Protein AF-A0ABD3NSU9-F1 (afdb_monomer_lite)

Radius of gyration: 34.31 Å; chains: 1; bounding box: 78×82×133 Å

Organism: NCBI:txid2934178

Structure (mmCIF, N/CA/C/O backbone):
data_AF-A0ABD3NSU9-F1
#
_entry.id   AF-A0ABD3NSU9-F1
#
loop_
_atom_site.group_PDB
_atom_site.id
_atom_site.type_symbol
_atom_site.label_atom_id
_atom_site.label_alt_id
_atom_site.label_comp_id
_atom_site.label_asym_id
_atom_site.label_entity_id
_atom_site.label_seq_id
_atom_site.pdbx_PDB_ins_code
_atom_site.Cartn_x
_atom_site.Cartn_y
_atom_site.Cartn_z
_atom_site.occupancy
_atom_site.B_iso_or_equiv
_atom_site.auth_seq_id
_atom_site.auth_comp_id
_atom_site.auth_asym_id
_atom_site.auth_atom_id
_atom_site.pdbx_PDB_model_num
ATOM 1 N N . MET A 1 1 ? -7.861 -36.704 -89.577 1.00 39.62 1 MET A N 1
ATOM 2 C CA . MET A 1 1 ? -8.324 -38.087 -89.315 1.00 39.62 1 MET A CA 1
ATOM 3 C C . MET A 1 1 ? -8.150 -38.401 -87.829 1.00 39.62 1 MET A C 1
ATOM 5 O O . MET A 1 1 ? -7.122 -38.041 -87.284 1.00 39.62 1 MET A O 1
ATOM 9 N N . SER A 1 2 ? -9.153 -39.038 -87.216 1.00 36.78 2 SER A N 1
ATOM 10 C CA . SER A 1 2 ? -9.149 -39.836 -85.965 1.00 36.78 2 SER A CA 1
ATOM 11 C C . SER A 1 2 ? -8.388 -39.392 -84.685 1.00 36.78 2 SER A C 1
ATOM 13 O O . SER A 1 2 ? -7.212 -39.681 -84.498 1.00 36.78 2 SER A O 1
ATOM 15 N N . ASN A 1 3 ? -9.147 -38.817 -83.743 1.00 41.44 3 ASN A N 1
ATOM 16 C CA . ASN A 1 3 ? -9.304 -39.189 -82.317 1.00 41.44 3 ASN A CA 1
ATOM 17 C C . ASN A 1 3 ? -8.167 -39.831 -81.475 1.00 41.44 3 ASN A C 1
ATOM 19 O O . ASN A 1 3 ? -7.856 -41.011 -81.631 1.00 41.44 3 ASN A O 1
ATOM 23 N N . LYS A 1 4 ? -7.809 -39.141 -80.374 1.00 44.38 4 LYS A N 1
ATOM 24 C CA . LYS A 1 4 ? -7.894 -39.582 -78.946 1.00 44.38 4 LYS A CA 1
ATOM 25 C C . LYS A 1 4 ? -7.522 -38.372 -78.054 1.00 44.38 4 LYS A C 1
ATOM 27 O O . LYS A 1 4 ? -6.454 -37.821 -78.257 1.00 44.38 4 LYS A O 1
ATOM 32 N N . ALA A 1 5 ? -8.318 -37.786 -77.150 1.00 45.03 5 ALA A N 1
ATOM 33 C CA . ALA A 1 5 ? -9.371 -38.218 -76.212 1.00 45.03 5 ALA A CA 1
ATOM 34 C C . ALA A 1 5 ? -8.877 -38.738 -74.837 1.00 45.03 5 ALA A C 1
ATOM 36 O O . ALA A 1 5 ? -8.618 -39.928 -74.681 1.00 45.03 5 ALA A O 1
ATOM 37 N N . LYS A 1 6 ? -8.845 -37.832 -73.840 1.00 41.38 6 LYS A N 1
ATOM 38 C CA . LYS A 1 6 ? -9.121 -38.010 -72.386 1.00 41.38 6 LYS A CA 1
ATOM 39 C C . LYS A 1 6 ? -9.146 -36.598 -71.758 1.00 41.38 6 LYS A C 1
ATOM 41 O O . LYS A 1 6 ? -8.122 -35.933 -71.765 1.00 41.38 6 LYS A O 1
ATOM 46 N N . ARG A 1 7 ? -10.311 -35.976 -71.526 1.00 35.31 7 ARG A N 1
ATOM 47 C CA . ARG A 1 7 ? -11.277 -36.125 -70.405 1.00 35.31 7 ARG A CA 1
ATOM 48 C C . ARG A 1 7 ? -10.718 -35.746 -69.025 1.00 35.31 7 ARG A C 1
ATOM 50 O O . ARG A 1 7 ? -9.822 -36.412 -68.522 1.00 35.31 7 ARG A O 1
ATOM 57 N N . GLY A 1 8 ? -11.357 -34.736 -68.428 1.00 36.12 8 GLY A N 1
ATOM 58 C CA . GLY A 1 8 ? -11.115 -34.176 -67.095 1.00 36.12 8 GLY A CA 1
ATOM 59 C C . GLY A 1 8 ? -11.951 -32.901 -66.897 1.00 36.12 8 GLY A C 1
ATOM 60 O O . GLY A 1 8 ? -11.388 -31.829 -66.715 1.00 36.12 8 GLY A O 1
ATOM 61 N N . GLU A 1 9 ? -13.277 -32.995 -67.062 1.00 36.38 9 GLU A N 1
ATOM 62 C CA . GLU A 1 9 ? -14.212 -31.856 -66.931 1.00 36.38 9 GLU A CA 1
ATOM 63 C C . GLU A 1 9 ? -14.571 -31.534 -65.454 1.00 36.38 9 GLU A C 1
ATOM 65 O O . GLU A 1 9 ? -14.348 -32.397 -64.604 1.00 36.38 9 GLU A O 1
ATOM 70 N N . PRO A 1 10 ? -15.072 -30.311 -65.125 1.00 58.44 10 PRO A N 1
ATOM 71 C CA . PRO A 1 10 ? -15.107 -29.763 -63.759 1.00 58.44 10 PRO A CA 1
ATOM 72 C C . PRO A 1 10 ? -16.499 -29.935 -63.076 1.00 58.44 10 PRO A C 1
ATOM 74 O O . PRO A 1 10 ? -16.742 -31.081 -62.703 1.00 58.44 10 PRO A O 1
ATOM 77 N N . PRO A 1 11 ? -17.464 -28.979 -62.914 1.00 47.72 11 PRO A N 1
ATOM 78 C CA . PRO A 1 11 ? -17.547 -27.505 -63.050 1.00 47.72 11 PRO A CA 1
ATOM 79 C C . PRO A 1 11 ? -18.095 -26.801 -61.755 1.00 47.72 11 PRO A C 1
ATOM 81 O O . PRO A 1 11 ? -18.034 -27.372 -60.675 1.00 47.72 11 PRO A O 1
ATOM 84 N N . ILE A 1 12 ? -18.677 -25.588 -61.886 1.00 31.53 12 ILE A N 1
ATOM 85 C CA . ILE A 1 12 ? -19.697 -24.933 -61.005 1.00 31.53 12 ILE A CA 1
ATOM 86 C C . ILE A 1 12 ? -19.197 -24.314 -59.664 1.00 31.53 12 ILE A C 1
ATOM 88 O O . ILE A 1 12 ? -18.795 -25.027 -58.757 1.00 31.53 12 ILE A O 1
ATOM 92 N N . THR A 1 13 ? -19.051 -22.983 -59.478 1.00 30.22 13 THR A N 1
ATOM 93 C CA . THR A 1 13 ? -20.020 -21.836 -59.406 1.00 30.22 13 THR A CA 1
ATOM 94 C C . THR A 1 13 ? -20.977 -21.880 -58.193 1.00 30.22 13 THR A C 1
ATOM 96 O O . THR A 1 13 ? -21.552 -22.918 -57.917 1.00 30.22 13 THR A O 1
ATOM 99 N N . PHE A 1 14 ? -21.198 -20.798 -57.425 1.00 27.64 14 PHE A N 1
ATOM 100 C CA . PHE A 1 14 ? -21.989 -19.625 -57.855 1.00 27.64 14 PHE A CA 1
ATOM 101 C C . PHE A 1 14 ? -21.716 -18.297 -57.106 1.00 27.64 14 PHE A C 1
ATOM 103 O O . PHE A 1 14 ? -21.248 -18.269 -55.972 1.00 27.64 14 PHE A O 1
ATOM 110 N N . LYS A 1 15 ? -22.085 -17.182 -57.759 1.00 33.91 15 LYS A N 1
ATOM 111 C CA . LYS A 1 15 ? -22.217 -15.817 -57.197 1.00 33.91 15 LYS A CA 1
ATOM 112 C C . LYS A 1 15 ? -23.601 -15.621 -56.545 1.00 33.91 15 LYS A C 1
ATOM 114 O O . LYS A 1 15 ? -24.553 -16.204 -57.049 1.00 33.91 15 LYS A O 1
ATOM 119 N N . ALA A 1 16 ? -23.743 -14.663 -55.614 1.00 29.50 16 ALA A N 1
ATOM 120 C CA . ALA A 1 16 ? -24.441 -13.374 -55.855 1.00 29.50 16 ALA A CA 1
ATOM 121 C C . ALA A 1 16 ? -25.058 -12.700 -54.600 1.00 29.50 16 ALA A C 1
ATOM 123 O O . ALA A 1 16 ? -25.891 -13.289 -53.925 1.00 29.50 16 ALA A O 1
ATOM 124 N N . GLY A 1 17 ? -24.775 -11.394 -54.446 1.00 27.20 17 GLY A N 1
ATOM 125 C CA . GLY A 1 17 ? -25.724 -10.369 -53.960 1.00 27.20 17 GLY A CA 1
ATOM 126 C C . GLY A 1 17 ? -25.751 -10.076 -52.447 1.00 27.20 17 GLY A C 1
ATOM 127 O O . GLY A 1 17 ? -25.772 -10.994 -51.645 1.00 27.20 17 GLY A O 1
ATOM 128 N N . GLY A 1 18 ? -25.794 -8.819 -51.982 1.00 26.78 18 GLY A N 1
ATOM 129 C CA . GLY A 1 18 ? -25.690 -7.529 -52.685 1.00 26.78 18 GLY A CA 1
ATOM 130 C C . GLY A 1 18 ? -25.972 -6.318 -51.765 1.00 26.78 18 GLY A C 1
ATOM 131 O O . GLY A 1 18 ? -26.302 -6.502 -50.601 1.00 26.78 18 GLY A O 1
ATOM 132 N N . ARG A 1 19 ? -25.927 -5.102 -52.342 1.00 29.03 19 ARG A N 1
ATOM 133 C CA . ARG A 1 19 ? -26.353 -3.782 -51.793 1.00 29.03 19 ARG A CA 1
ATOM 134 C C . ARG A 1 19 ? -25.434 -3.040 -50.788 1.00 29.03 19 ARG A C 1
ATOM 136 O O . ARG A 1 19 ? -25.547 -3.176 -49.578 1.00 29.03 19 ARG A O 1
ATOM 143 N N . SER A 1 20 ? -24.646 -2.114 -51.351 1.00 31.58 20 SER A N 1
ATOM 144 C CA . SER A 1 20 ? -24.411 -0.735 -50.843 1.00 31.58 20 SER A CA 1
ATOM 145 C C . SER A 1 20 ? -25.734 0.079 -50.807 1.00 31.58 20 SER A C 1
ATOM 147 O O . SER A 1 20 ? -26.705 -0.429 -51.381 1.00 31.58 20 SER A O 1
ATOM 149 N N . PRO A 1 21 ? -25.835 1.316 -50.240 1.00 42.50 21 PRO A N 1
ATOM 150 C CA . PRO A 1 21 ? -24.791 2.348 -50.019 1.00 42.50 21 PRO A CA 1
ATOM 151 C C . PRO A 1 21 ? -24.852 2.994 -48.597 1.00 42.50 21 PRO A C 1
ATOM 153 O O . PRO A 1 21 ? -25.513 2.443 -47.729 1.00 42.50 21 PRO A O 1
ATOM 156 N N . SER A 1 22 ? -24.204 4.108 -48.210 1.00 29.34 22 SER A N 1
ATOM 157 C CA . SER A 1 22 ? -23.292 5.088 -48.851 1.00 29.34 22 SER A CA 1
ATOM 158 C C . SER A 1 22 ? -22.485 5.810 -47.757 1.00 29.34 22 SER A C 1
ATOM 160 O O . SER A 1 22 ? -23.068 6.216 -46.755 1.00 29.34 22 SER A O 1
ATOM 162 N N . ASN A 1 23 ? -21.194 6.076 -47.983 1.00 31.61 23 ASN A N 1
ATOM 163 C CA . ASN A 1 23 ? -20.413 7.023 -47.175 1.00 31.61 23 ASN A CA 1
ATOM 164 C C . ASN A 1 23 ? -20.429 8.415 -47.820 1.00 31.61 23 ASN A C 1
ATOM 166 O O . ASN A 1 23 ? -19.975 8.548 -48.954 1.00 31.61 23 ASN A O 1
ATOM 170 N N . ALA A 1 24 ? -20.856 9.442 -47.080 1.00 30.36 24 ALA A N 1
ATOM 171 C CA . ALA A 1 24 ? -20.496 10.843 -47.320 1.00 30.36 24 ALA A CA 1
ATOM 172 C C . ALA A 1 24 ? -20.837 11.692 -46.080 1.00 30.36 24 ALA A C 1
ATOM 174 O O . ALA A 1 24 ? -22.001 12.007 -45.851 1.00 30.36 24 ALA A O 1
ATOM 175 N N . VAL A 1 25 ? -19.831 12.087 -45.292 1.00 33.47 25 VAL A N 1
ATOM 176 C CA . VAL A 1 25 ? -19.974 13.177 -44.310 1.00 33.47 25 VAL A CA 1
ATOM 177 C C . VAL A 1 25 ? -19.177 14.364 -44.830 1.00 33.47 25 VAL A C 1
ATOM 179 O O . VAL A 1 25 ? -17.960 14.296 -44.997 1.00 33.47 25 VAL A O 1
ATOM 182 N N . SER A 1 26 ? -19.898 15.431 -45.152 1.00 30.97 26 SER A N 1
ATOM 183 C CA . SER A 1 26 ? -19.386 16.645 -45.778 1.00 30.97 26 SER A CA 1
ATOM 184 C C . SER A 1 26 ? -18.606 17.526 -44.804 1.00 30.97 26 SER A C 1
ATOM 186 O O . SER A 1 26 ? -19.084 17.812 -43.705 1.00 30.97 26 SER A O 1
ATOM 188 N N . LEU A 1 27 ? -17.475 18.074 -45.262 1.00 35.28 27 LEU A N 1
ATOM 189 C CA . LEU A 1 27 ? -16.955 19.330 -44.716 1.00 35.28 27 LEU A CA 1
ATOM 190 C C . LEU A 1 27 ? -18.017 20.431 -44.854 1.00 35.28 27 LEU A C 1
ATOM 192 O O . LEU A 1 27 ? -18.665 20.534 -45.894 1.00 35.28 27 LEU A O 1
ATOM 196 N N . SER A 1 28 ? -18.089 21.333 -43.876 1.00 31.92 28 SER A N 1
ATOM 197 C CA . SER A 1 28 ? -18.618 22.679 -44.099 1.00 31.92 28 SER A CA 1
ATOM 198 C C . SER A 1 28 ? -17.816 23.706 -43.301 1.00 31.92 28 SER A C 1
ATOM 200 O O . SER A 1 28 ? -17.634 23.567 -42.092 1.00 31.92 28 SER A O 1
ATOM 202 N N . LYS A 1 29 ? -17.308 24.724 -44.003 1.00 35.66 29 LYS A N 1
ATOM 203 C CA . LYS A 1 29 ? -16.675 25.926 -43.442 1.00 35.66 29 LYS A CA 1
ATOM 204 C C . LYS A 1 29 ? -17.737 27.016 -43.271 1.00 35.66 29 LYS A C 1
ATOM 206 O O . LYS A 1 29 ? -18.464 27.285 -44.224 1.00 35.66 29 LYS A O 1
ATOM 211 N N . ARG A 1 30 ? -17.721 27.727 -42.140 1.00 31.64 30 ARG A N 1
ATOM 212 C CA . ARG A 1 30 ? -18.265 29.095 -41.997 1.00 31.64 30 ARG A CA 1
ATOM 213 C C . ARG A 1 30 ? -17.637 29.735 -40.747 1.00 31.64 30 ARG A C 1
ATOM 215 O O . ARG A 1 30 ? -17.963 29.331 -39.642 1.00 31.64 30 ARG A O 1
ATOM 222 N N . SER A 1 31 ? -16.480 30.386 -40.869 1.00 34.88 31 SER A N 1
ATOM 223 C CA . SER A 1 31 ? -16.290 31.817 -41.189 1.00 34.88 31 SER A CA 1
ATOM 224 C C . SER A 1 31 ? -16.796 32.769 -40.091 1.00 34.88 31 SER A C 1
ATOM 226 O O . SER A 1 31 ? -17.966 33.138 -40.082 1.00 34.88 31 SER A O 1
ATOM 228 N N . GLU A 1 32 ? -15.869 33.111 -39.194 1.00 34.78 32 GLU A N 1
ATOM 229 C CA . GLU A 1 32 ? -15.571 34.452 -38.653 1.00 34.78 32 GLU A CA 1
ATOM 230 C C . GLU A 1 32 ? -16.708 35.468 -38.436 1.00 34.78 32 GLU A C 1
ATOM 232 O O . GLU A 1 32 ? -17.338 35.942 -39.378 1.00 34.78 32 GLU A O 1
ATOM 237 N N . LEU A 1 33 ? -16.798 35.959 -37.194 1.00 33.72 33 LEU A N 1
ATOM 238 C CA . LEU A 1 33 ? -16.953 37.389 -36.912 1.00 33.72 33 LEU A CA 1
ATOM 239 C C . LEU A 1 33 ? -16.280 37.736 -35.570 1.00 33.72 33 LEU A C 1
ATOM 241 O O . LEU A 1 33 ? -16.159 36.885 -34.690 1.00 33.72 33 LEU A O 1
ATOM 245 N N . HIS A 1 34 ? -15.777 38.967 -35.466 1.00 34.66 34 HIS A N 1
ATOM 246 C CA . HIS A 1 34 ? -14.902 39.444 -34.391 1.00 34.66 34 HIS A CA 1
ATOM 247 C C . HIS A 1 34 ? -15.594 39.593 -33.028 1.00 34.66 34 HIS A C 1
ATOM 249 O O . HIS A 1 34 ? -16.707 40.108 -32.946 1.00 34.66 34 HIS A O 1
ATOM 255 N N . ALA A 1 35 ? -14.834 39.321 -31.965 1.00 32.06 35 ALA A N 1
ATOM 256 C CA . ALA A 1 35 ? -14.863 40.098 -30.728 1.00 32.06 35 ALA A CA 1
ATOM 257 C C . ALA A 1 35 ? -13.452 40.092 -30.110 1.00 32.06 35 ALA A C 1
ATOM 259 O O . ALA A 1 35 ? -12.908 39.030 -29.811 1.00 32.06 35 ALA A O 1
ATOM 260 N N . GLU A 1 36 ? -12.840 41.269 -29.968 1.00 38.91 36 GLU A N 1
ATOM 261 C CA . GLU A 1 36 ? -11.666 41.443 -29.110 1.00 38.91 36 GLU A CA 1
ATOM 262 C C . GLU A 1 36 ? -12.111 41.395 -27.648 1.00 38.91 36 GLU A C 1
ATOM 264 O O . GLU A 1 36 ? -13.009 42.146 -27.275 1.00 38.91 36 GLU A O 1
ATOM 269 N N . GLU A 1 37 ? -11.431 40.626 -26.794 1.00 32.91 37 GLU A N 1
ATOM 270 C CA . GLU A 1 37 ? -11.384 40.984 -25.376 1.00 32.91 37 GLU A CA 1
ATOM 271 C C . GLU A 1 37 ? -10.036 40.633 -24.728 1.00 32.91 37 GLU A C 1
ATOM 273 O O . GLU A 1 37 ? -9.590 39.486 -24.695 1.00 32.91 37 GLU A O 1
ATOM 278 N N . LYS A 1 38 ? -9.379 41.706 -24.276 1.00 29.69 38 LYS A N 1
ATOM 279 C CA . LYS A 1 38 ? -8.284 41.832 -23.305 1.00 29.69 38 LYS A CA 1
ATOM 280 C C . LYS A 1 38 ? -7.605 40.567 -22.755 1.00 29.69 38 LYS A C 1
ATOM 282 O O . LYS A 1 38 ? -8.159 39.802 -21.970 1.00 29.69 38 LYS A O 1
ATOM 287 N N . LYS A 1 39 ? -6.281 40.538 -22.950 1.00 35.25 39 LYS A N 1
ATOM 288 C CA . LYS A 1 39 ? -5.356 40.140 -21.879 1.00 35.25 39 LYS A CA 1
ATOM 289 C C . LYS A 1 39 ? -5.416 41.188 -20.764 1.00 35.25 39 LYS A C 1
ATOM 291 O O . LYS A 1 39 ? -5.036 42.326 -21.013 1.00 35.25 39 LYS A O 1
ATOM 296 N N . ASP A 1 40 ? -5.792 40.778 -19.560 1.00 30.80 40 ASP A N 1
ATOM 297 C CA . ASP A 1 40 ? -5.390 41.447 -18.320 1.00 30.80 40 ASP A CA 1
ATOM 298 C C . ASP A 1 40 ? -4.595 40.432 -17.477 1.00 30.80 40 ASP A C 1
ATOM 300 O O . ASP A 1 40 ? -4.945 39.249 -17.402 1.00 30.80 40 ASP A O 1
ATOM 304 N N . ASP A 1 41 ? -3.476 40.877 -16.904 1.00 36.38 41 ASP A N 1
ATOM 305 C CA . ASP A 1 41 ? -2.537 40.024 -16.174 1.00 36.38 41 ASP A CA 1
ATOM 306 C C . ASP A 1 41 ? -3.121 39.541 -14.837 1.00 36.38 41 ASP A C 1
ATOM 308 O O . ASP A 1 41 ? -3.542 40.344 -14.002 1.00 36.38 41 ASP A O 1
ATOM 312 N N . MET A 1 42 ? -3.061 38.230 -14.574 1.00 31.06 42 MET A N 1
ATOM 313 C CA . MET A 1 42 ? -3.254 37.687 -13.226 1.00 31.06 42 MET A CA 1
ATOM 314 C C . MET A 1 42 ? -1.987 37.002 -12.716 1.00 31.06 42 MET A C 1
ATOM 316 O O . MET A 1 42 ? -1.487 36.037 -13.296 1.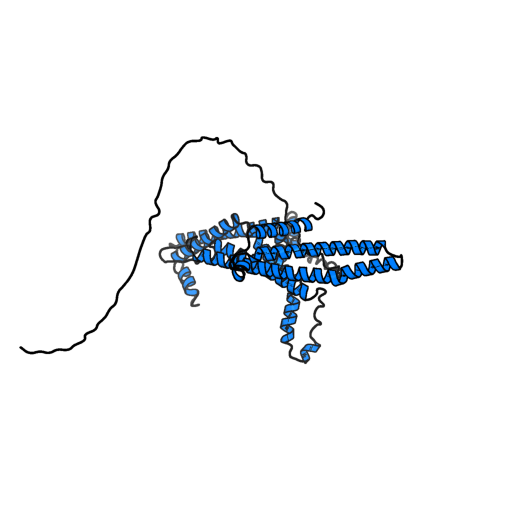00 31.06 42 MET A O 1
ATOM 320 N N . ASN A 1 43 ? -1.493 37.532 -11.596 1.00 32.16 43 ASN A N 1
ATOM 321 C CA . ASN A 1 43 ? -0.317 37.056 -10.878 1.00 32.16 43 ASN A CA 1
ATOM 322 C C . ASN A 1 43 ? -0.441 35.584 -10.439 1.00 32.16 43 ASN A C 1
ATOM 324 O O . ASN A 1 43 ? -1.538 35.128 -10.103 1.00 32.16 43 ASN A O 1
ATOM 328 N N . PRO A 1 44 ? 0.684 34.853 -10.331 1.00 31.81 44 PRO A N 1
ATOM 329 C CA . PRO A 1 44 ? 0.699 33.548 -9.690 1.00 31.81 44 PRO A CA 1
ATOM 330 C C . PRO A 1 44 ? 0.492 33.712 -8.177 1.00 31.81 44 PRO A C 1
ATOM 332 O O . PRO A 1 44 ? 1.406 34.105 -7.456 1.00 31.81 44 PRO A O 1
ATOM 335 N N . LEU A 1 45 ? -0.705 33.385 -7.685 1.00 28.22 45 LEU A N 1
ATOM 336 C CA . LEU A 1 45 ? -0.934 33.221 -6.249 1.00 28.22 45 LEU A CA 1
ATOM 337 C C . LEU A 1 45 ? -0.112 32.036 -5.727 1.00 28.22 45 LEU A C 1
ATOM 339 O O . LEU A 1 45 ? -0.188 30.923 -6.255 1.00 28.22 45 LEU A O 1
ATOM 343 N N . GLU A 1 46 ? 0.676 32.287 -4.684 1.00 29.12 46 GLU A N 1
ATOM 344 C CA . GLU A 1 46 ? 1.548 31.292 -4.070 1.00 29.12 46 GLU A CA 1
ATOM 345 C C . GLU A 1 46 ? 0.731 30.148 -3.457 1.00 29.12 46 GLU A C 1
ATOM 347 O O . GLU A 1 46 ? -0.034 30.324 -2.506 1.00 29.12 46 GLU A O 1
ATOM 352 N N . LEU A 1 47 ? 0.911 28.937 -3.988 1.00 26.25 47 LEU A N 1
ATOM 353 C CA . LEU A 1 47 ? 0.283 27.746 -3.429 1.00 26.25 47 LEU A CA 1
ATOM 354 C C . LEU A 1 47 ? 1.064 27.295 -2.186 1.00 26.25 47 LEU A C 1
ATOM 356 O O . LEU A 1 47 ? 2.017 26.517 -2.290 1.00 26.25 47 LEU A O 1
ATOM 360 N N . HIS A 1 48 ? 0.665 27.796 -1.014 1.00 27.27 48 HIS A N 1
ATOM 361 C CA . HIS A 1 48 ? 1.287 27.443 0.263 1.00 27.27 48 HIS A CA 1
ATOM 362 C C . HIS A 1 48 ? 1.403 25.923 0.467 1.00 27.27 48 HIS A C 1
ATOM 364 O O . HIS A 1 48 ? 0.489 25.137 0.205 1.00 27.27 48 HIS A O 1
ATOM 370 N N . SER A 1 49 ? 2.557 25.517 0.992 1.00 30.67 49 SER A N 1
ATOM 371 C CA . SER A 1 49 ? 2.890 24.143 1.351 1.00 30.67 49 SER A CA 1
ATOM 372 C C . SER A 1 49 ? 1.952 23.586 2.428 1.00 30.67 49 SER A C 1
ATOM 374 O O . SER A 1 49 ? 2.029 23.993 3.587 1.00 30.67 49 SER A O 1
ATOM 376 N N . GLY A 1 50 ? 1.109 22.617 2.060 1.00 28.11 50 GLY A N 1
ATOM 377 C CA . GLY A 1 50 ? 0.279 21.874 3.012 1.00 28.11 50 GLY A CA 1
ATOM 378 C C . GLY A 1 50 ? 1.104 21.007 3.987 1.00 28.11 50 GLY A C 1
ATOM 379 O O . GLY A 1 50 ? 2.208 20.577 3.635 1.00 28.11 50 GLY A O 1
ATOM 380 N N . PRO A 1 51 ? 0.585 20.735 5.201 1.00 32.19 51 PRO A N 1
ATOM 381 C CA . PRO A 1 51 ? 1.339 20.094 6.279 1.00 32.19 51 PRO A CA 1
ATOM 382 C C . PRO A 1 51 ? 1.629 18.599 6.059 1.00 32.19 51 PRO A C 1
ATOM 384 O O . PRO A 1 51 ? 1.028 17.910 5.231 1.00 32.19 51 PRO A O 1
ATOM 387 N N . SER A 1 52 ? 2.604 18.108 6.825 1.00 32.19 52 SER A N 1
ATOM 388 C CA . SER A 1 52 ? 3.208 16.778 6.733 1.00 32.19 52 SER A CA 1
ATOM 389 C C . SER A 1 52 ? 2.298 15.629 7.192 1.00 32.19 52 SER A C 1
ATOM 391 O O . SER A 1 52 ? 1.479 15.754 8.095 1.00 32.19 52 SER A O 1
ATOM 393 N N . PHE A 1 53 ? 2.486 14.467 6.560 1.00 30.19 53 PHE A N 1
ATOM 394 C CA . PHE A 1 53 ? 1.611 13.297 6.674 1.00 30.19 53 PHE A CA 1
ATOM 395 C C . PHE A 1 53 ? 2.289 12.155 7.456 1.00 30.19 53 PHE A C 1
ATOM 397 O O . PHE A 1 53 ? 2.980 11.328 6.847 1.00 30.19 53 PHE A O 1
ATOM 404 N N . ASP A 1 54 ? 2.057 12.091 8.772 1.00 31.36 54 ASP A N 1
ATOM 405 C CA . ASP A 1 54 ? 2.452 10.975 9.646 1.00 31.36 54 ASP A CA 1
ATOM 406 C C . ASP A 1 54 ? 1.457 10.776 10.807 1.00 31.36 54 ASP A C 1
ATOM 408 O O . ASP A 1 54 ? 1.545 11.471 11.810 1.00 31.36 54 ASP A O 1
ATOM 412 N N . GLN A 1 55 ? 0.540 9.804 10.675 1.00 33.81 55 GLN A N 1
ATOM 413 C CA . GLN A 1 55 ? 0.161 8.807 11.699 1.00 33.81 55 GLN A CA 1
ATOM 414 C C . GLN A 1 55 ? -1.042 7.963 11.231 1.00 33.81 55 GLN A C 1
ATOM 416 O O . GLN A 1 55 ? -2.155 8.439 11.078 1.00 33.81 55 GLN A O 1
ATOM 421 N N . PHE A 1 56 ? -0.807 6.665 11.038 1.00 37.97 56 PHE A N 1
ATOM 422 C CA . PHE A 1 56 ? -1.837 5.624 11.122 1.00 37.97 56 PHE A CA 1
ATOM 423 C C . PHE A 1 56 ? -1.273 4.519 12.011 1.00 37.97 56 PHE A C 1
ATOM 425 O O . PHE A 1 56 ? -0.897 3.440 11.545 1.00 37.97 56 PHE A O 1
ATOM 432 N N . ALA A 1 57 ? -1.149 4.830 13.299 1.00 31.64 57 ALA A N 1
ATOM 433 C CA . ALA A 1 57 ? -1.075 3.786 14.302 1.00 31.64 57 ALA A CA 1
ATOM 434 C C . ALA A 1 57 ? -2.476 3.171 14.438 1.00 31.64 57 ALA A C 1
ATOM 436 O O . ALA A 1 57 ? -3.482 3.877 14.410 1.00 31.64 57 ALA A O 1
ATOM 437 N N . LEU A 1 58 ? -2.542 1.850 14.591 1.00 36.50 58 LEU A N 1
ATOM 438 C CA . LEU A 1 58 ? -3.681 1.248 15.283 1.00 36.50 58 LEU A CA 1
ATOM 439 C C . LEU A 1 58 ? -3.721 1.837 16.708 1.00 36.50 58 LEU A C 1
ATOM 441 O O . LEU A 1 58 ? -2.648 2.185 17.216 1.00 36.50 58 LEU A O 1
ATOM 445 N N . PRO A 1 59 ? -4.884 1.906 17.386 1.00 36.62 59 PRO A N 1
ATOM 446 C CA . PRO A 1 59 ? -4.875 2.135 18.827 1.00 36.62 59 PRO A CA 1
ATOM 447 C C . PRO A 1 59 ? -3.908 1.121 19.460 1.00 36.62 59 PRO A C 1
ATOM 449 O O . PRO A 1 59 ? -3.926 -0.052 19.053 1.00 36.62 59 PRO A O 1
ATOM 452 N N . PRO A 1 60 ? -3.017 1.549 20.375 1.00 30.83 60 PRO A N 1
ATOM 453 C CA . PRO A 1 60 ? -2.033 0.649 20.952 1.00 30.83 60 PRO A CA 1
ATOM 454 C C . PRO A 1 60 ? -2.770 -0.547 21.566 1.00 30.83 60 PRO A C 1
ATOM 456 O O . PRO A 1 60 ? -3.789 -0.342 22.234 1.00 30.83 60 PRO A O 1
ATOM 459 N N . PRO A 1 61 ? -2.309 -1.792 21.341 1.00 33.66 61 PRO A N 1
ATOM 460 C CA . PRO A 1 61 ? -2.891 -2.928 22.037 1.00 33.66 61 PRO A CA 1
ATOM 461 C C . PRO A 1 61 ? -2.811 -2.648 23.538 1.00 33.66 61 PRO A C 1
ATOM 463 O O . PRO A 1 61 ? -1.757 -2.233 24.029 1.00 33.66 61 PRO A O 1
ATOM 466 N N . SER A 1 62 ? -3.937 -2.838 24.237 1.00 34.31 62 SER A N 1
ATOM 467 C CA . SER A 1 62 ? -4.054 -2.685 25.690 1.00 34.31 62 SER A CA 1
ATOM 468 C C . SER A 1 62 ? -2.823 -3.277 26.357 1.00 34.31 62 SER A C 1
ATOM 470 O O . SER A 1 62 ? -2.464 -4.403 26.021 1.00 34.31 62 SER A O 1
ATOM 472 N N . ALA A 1 63 ? -2.168 -2.501 27.223 1.00 31.58 63 ALA A N 1
ATOM 473 C CA . ALA A 1 63 ? -0.787 -2.723 27.634 1.00 31.58 63 ALA A CA 1
ATOM 474 C C . ALA A 1 63 ? -0.512 -4.158 28.124 1.00 31.58 63 ALA A C 1
ATOM 476 O O . ALA A 1 63 ? -0.555 -4.445 29.320 1.00 31.58 63 ALA A O 1
ATOM 477 N N . CYS A 1 64 ? -0.140 -5.048 27.197 1.00 32.22 64 CYS A N 1
ATOM 478 C CA . CYS A 1 64 ? 0.651 -6.219 27.524 1.00 32.22 64 CYS A CA 1
ATOM 479 C C . CYS A 1 64 ? 1.903 -5.674 28.189 1.00 32.22 64 CYS A C 1
ATOM 481 O O . CYS A 1 64 ? 2.646 -4.920 27.554 1.00 32.22 64 CYS A O 1
ATOM 483 N N . LEU A 1 65 ? 2.081 -6.025 29.464 1.00 31.73 65 LEU A N 1
ATOM 484 C CA . LEU A 1 65 ? 3.244 -5.687 30.269 1.00 31.73 65 LEU A CA 1
ATOM 485 C C . LEU A 1 65 ? 4.497 -5.935 29.436 1.00 31.73 65 LEU A C 1
ATOM 487 O O . LEU A 1 65 ? 4.917 -7.074 29.237 1.00 31.73 65 LEU A O 1
ATOM 491 N N . ARG A 1 66 ? 5.065 -4.847 28.911 1.00 29.98 66 ARG A N 1
ATOM 492 C CA . ARG A 1 66 ? 6.357 -4.880 28.244 1.00 29.98 66 ARG A CA 1
ATOM 493 C C . ARG A 1 66 ? 7.310 -5.399 29.317 1.00 29.98 66 ARG A C 1
ATOM 495 O O . ARG A 1 66 ? 7.377 -4.749 30.365 1.00 29.98 66 ARG A O 1
ATOM 502 N N . PRO A 1 67 ? 8.012 -6.530 29.114 1.00 32.78 67 PRO A N 1
ATOM 503 C CA . PRO A 1 67 ? 9.091 -6.891 30.015 1.00 32.78 67 PRO A CA 1
ATOM 504 C C . PRO A 1 67 ? 9.968 -5.655 30.133 1.00 32.78 67 PRO A C 1
ATOM 506 O O . PRO A 1 67 ? 10.301 -5.050 29.106 1.00 32.78 67 PRO A O 1
ATOM 509 N N . SER A 1 68 ? 10.244 -5.224 31.365 1.00 31.22 68 SER A N 1
ATOM 510 C CA . SER A 1 68 ? 11.156 -4.112 31.578 1.00 31.22 68 SER A CA 1
ATOM 511 C C . SER A 1 68 ? 12.466 -4.523 30.928 1.00 31.22 68 SER A C 1
ATOM 513 O O . SER A 1 68 ? 13.150 -5.423 31.419 1.00 31.22 68 SER A O 1
ATOM 515 N N . LEU A 1 69 ? 12.756 -3.932 29.767 1.00 35.84 69 LEU A N 1
ATOM 516 C CA . LEU A 1 69 ? 14.046 -4.055 29.120 1.00 35.84 69 LEU A CA 1
ATOM 517 C C . LEU A 1 69 ? 15.003 -3.343 30.061 1.00 35.84 69 LEU A C 1
ATOM 519 O O . LEU A 1 69 ? 15.200 -2.132 29.954 1.00 35.84 69 LEU A O 1
ATOM 523 N N . GLN A 1 70 ? 15.554 -4.114 31.004 1.00 36.03 70 GLN A N 1
ATOM 524 C CA . GLN A 1 70 ? 16.757 -3.732 31.717 1.00 36.03 70 GLN A CA 1
ATOM 525 C C . GLN A 1 70 ? 17.716 -3.191 30.657 1.00 36.03 70 GLN A C 1
ATOM 527 O O . GLN A 1 70 ? 17.847 -3.826 29.601 1.00 36.03 70 GLN A O 1
ATOM 532 N N . PRO A 1 71 ? 18.305 -2.001 30.866 1.00 37.16 71 PRO A N 1
ATOM 533 C CA . PRO A 1 71 ? 19.197 -1.424 29.880 1.00 37.16 71 PRO A CA 1
ATOM 534 C C . PRO A 1 71 ? 20.258 -2.470 29.561 1.00 37.16 71 PRO A C 1
ATOM 536 O O . PRO A 1 71 ? 20.987 -2.896 30.457 1.00 37.16 71 PRO A O 1
ATOM 539 N N . THR A 1 72 ? 20.272 -2.929 28.302 1.00 39.72 72 THR A N 1
ATOM 540 C CA . THR A 1 72 ? 21.279 -3.875 27.806 1.00 39.72 72 THR A CA 1
ATOM 541 C C . THR A 1 72 ? 22.622 -3.344 28.286 1.00 39.72 72 THR A C 1
ATOM 543 O O . THR A 1 72 ? 22.884 -2.173 27.986 1.00 39.72 72 THR A O 1
ATOM 546 N N . PRO A 1 73 ? 23.405 -4.111 29.072 1.00 44.84 73 PRO A N 1
ATOM 547 C CA . PRO A 1 73 ? 24.586 -3.577 29.729 1.00 44.84 73 PRO A CA 1
ATOM 548 C C . PRO A 1 73 ? 25.434 -2.894 28.671 1.00 44.84 73 PRO A C 1
ATOM 550 O O . PRO A 1 73 ? 25.772 -3.510 27.657 1.00 44.84 73 PRO A O 1
ATOM 553 N N . GLU A 1 74 ? 25.665 -1.597 28.871 1.00 44.50 74 GLU A N 1
ATOM 554 C CA . GLU A 1 74 ? 26.392 -0.766 27.928 1.00 44.50 74 GLU A CA 1
ATOM 555 C C . GLU A 1 74 ? 27.748 -1.432 27.724 1.00 44.50 74 GLU A C 1
ATOM 557 O O . GLU A 1 74 ? 28.564 -1.482 28.647 1.00 44.50 74 GLU A O 1
ATOM 562 N N . ILE A 1 75 ? 27.943 -2.036 26.545 1.00 49.59 75 ILE A N 1
ATOM 563 C CA . ILE A 1 75 ? 29.187 -2.716 26.202 1.00 49.59 75 ILE A CA 1
ATOM 564 C C . ILE A 1 75 ? 30.213 -1.606 26.048 1.00 49.59 75 ILE A C 1
ATOM 566 O O . ILE A 1 75 ? 30.408 -1.073 24.955 1.00 49.59 75 ILE A O 1
ATOM 570 N N . GLN A 1 76 ? 30.824 -1.229 27.173 1.00 50.81 76 GLN A N 1
ATOM 571 C CA . GLN A 1 76 ? 31.937 -0.304 27.212 1.00 50.81 76 GLN A CA 1
ATOM 572 C C . GLN A 1 76 ? 32.981 -0.879 26.255 1.00 50.81 76 GLN A C 1
ATOM 574 O O . GLN A 1 76 ? 33.466 -1.991 26.493 1.00 50.81 76 GLN A O 1
ATOM 579 N N . PRO A 1 77 ? 33.274 -0.200 25.131 1.00 50.12 77 PRO A N 1
ATOM 580 C CA . PRO A 1 77 ? 34.195 -0.741 24.153 1.00 50.12 77 PRO A CA 1
ATOM 581 C C . PRO A 1 77 ? 35.534 -0.931 24.855 1.00 50.12 77 PRO A C 1
ATOM 583 O O . PRO A 1 77 ? 36.073 0.022 25.423 1.00 50.12 77 PRO A O 1
ATOM 586 N N . ALA A 1 78 ? 36.026 -2.175 24.856 1.00 50.97 78 ALA A N 1
ATOM 587 C CA . ALA A 1 78 ? 37.244 -2.555 25.560 1.00 50.97 78 ALA A CA 1
ATOM 588 C C . ALA A 1 78 ? 38.346 -1.530 25.271 1.00 50.97 78 ALA A C 1
ATOM 590 O O . ALA A 1 78 ? 38.557 -1.171 24.110 1.00 50.97 78 ALA A O 1
ATOM 591 N N . ALA A 1 79 ? 39.002 -1.037 26.326 1.00 51.19 79 ALA A N 1
ATOM 592 C CA . ALA A 1 79 ? 39.858 0.146 26.294 1.00 51.19 79 ALA A CA 1
ATOM 593 C C . ALA A 1 79 ? 41.156 -0.067 25.486 1.00 51.19 79 ALA A C 1
ATOM 595 O O . ALA A 1 79 ? 42.262 -0.114 26.023 1.00 51.19 79 ALA A O 1
ATOM 596 N N . SER A 1 80 ? 41.032 -0.177 24.163 1.00 53.91 80 SER A N 1
ATOM 597 C CA . SER A 1 80 ? 42.149 -0.262 23.236 1.00 53.91 80 SER A CA 1
ATOM 598 C C . SER A 1 80 ? 42.866 1.086 23.218 1.00 53.91 80 SER A C 1
ATOM 600 O O . SER A 1 80 ? 42.343 2.069 22.685 1.00 53.91 80 SER A O 1
ATOM 602 N N . SER A 1 81 ? 44.060 1.127 23.811 1.00 54.91 81 SER A N 1
ATOM 603 C CA . SER A 1 81 ? 44.916 2.311 23.955 1.00 54.91 81 SER A CA 1
ATOM 604 C C . SER A 1 81 ? 45.482 2.809 22.611 1.00 54.91 81 SER A C 1
ATOM 606 O O . SER A 1 81 ? 46.694 2.834 22.395 1.00 54.91 81 SER A O 1
ATOM 608 N N . ASN A 1 82 ? 44.613 3.277 21.714 1.00 53.59 82 ASN A N 1
ATOM 609 C CA . ASN A 1 82 ? 44.988 4.050 20.532 1.00 53.59 82 ASN A CA 1
ATOM 610 C C . ASN A 1 82 ? 45.147 5.528 20.917 1.00 53.59 82 ASN A C 1
ATOM 612 O O . ASN A 1 82 ? 44.292 6.373 20.637 1.00 53.59 82 ASN A O 1
ATOM 616 N N . LYS A 1 83 ? 46.263 5.827 21.591 1.00 61.62 83 LYS A N 1
ATOM 617 C CA . LYS A 1 83 ? 46.761 7.199 21.744 1.00 61.62 83 LYS A CA 1
ATOM 618 C C . LYS A 1 83 ? 47.073 7.755 20.344 1.00 61.62 83 LYS A C 1
ATOM 620 O O . LYS A 1 83 ? 47.541 7.009 19.491 1.00 61.62 83 LYS A O 1
ATOM 625 N N . ASN A 1 84 ? 46.832 9.051 20.129 1.00 68.12 84 ASN A N 1
ATOM 626 C CA . ASN A 1 84 ? 47.024 9.786 18.862 1.00 68.12 84 ASN A CA 1
ATOM 627 C C . ASN A 1 84 ? 45.894 9.685 17.812 1.00 68.12 84 ASN A C 1
ATOM 629 O O . ASN A 1 84 ? 46.156 9.659 16.612 1.00 68.12 84 ASN A O 1
ATOM 633 N N . VAL A 1 85 ? 44.625 9.757 18.235 1.00 68.94 85 VAL A N 1
ATOM 634 C CA . VAL A 1 85 ? 43.580 10.351 17.375 1.00 68.94 85 VAL A CA 1
ATOM 635 C C . VAL A 1 85 ? 43.414 11.825 17.773 1.00 68.94 85 VAL A C 1
ATOM 637 O O . VAL A 1 85 ? 43.084 12.081 18.932 1.00 68.94 85 VAL A O 1
ATOM 640 N N . PRO A 1 86 ? 43.638 12.796 16.864 1.00 83.62 86 PRO A N 1
ATOM 641 C CA . PRO A 1 86 ? 43.453 14.219 17.145 1.00 83.62 86 PRO A CA 1
ATOM 642 C C . PRO A 1 86 ? 42.075 14.543 17.736 1.00 83.62 86 PRO A C 1
ATOM 644 O O . PRO A 1 86 ? 41.059 14.015 17.282 1.00 83.62 86 PRO A O 1
ATOM 647 N N . GLY A 1 87 ? 42.025 15.461 18.706 1.00 80.44 87 GLY A N 1
ATOM 648 C CA . GLY A 1 87 ? 40.807 15.779 19.469 1.00 80.44 87 GLY A CA 1
ATOM 649 C C . GLY A 1 87 ? 39.615 16.293 18.646 1.00 80.44 87 GLY A C 1
ATOM 650 O O . GLY A 1 87 ? 38.488 16.233 19.117 1.00 80.44 87 GLY A O 1
ATOM 651 N N . HIS A 1 88 ? 39.825 16.739 17.404 1.00 80.44 88 HIS A N 1
ATOM 652 C CA . HIS A 1 88 ? 38.739 17.097 16.484 1.00 80.44 88 HIS A CA 1
ATOM 653 C C . HIS A 1 88 ? 38.124 15.876 15.766 1.00 80.44 88 HIS A C 1
ATOM 655 O O . HIS A 1 88 ? 36.954 15.902 15.390 1.00 80.44 88 HIS A O 1
ATOM 661 N N . LEU A 1 89 ? 38.873 14.775 15.609 1.00 81.88 89 LEU A N 1
ATOM 662 C CA . LEU A 1 89 ? 38.376 13.526 15.015 1.00 81.88 89 LEU A CA 1
ATOM 663 C C . LEU A 1 89 ? 37.659 12.626 16.031 1.00 81.88 89 LEU A C 1
ATOM 665 O O . LEU A 1 89 ? 36.898 11.747 15.625 1.00 81.88 89 LEU A O 1
ATOM 669 N N . SER A 1 90 ? 37.845 12.842 17.339 1.00 81.12 90 SER A N 1
ATOM 670 C CA . SER A 1 90 ? 37.120 12.092 18.376 1.00 81.12 90 SER A CA 1
ATOM 671 C C . SER A 1 90 ? 35.611 12.354 18.322 1.00 81.12 90 SER A C 1
ATOM 673 O O . SER A 1 90 ? 34.842 11.410 18.462 1.00 81.12 90 SER A O 1
ATOM 675 N N . VAL A 1 91 ? 35.183 13.587 18.021 1.00 79.88 91 VAL A N 1
ATOM 676 C CA . VAL A 1 91 ? 33.766 13.959 17.848 1.00 79.88 91 VAL A CA 1
ATOM 677 C C . VAL A 1 91 ? 33.154 13.252 16.637 1.00 79.88 91 VAL A C 1
ATOM 679 O O . VAL A 1 91 ? 32.069 12.682 16.736 1.00 79.88 91 VAL A O 1
ATOM 682 N N . VAL A 1 92 ? 33.870 13.214 15.507 1.00 76.31 92 VAL A N 1
ATOM 683 C CA . VAL A 1 92 ? 33.432 12.482 14.304 1.00 76.31 92 VAL A CA 1
ATOM 684 C C . VAL A 1 92 ? 33.347 10.982 14.590 1.00 76.31 92 VAL A C 1
ATOM 686 O O . VAL A 1 92 ? 32.357 10.345 14.239 1.00 76.31 92 VAL A O 1
ATOM 689 N N . ARG A 1 93 ? 34.344 10.416 15.281 1.00 78.38 93 ARG A N 1
ATOM 690 C CA . ARG A 1 93 ? 34.368 9.002 15.675 1.00 78.38 93 ARG A CA 1
ATOM 691 C C . ARG A 1 93 ? 33.231 8.660 16.645 1.00 78.38 93 ARG A C 1
ATOM 693 O O . ARG A 1 93 ? 32.529 7.685 16.404 1.00 78.38 93 ARG A O 1
ATOM 700 N N . ALA A 1 94 ? 33.008 9.454 17.690 1.00 78.12 94 ALA A N 1
ATOM 701 C CA . ALA A 1 94 ? 31.904 9.269 18.634 1.00 78.12 94 ALA A CA 1
ATOM 702 C C . ALA A 1 94 ? 30.543 9.378 17.929 1.00 78.12 94 ALA A C 1
ATOM 704 O O . ALA A 1 94 ? 29.686 8.518 18.112 1.00 78.12 94 ALA A O 1
ATOM 705 N N . GLY A 1 95 ? 30.382 10.361 17.036 1.00 72.62 95 GLY A N 1
ATOM 706 C CA . GLY A 1 95 ? 29.194 10.500 16.198 1.00 72.62 95 GLY A CA 1
ATOM 707 C C . GLY A 1 95 ? 28.974 9.322 15.242 1.00 72.62 95 GLY A C 1
ATOM 708 O O . GLY A 1 95 ? 27.829 8.949 15.011 1.00 72.62 95 GLY A O 1
ATOM 709 N N . LEU A 1 96 ? 30.037 8.708 14.710 1.00 72.81 96 LEU A N 1
ATOM 710 C CA . LEU A 1 96 ? 29.956 7.502 13.873 1.00 72.81 96 LEU A CA 1
ATOM 711 C C . LEU A 1 96 ? 29.685 6.219 14.675 1.00 72.81 96 LEU A C 1
ATOM 713 O O . LEU A 1 96 ? 29.046 5.325 14.138 1.00 72.81 96 LEU A O 1
ATOM 717 N N . TYR A 1 97 ? 30.122 6.123 15.935 1.00 72.69 97 TYR A N 1
ATOM 718 C CA . TYR A 1 97 ? 29.786 4.993 16.815 1.00 72.69 97 TYR A CA 1
ATOM 719 C C . TYR A 1 97 ? 28.373 5.102 17.411 1.00 72.69 97 TYR A C 1
ATOM 721 O O . TYR A 1 97 ? 27.695 4.089 17.553 1.00 72.69 97 TYR A O 1
ATOM 729 N N . GLN A 1 98 ? 27.897 6.312 17.729 1.00 71.38 98 GLN A N 1
ATOM 730 C CA . GLN A 1 98 ? 26.516 6.538 18.180 1.00 71.38 98 GLN A CA 1
ATOM 731 C C . GLN A 1 98 ? 25.497 6.413 17.039 1.00 71.38 98 GLN A C 1
ATOM 733 O O . GLN A 1 98 ? 24.361 5.985 17.258 1.00 71.38 98 GLN A O 1
ATOM 738 N N . LYS A 1 99 ? 25.876 6.774 15.807 1.00 62.16 99 LYS A N 1
ATOM 739 C CA . LYS A 1 99 ? 25.040 6.533 14.629 1.00 62.16 99 LYS A CA 1
ATOM 740 C C . LYS A 1 99 ? 25.089 5.053 14.274 1.00 62.16 99 LYS A C 1
ATOM 742 O O . LYS A 1 99 ? 26.057 4.578 13.689 1.00 62.16 99 LYS A O 1
ATOM 747 N N . ARG A 1 100 ? 23.999 4.347 14.595 1.00 64.25 100 ARG A N 1
ATOM 748 C CA . ARG A 1 100 ? 23.753 2.970 14.142 1.00 64.25 100 ARG A CA 1
ATOM 749 C C . ARG A 1 100 ? 24.062 2.826 12.655 1.00 64.25 100 ARG A C 1
ATOM 751 O O . ARG A 1 100 ? 23.822 3.751 11.875 1.00 64.25 100 ARG A O 1
ATOM 758 N N . SER A 1 101 ? 24.571 1.655 12.278 1.00 73.19 101 SER A N 1
ATOM 759 C CA . SER A 1 101 ? 25.123 1.430 10.946 1.00 73.19 101 SER A CA 1
ATOM 760 C C . SER A 1 101 ? 24.138 1.855 9.845 1.00 73.19 101 SER A C 1
ATOM 762 O O . SER A 1 101 ? 22.984 1.406 9.853 1.00 73.19 101 SER A O 1
ATOM 764 N N . PRO A 1 102 ? 24.570 2.654 8.848 1.00 70.94 102 PRO A N 1
ATOM 765 C CA . PRO A 1 102 ? 23.745 2.985 7.687 1.00 70.94 102 PRO A CA 1
ATOM 766 C C . PRO A 1 102 ? 23.497 1.767 6.778 1.00 70.94 102 PRO A C 1
ATOM 768 O O . PRO A 1 102 ? 22.864 1.905 5.738 1.00 70.94 102 PRO A O 1
ATOM 771 N N . LEU A 1 103 ? 23.988 0.578 7.143 1.00 77.00 103 LEU A N 1
ATOM 772 C CA . LEU A 1 103 ? 23.711 -0.690 6.465 1.00 77.00 103 LEU A CA 1
ATOM 773 C C . LEU A 1 103 ? 22.564 -1.479 7.127 1.00 77.00 103 LEU A C 1
ATOM 775 O O . LEU A 1 103 ? 22.035 -2.411 6.527 1.00 77.00 103 LEU A O 1
ATOM 779 N N . GLU A 1 104 ? 22.139 -1.117 8.342 1.00 82.81 104 GLU A N 1
ATOM 780 C CA . GLU A 1 104 ? 20.997 -1.761 8.998 1.00 82.81 104 GLU A CA 1
ATOM 781 C C . GLU A 1 104 ? 19.674 -1.323 8.360 1.00 82.81 104 GLU A C 1
ATOM 783 O O . GLU A 1 104 ? 19.278 -0.156 8.421 1.00 82.81 104 GLU A O 1
ATOM 788 N N . ILE A 1 105 ? 18.923 -2.295 7.837 1.00 79.31 105 ILE A N 1
ATOM 789 C CA . ILE A 1 105 ? 17.599 -2.092 7.227 1.00 79.31 105 ILE A CA 1
ATOM 790 C C . ILE A 1 105 ? 16.639 -1.347 8.175 1.00 79.31 105 ILE A C 1
ATOM 792 O O . ILE A 1 105 ? 15.875 -0.495 7.726 1.00 79.31 105 ILE A O 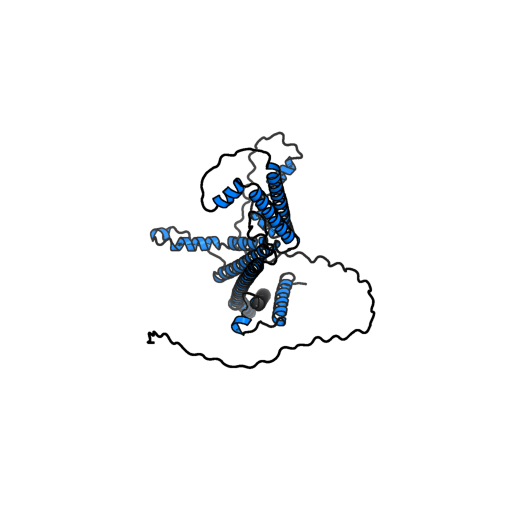1
ATOM 796 N N . LYS A 1 106 ? 16.724 -1.582 9.493 1.00 82.94 106 LYS A N 1
ATOM 797 C CA . LYS A 1 106 ? 15.900 -0.900 10.511 1.00 82.94 106 LYS A CA 1
ATOM 798 C C . LYS A 1 106 ? 16.051 0.627 10.482 1.00 82.94 106 LYS A C 1
ATOM 800 O O . LYS A 1 106 ? 15.063 1.338 10.649 1.00 82.94 106 LYS A O 1
ATOM 805 N N . ASN A 1 107 ? 17.254 1.138 10.215 1.00 85.38 107 ASN A N 1
ATOM 806 C CA . ASN A 1 107 ? 17.507 2.580 10.151 1.00 85.38 107 ASN A CA 1
ATOM 807 C C . ASN A 1 107 ? 16.956 3.182 8.846 1.00 85.38 107 ASN A C 1
ATOM 809 O O . ASN A 1 107 ? 16.418 4.290 8.858 1.00 85.38 107 ASN A O 1
ATOM 813 N N . TRP A 1 108 ? 16.983 2.425 7.742 1.00 82.25 108 TRP A N 1
ATOM 814 C CA . TRP A 1 108 ? 16.291 2.803 6.504 1.00 82.25 108 TRP A CA 1
ATOM 815 C C . TRP A 1 108 ? 14.769 2.794 6.664 1.00 82.25 108 TRP A C 1
ATOM 817 O O . TRP A 1 108 ? 14.126 3.724 6.192 1.00 82.25 108 TRP A O 1
ATOM 827 N N . ILE A 1 109 ? 14.188 1.813 7.364 1.00 84.06 109 ILE A N 1
ATOM 828 C CA . ILE A 1 109 ? 12.746 1.781 7.670 1.00 84.06 109 ILE A CA 1
ATOM 829 C C . ILE A 1 109 ? 12.349 3.004 8.505 1.00 84.06 109 ILE A C 1
ATOM 831 O O . ILE A 1 109 ? 11.407 3.706 8.142 1.00 84.06 109 ILE A O 1
ATOM 835 N N . ALA A 1 110 ? 13.100 3.312 9.568 1.00 84.75 110 ALA A N 1
ATOM 836 C CA . ALA A 1 110 ? 12.876 4.501 10.393 1.00 84.75 110 ALA A CA 1
ATOM 837 C C . ALA A 1 110 ? 12.949 5.803 9.572 1.00 84.75 110 ALA A C 1
ATOM 839 O O . ALA A 1 110 ? 12.079 6.663 9.690 1.00 84.75 110 ALA A O 1
ATOM 840 N N . CYS A 1 111 ? 13.938 5.918 8.682 1.00 85.00 111 CYS A N 1
ATOM 841 C CA . CYS A 1 111 ? 14.063 7.034 7.746 1.00 85.00 111 CYS A CA 1
ATOM 842 C C . CYS A 1 111 ? 12.839 7.126 6.808 1.00 85.00 111 CYS A C 1
ATOM 844 O O . CYS A 1 111 ? 12.190 8.169 6.726 1.00 85.00 111 CYS A O 1
ATOM 846 N N . LEU A 1 112 ? 12.463 6.014 6.167 1.00 84.62 112 LEU A N 1
ATOM 847 C CA . LEU A 1 112 ? 11.351 5.897 5.215 1.00 84.62 112 LEU A CA 1
ATOM 848 C C . LEU A 1 112 ? 9.957 6.077 5.835 1.00 84.62 112 LEU A C 1
ATOM 850 O O . LEU A 1 112 ? 8.994 6.305 5.097 1.00 84.62 112 LEU A O 1
ATOM 854 N N . LEU A 1 113 ? 9.819 5.979 7.158 1.00 81.69 113 LEU A N 1
ATOM 855 C CA . LEU A 1 113 ? 8.584 6.350 7.844 1.00 81.69 113 LEU A CA 1
ATOM 856 C C . LEU A 1 113 ? 8.353 7.860 7.729 1.00 81.69 113 LEU A C 1
ATOM 858 O O . LEU A 1 113 ? 7.285 8.260 7.274 1.00 81.69 113 LEU A O 1
ATOM 862 N N . THR A 1 114 ? 9.366 8.683 8.010 1.00 84.38 114 THR A N 1
ATOM 863 C CA . THR A 1 114 ? 9.268 10.154 7.948 1.00 84.38 114 THR A CA 1
ATOM 864 C C . THR A 1 114 ? 9.039 10.682 6.527 1.00 84.38 114 THR A C 1
ATOM 866 O O . THR A 1 114 ? 9.445 10.061 5.542 1.00 84.38 114 THR A O 1
ATOM 869 N N . LEU A 1 115 ? 8.410 11.854 6.389 1.00 77.62 115 LEU A N 1
ATOM 870 C CA . LEU A 1 115 ? 8.247 12.505 5.081 1.00 77.62 115 LEU A CA 1
ATOM 871 C C . LEU A 1 115 ? 9.596 12.899 4.453 1.00 77.62 115 LEU A C 1
ATOM 873 O O . LEU A 1 115 ? 9.817 12.609 3.276 1.00 77.62 115 LEU A O 1
ATOM 877 N N . ASP A 1 116 ? 10.501 13.504 5.232 1.00 83.12 116 ASP A N 1
ATOM 878 C CA . ASP A 1 116 ? 11.816 13.937 4.742 1.00 83.12 116 ASP A CA 1
ATOM 879 C C . ASP A 1 116 ? 12.685 12.749 4.314 1.00 83.12 116 ASP A C 1
ATOM 881 O O . ASP A 1 116 ? 13.225 12.740 3.211 1.00 83.12 116 ASP A O 1
ATOM 885 N N . GLY A 1 117 ? 12.749 11.686 5.119 1.00 86.25 117 GLY A N 1
ATOM 886 C CA . GLY A 1 117 ? 13.538 10.501 4.788 1.00 86.25 117 GLY A CA 1
ATOM 887 C C . GLY A 1 117 ? 13.069 9.773 3.522 1.00 86.25 117 GLY A C 1
ATOM 888 O O . GLY A 1 117 ? 13.893 9.209 2.799 1.00 86.25 117 GLY A O 1
ATOM 889 N N . ARG A 1 118 ? 11.776 9.859 3.167 1.00 82.56 118 ARG A N 1
ATOM 890 C CA . ARG A 1 118 ? 11.268 9.392 1.861 1.00 82.56 118 ARG A CA 1
ATOM 891 C C . ARG A 1 118 ? 11.754 10.260 0.692 1.00 82.56 118 ARG A C 1
ATOM 893 O O . ARG A 1 118 ? 12.055 9.708 -0.371 1.00 82.56 118 ARG A O 1
ATOM 900 N N . ASP A 1 119 ? 11.875 11.579 0.873 1.00 84.25 119 ASP A N 1
ATOM 901 C CA . ASP A 1 119 ? 12.528 12.450 -0.116 1.00 84.25 119 ASP A CA 1
ATOM 902 C C . ASP A 1 119 ? 14.019 12.114 -0.217 1.00 84.25 119 ASP A C 1
ATOM 904 O O . ASP A 1 119 ? 14.490 11.803 -1.308 1.00 84.25 119 ASP A O 1
ATOM 908 N N . LYS A 1 120 ? 14.745 12.042 0.908 1.00 87.88 120 LYS A N 1
ATOM 909 C CA . LYS A 1 120 ? 16.175 11.689 0.924 1.00 87.88 120 LYS A CA 1
ATOM 910 C C . LYS A 1 120 ? 16.451 10.337 0.265 1.00 87.88 120 LYS A C 1
ATOM 912 O O . LYS A 1 120 ? 17.367 10.243 -0.546 1.00 87.88 120 LYS A O 1
ATOM 917 N N . PHE A 1 121 ? 15.637 9.311 0.518 1.00 86.00 121 PHE A N 1
ATOM 918 C CA . PHE A 1 121 ? 15.747 8.022 -0.174 1.00 86.00 121 PHE A CA 1
ATOM 919 C C . PHE A 1 121 ? 15.512 8.152 -1.686 1.00 86.00 121 PHE A C 1
ATOM 921 O O . PHE A 1 121 ? 16.273 7.611 -2.490 1.00 86.00 121 PHE A O 1
ATOM 928 N N . THR A 1 122 ? 14.508 8.931 -2.095 1.00 84.88 122 THR A N 1
ATOM 929 C CA . THR A 1 122 ? 14.260 9.228 -3.513 1.00 84.88 122 THR A CA 1
ATOM 930 C C . THR A 1 122 ? 15.441 9.981 -4.141 1.00 84.88 122 THR A C 1
ATOM 932 O O . THR A 1 122 ? 15.835 9.666 -5.264 1.00 84.88 122 THR A O 1
ATOM 935 N N . LYS A 1 123 ? 16.077 10.911 -3.413 1.00 88.75 123 LYS A N 1
ATOM 936 C CA . LYS A 1 123 ? 17.314 11.590 -3.829 1.00 88.75 123 LYS A CA 1
ATOM 937 C C . LYS A 1 123 ? 18.483 10.622 -3.971 1.00 88.75 123 LYS A C 1
ATOM 939 O O . LYS A 1 123 ? 19.186 10.710 -4.972 1.00 88.75 123 LYS A O 1
ATOM 944 N N . VAL A 1 124 ? 18.666 9.674 -3.048 1.00 90.19 124 VAL A N 1
ATOM 945 C CA . VAL A 1 124 ? 19.679 8.612 -3.184 1.00 90.19 124 VAL A CA 1
ATOM 946 C C . VAL A 1 124 ? 19.457 7.841 -4.487 1.00 90.19 124 VAL A C 1
ATOM 948 O O . VAL A 1 124 ? 20.370 7.780 -5.303 1.00 90.19 124 VAL A O 1
ATOM 951 N N . LEU A 1 125 ? 18.236 7.366 -4.768 1.00 89.69 125 LEU A N 1
ATOM 952 C CA . LEU A 1 125 ? 17.935 6.673 -6.030 1.00 89.69 125 LEU A CA 1
ATOM 953 C C . LEU A 1 125 ? 18.168 7.550 -7.276 1.00 89.69 125 LEU A C 1
ATOM 955 O O . LEU A 1 125 ? 18.693 7.058 -8.279 1.00 89.69 125 LEU A O 1
ATOM 959 N N . GLN A 1 126 ? 17.819 8.842 -7.224 1.00 90.69 126 GLN A N 1
ATOM 960 C CA . GLN A 1 126 ? 18.100 9.807 -8.297 1.00 90.69 126 GLN A CA 1
ATOM 961 C C . GLN A 1 126 ? 19.615 9.939 -8.543 1.00 90.69 126 GLN A C 1
ATOM 963 O O . GLN A 1 126 ? 20.069 9.784 -9.678 1.00 90.69 126 GLN A O 1
ATOM 968 N N . TYR A 1 127 ? 20.410 10.184 -7.498 1.00 94.38 127 TYR A N 1
ATOM 969 C CA . TYR A 1 127 ? 21.859 10.362 -7.621 1.00 94.38 127 TYR A CA 1
ATOM 970 C C . TYR A 1 127 ? 22.583 9.067 -7.997 1.00 94.38 127 TYR A C 1
ATOM 972 O O . TYR A 1 127 ? 23.452 9.111 -8.863 1.00 94.38 127 TYR A O 1
ATOM 980 N N . THR A 1 128 ? 22.190 7.910 -7.455 1.00 94.19 128 THR A N 1
ATOM 981 C CA . THR A 1 128 ? 22.720 6.603 -7.871 1.00 94.19 128 THR A CA 1
ATOM 982 C C . THR A 1 128 ? 22.414 6.327 -9.344 1.00 94.19 128 THR A C 1
ATOM 984 O O . THR A 1 128 ? 23.314 5.928 -10.077 1.00 94.19 128 THR A O 1
ATOM 987 N N . SER A 1 129 ? 21.196 6.613 -9.823 1.00 94.06 129 SER A N 1
ATOM 988 C CA . SER A 1 129 ? 20.856 6.461 -11.249 1.00 94.06 129 SER A CA 1
ATOM 989 C C . SER A 1 129 ? 21.714 7.374 -12.133 1.00 94.06 129 SER A C 1
ATOM 991 O O . SER A 1 129 ? 22.284 6.923 -13.124 1.00 94.06 129 SER A O 1
ATOM 993 N N . ARG A 1 130 ? 21.892 8.645 -11.745 1.00 95.50 130 ARG A N 1
ATOM 994 C CA . ARG A 1 130 ? 22.753 9.598 -12.465 1.00 95.50 130 ARG A CA 1
ATOM 995 C C . ARG A 1 130 ? 24.234 9.189 -12.448 1.00 95.50 130 ARG A C 1
ATOM 997 O O . ARG A 1 130 ? 24.908 9.316 -13.467 1.00 95.50 130 ARG A O 1
ATOM 1004 N N . MET A 1 131 ? 24.728 8.666 -11.326 1.00 96.62 131 MET A N 1
ATOM 1005 C CA . MET A 1 131 ? 26.092 8.147 -11.188 1.00 96.62 131 MET A CA 1
ATOM 1006 C C . MET A 1 131 ? 26.320 6.928 -12.089 1.00 96.62 131 MET A C 1
ATOM 1008 O O . MET A 1 131 ? 27.327 6.872 -12.788 1.00 96.62 131 MET A O 1
ATOM 1012 N N . LEU A 1 132 ? 25.374 5.982 -12.123 1.00 96.25 132 LEU A N 1
ATOM 1013 C CA . LEU A 1 132 ? 25.447 4.800 -12.987 1.00 96.25 132 LEU A CA 1
ATOM 1014 C C . LEU A 1 132 ? 25.381 5.186 -14.471 1.00 96.25 132 LEU A C 1
ATOM 1016 O O . LEU A 1 132 ? 26.186 4.694 -15.258 1.00 96.25 132 LEU A O 1
ATOM 1020 N N . CYS A 1 133 ? 24.509 6.127 -14.846 1.00 96.00 133 CYS A N 1
ATOM 1021 C CA . CYS A 1 133 ? 24.481 6.718 -16.187 1.00 96.00 133 CYS A CA 1
ATOM 1022 C C . CYS A 1 133 ? 25.868 7.244 -16.603 1.00 96.00 133 CYS A C 1
ATOM 1024 O O . CYS A 1 133 ? 26.378 6.866 -17.661 1.00 96.00 133 CYS A O 1
ATOM 1026 N N . TRP A 1 134 ? 26.502 8.071 -15.762 1.00 97.06 134 TRP A N 1
ATOM 1027 C CA . TRP A 1 134 ? 27.837 8.619 -16.026 1.00 97.06 134 TRP A CA 1
ATOM 1028 C C . TRP A 1 134 ? 28.921 7.533 -16.087 1.00 97.06 134 TRP A C 1
ATOM 1030 O O . TRP A 1 134 ? 29.727 7.527 -17.015 1.00 97.06 134 TRP A O 1
ATOM 1040 N N . TYR A 1 135 ? 28.898 6.570 -15.162 1.00 96.38 135 TYR A N 1
ATOM 1041 C CA . TYR A 1 135 ? 29.833 5.443 -15.125 1.00 96.38 135 TYR A CA 1
ATOM 1042 C C . TYR A 1 135 ? 29.791 4.609 -16.415 1.00 96.38 135 TYR A C 1
ATOM 1044 O O . TYR A 1 135 ? 30.827 4.406 -17.049 1.00 96.38 135 TYR A O 1
ATOM 1052 N N . PHE A 1 136 ? 28.602 4.185 -16.858 1.00 95.50 136 PHE A N 1
ATOM 1053 C CA . PHE A 1 136 ? 28.462 3.412 -18.096 1.00 95.50 136 PHE A CA 1
ATOM 1054 C C . PHE A 1 136 ? 28.783 4.243 -19.348 1.00 95.50 136 PHE A C 1
ATOM 1056 O O . PHE A 1 136 ? 29.391 3.716 -20.278 1.00 95.50 136 PHE A O 1
ATOM 1063 N N . SER A 1 137 ? 28.488 5.548 -19.356 1.00 94.44 137 SER A N 1
ATOM 1064 C CA . SER A 1 137 ? 28.942 6.445 -20.431 1.00 94.44 137 SER A CA 1
ATOM 1065 C C . SER A 1 137 ? 30.474 6.525 -20.491 1.00 94.44 137 SER A C 1
ATOM 1067 O O . SER A 1 137 ? 31.054 6.466 -21.573 1.00 94.44 137 SER A O 1
ATOM 1069 N N . GLY A 1 138 ? 31.146 6.610 -19.339 1.00 92.62 138 GLY A N 1
ATOM 1070 C CA . GLY A 1 138 ? 32.607 6.614 -19.253 1.00 92.62 138 GLY A CA 1
ATOM 1071 C C . GLY A 1 138 ? 33.236 5.296 -19.714 1.00 92.62 138 GLY A C 1
ATOM 1072 O O . GLY A 1 138 ? 34.244 5.315 -20.420 1.00 92.62 138 GLY A O 1
ATOM 1073 N N . LEU A 1 139 ? 32.623 4.152 -19.385 1.00 91.81 139 LEU A N 1
ATOM 1074 C CA . LEU A 1 139 ? 33.041 2.849 -19.917 1.00 91.81 139 LEU A CA 1
ATOM 1075 C C . LEU A 1 139 ? 32.903 2.785 -21.444 1.00 91.81 139 LEU A C 1
ATOM 1077 O O . LEU A 1 139 ? 33.836 2.334 -22.104 1.00 91.81 139 LEU A O 1
ATOM 1081 N N . ALA A 1 140 ? 31.798 3.289 -22.005 1.00 91.62 140 ALA A N 1
ATOM 1082 C CA . ALA A 1 140 ? 31.592 3.348 -23.453 1.00 91.62 140 ALA A CA 1
ATOM 1083 C C . ALA A 1 140 ? 32.647 4.209 -24.175 1.00 91.62 140 ALA A C 1
ATOM 1085 O O . ALA A 1 140 ? 33.163 3.817 -25.223 1.00 91.62 140 ALA A O 1
ATOM 1086 N N . MET A 1 141 ? 33.009 5.365 -23.608 1.00 91.19 141 MET A N 1
ATOM 1087 C CA . MET A 1 141 ? 34.066 6.215 -24.171 1.00 91.19 141 MET A CA 1
ATOM 1088 C C . MET A 1 141 ? 35.438 5.531 -24.109 1.00 91.19 141 MET A C 1
ATOM 1090 O O . MET A 1 141 ? 36.189 5.579 -25.078 1.00 91.19 141 MET A O 1
ATOM 1094 N N . ARG A 1 142 ? 35.750 4.822 -23.014 1.00 89.31 142 ARG A N 1
ATOM 1095 C CA . ARG A 1 142 ? 37.001 4.050 -22.894 1.00 89.31 142 ARG A CA 1
ATOM 1096 C C . ARG A 1 142 ? 37.095 2.913 -23.910 1.00 89.31 142 ARG A C 1
ATOM 1098 O O . ARG A 1 142 ? 38.171 2.706 -24.460 1.00 89.31 142 ARG A O 1
ATOM 1105 N N . THR A 1 143 ? 35.997 2.208 -24.192 1.00 86.81 143 THR A N 1
ATOM 1106 C CA . THR A 1 143 ? 35.976 1.183 -25.252 1.00 86.81 143 THR A CA 1
ATOM 1107 C C . THR A 1 143 ? 36.192 1.780 -26.644 1.00 86.81 143 THR A C 1
ATOM 1109 O O . THR A 1 143 ? 36.904 1.172 -27.433 1.00 86.81 143 THR A O 1
ATOM 1112 N N . ALA A 1 144 ? 35.687 2.992 -26.911 1.00 84.19 144 ALA A N 1
ATOM 1113 C CA . ALA A 1 144 ? 35.924 3.696 -28.175 1.00 84.19 144 ALA A CA 1
ATOM 1114 C C . ALA A 1 144 ? 37.398 4.113 -28.352 1.00 84.19 144 ALA A C 1
ATOM 1116 O O . ALA A 1 144 ? 37.973 3.958 -29.424 1.00 84.19 144 ALA A O 1
ATOM 1117 N N . SER A 1 145 ? 38.032 4.628 -27.292 1.00 81.69 145 SER A N 1
ATOM 1118 C CA . SER A 1 145 ? 39.444 5.045 -27.323 1.00 81.69 145 SER A CA 1
ATOM 1119 C C . SER A 1 145 ? 40.440 3.878 -27.257 1.00 81.69 145 SER A C 1
ATOM 1121 O O . SER A 1 145 ? 41.610 4.059 -27.580 1.00 81.69 145 SER A O 1
ATOM 1123 N N . GLY A 1 146 ? 40.002 2.689 -26.831 1.00 64.44 146 GLY A N 1
ATOM 1124 C CA . GLY A 1 146 ? 40.854 1.512 -26.627 1.00 64.44 146 GLY A CA 1
ATOM 1125 C C . GLY A 1 146 ? 41.299 0.787 -27.903 1.00 64.44 146 GLY A C 1
ATOM 1126 O O . GLY A 1 146 ? 42.155 -0.090 -27.821 1.00 64.44 146 GLY A O 1
ATOM 1127 N N . ALA A 1 147 ? 40.774 1.158 -29.076 1.00 54.78 147 ALA A N 1
ATOM 1128 C CA . ALA A 1 147 ? 41.020 0.474 -30.352 1.00 54.78 147 ALA A CA 1
ATOM 1129 C C . ALA A 1 147 ? 42.491 0.484 -30.842 1.00 54.78 147 ALA A C 1
ATOM 1131 O O . ALA A 1 147 ? 42.806 -0.181 -31.824 1.00 54.78 147 ALA A O 1
ATOM 1132 N N . GLY A 1 148 ? 43.395 1.212 -30.173 1.00 52.41 148 GLY A N 1
ATOM 1133 C CA . GLY A 1 148 ? 44.837 1.229 -30.464 1.00 52.41 148 GLY A CA 1
ATOM 1134 C C . GLY A 1 148 ? 45.721 0.387 -29.530 1.00 52.41 148 GLY A C 1
ATOM 1135 O O . GLY A 1 148 ? 46.936 0.383 -29.707 1.00 52.41 148 GLY A O 1
ATOM 1136 N N . GLY A 1 149 ? 45.163 -0.288 -28.515 1.00 51.56 149 GLY A N 1
ATOM 1137 C CA . GLY A 1 149 ? 45.935 -0.980 -27.472 1.00 51.56 149 GLY A CA 1
ATOM 1138 C C . GLY A 1 149 ? 45.762 -2.499 -27.479 1.00 51.56 149 GLY A C 1
ATOM 1139 O O . GLY A 1 149 ? 44.872 -3.017 -26.809 1.00 51.56 149 GLY A O 1
ATOM 1140 N N . SER A 1 150 ? 46.642 -3.221 -28.180 1.00 46.03 150 SER A N 1
ATOM 1141 C CA . SER A 1 150 ? 46.651 -4.694 -28.249 1.00 46.03 150 SER A CA 1
ATOM 1142 C C . SER A 1 150 ? 47.116 -5.357 -26.938 1.00 46.03 150 SER A C 1
ATOM 1144 O O . SER A 1 150 ? 48.217 -5.900 -26.855 1.00 46.03 150 SER A O 1
ATOM 1146 N N . GLY A 1 151 ? 46.271 -5.331 -25.907 1.00 49.38 151 GLY A N 1
ATOM 1147 C CA . GLY A 1 151 ? 46.437 -6.124 -24.686 1.00 49.38 151 GLY A CA 1
ATOM 1148 C C . GLY A 1 151 ? 45.593 -7.396 -24.737 1.00 49.38 151 GLY A C 1
ATOM 1149 O O . GLY A 1 151 ? 44.427 -7.357 -24.349 1.00 49.38 151 GLY A O 1
ATOM 1150 N N . SER A 1 152 ? 46.169 -8.511 -25.206 1.00 44.50 152 SER A N 1
ATOM 1151 C CA . SER A 1 152 ? 45.507 -9.822 -25.127 1.00 44.50 152 SER A CA 1
ATOM 1152 C C . SER A 1 152 ? 45.265 -10.192 -23.665 1.00 44.50 152 SER A C 1
ATOM 1154 O O . SER A 1 152 ? 46.188 -10.144 -22.852 1.00 44.50 152 SER A O 1
ATOM 1156 N N . ILE A 1 153 ? 44.032 -10.568 -23.335 1.00 50.62 153 ILE A N 1
ATOM 1157 C CA . ILE A 1 153 ? 43.693 -11.214 -22.068 1.00 50.62 153 ILE A CA 1
ATOM 1158 C C . ILE A 1 153 ? 43.129 -12.579 -22.448 1.00 50.62 153 ILE A C 1
ATOM 1160 O O . ILE A 1 153 ? 42.070 -12.659 -23.074 1.00 50.62 153 ILE A O 1
ATOM 1164 N N . ASP A 1 154 ? 43.879 -13.633 -22.132 1.00 43.66 154 ASP A N 1
ATOM 1165 C CA . ASP A 1 154 ? 43.593 -14.978 -22.626 1.00 43.66 154 ASP A CA 1
ATOM 1166 C C . ASP A 1 154 ? 42.247 -15.518 -22.120 1.00 43.66 154 ASP A C 1
ATOM 1168 O O . ASP A 1 154 ? 41.815 -15.283 -20.988 1.00 43.66 154 ASP A O 1
ATOM 1172 N N . ALA A 1 155 ? 41.556 -16.227 -23.012 1.00 46.75 155 ALA A N 1
ATOM 1173 C CA . ALA A 1 155 ? 40.152 -16.572 -22.850 1.00 46.75 155 ALA A CA 1
ATOM 1174 C C . ALA A 1 155 ? 39.915 -17.724 -21.857 1.00 46.75 155 ALA A C 1
ATOM 1176 O O . ALA A 1 155 ? 40.536 -18.783 -21.936 1.00 46.75 155 ALA A O 1
ATOM 1177 N N . LEU A 1 156 ? 38.914 -17.550 -20.989 1.00 44.84 156 LEU A N 1
ATOM 1178 C CA . LEU A 1 156 ? 38.391 -18.590 -20.098 1.00 44.84 156 LEU A CA 1
ATOM 1179 C C . LEU A 1 156 ? 37.147 -19.250 -20.736 1.00 44.84 156 LEU A C 1
ATOM 1181 O O . LEU A 1 156 ? 36.192 -18.536 -21.060 1.00 44.84 156 LEU A O 1
ATOM 1185 N N . PRO A 1 157 ? 37.115 -20.581 -20.942 1.00 45.81 157 PRO A N 1
ATOM 1186 C CA . PRO A 1 157 ? 36.036 -21.225 -21.689 1.00 45.81 157 PRO A CA 1
ATOM 1187 C C . PRO A 1 157 ? 34.825 -21.638 -20.826 1.00 45.81 157 PRO A C 1
ATOM 1189 O O . PRO A 1 157 ? 34.964 -22.345 -19.834 1.00 45.81 157 PRO A O 1
ATOM 1192 N N . GLY A 1 158 ? 33.619 -21.318 -21.317 1.00 45.41 158 GLY A N 1
ATOM 1193 C CA . GLY A 1 158 ? 32.471 -22.242 -21.281 1.00 45.41 158 GLY A CA 1
ATOM 1194 C C . GLY A 1 158 ? 31.401 -22.111 -20.180 1.00 45.41 158 GLY A C 1
ATOM 1195 O O . GLY A 1 158 ? 31.424 -22.868 -19.219 1.00 45.41 158 GLY A O 1
ATOM 1196 N N . ILE A 1 159 ? 30.347 -21.308 -20.420 1.00 45.22 159 ILE A N 1
ATOM 1197 C CA . ILE A 1 159 ? 28.975 -21.547 -19.892 1.00 45.22 159 ILE A CA 1
ATOM 1198 C C . ILE A 1 159 ? 27.931 -21.194 -20.975 1.00 45.22 159 ILE A C 1
ATOM 1200 O O . ILE A 1 159 ? 27.447 -20.061 -21.064 1.00 45.22 159 ILE A O 1
ATOM 1204 N N . ALA A 1 160 ? 27.599 -22.151 -21.845 1.00 51.00 160 ALA A N 1
ATOM 1205 C CA . ALA A 1 160 ? 26.722 -21.927 -22.999 1.00 51.00 160 ALA A CA 1
ATOM 1206 C C . ALA A 1 160 ? 25.314 -21.431 -22.596 1.00 51.00 160 ALA A C 1
ATOM 1208 O O . ALA A 1 160 ? 24.645 -22.035 -21.763 1.00 51.00 160 ALA A O 1
ATOM 1209 N N . GLY A 1 161 ? 24.865 -20.323 -23.198 1.00 48.88 161 GLY A N 1
ATOM 1210 C CA . GLY A 1 161 ? 23.577 -19.676 -22.911 1.00 48.88 161 GLY A CA 1
ATOM 1211 C C . GLY A 1 161 ? 23.750 -18.182 -22.650 1.00 48.88 161 GLY A C 1
ATOM 1212 O O . GLY A 1 161 ? 23.460 -17.366 -23.518 1.00 48.88 161 GLY A O 1
ATOM 1213 N N . ALA A 1 162 ? 24.309 -17.819 -21.491 1.00 52.12 162 ALA A N 1
ATOM 1214 C CA . ALA A 1 162 ? 24.710 -16.437 -21.200 1.00 52.12 162 ALA A CA 1
ATOM 1215 C C . ALA A 1 162 ? 26.100 -16.084 -21.772 1.00 52.12 162 ALA A C 1
ATOM 1217 O O . ALA A 1 162 ? 26.375 -14.913 -22.047 1.00 52.12 162 ALA A O 1
ATOM 1218 N N . ALA A 1 163 ? 26.973 -17.079 -21.999 1.00 52.19 163 ALA A N 1
ATOM 1219 C CA . ALA A 1 163 ? 28.319 -16.842 -22.526 1.00 52.19 163 ALA A CA 1
ATOM 1220 C C . ALA A 1 163 ? 28.373 -16.415 -24.001 1.00 52.19 163 ALA A C 1
ATOM 1222 O O . ALA A 1 163 ? 29.427 -15.958 -24.424 1.00 52.19 163 ALA A O 1
ATOM 1223 N N . SER A 1 164 ? 27.295 -16.502 -24.792 1.00 56.41 164 SER A N 1
ATOM 1224 C CA . SER A 1 164 ? 27.316 -15.940 -26.154 1.00 56.41 164 SER A CA 1
ATOM 1225 C C . SER A 1 164 ? 27.257 -14.412 -26.121 1.00 56.41 164 SER A C 1
ATOM 1227 O O . SER A 1 164 ? 28.069 -13.763 -26.772 1.00 56.41 164 SER A O 1
ATOM 1229 N N . LEU A 1 165 ? 26.377 -13.827 -25.297 1.00 59.41 165 LEU A N 1
ATOM 1230 C CA . LEU A 1 165 ? 26.330 -12.378 -25.093 1.00 59.41 165 LEU A CA 1
ATOM 1231 C C . LEU A 1 165 ? 27.570 -11.894 -24.333 1.00 59.41 165 LEU A C 1
ATOM 1233 O O . LEU A 1 165 ? 28.199 -10.936 -24.763 1.00 59.41 165 LEU A O 1
ATOM 1237 N N . LEU A 1 166 ? 27.953 -12.556 -23.234 1.00 61.72 166 LEU A N 1
ATOM 1238 C CA . LEU A 1 166 ? 29.160 -12.183 -22.484 1.00 61.72 166 LEU A CA 1
ATOM 1239 C C . LEU A 1 166 ? 30.432 -12.355 -23.323 1.00 61.72 166 LEU A C 1
ATOM 1241 O O . LEU A 1 166 ? 31.292 -11.485 -23.274 1.00 61.72 166 LEU A O 1
ATOM 1245 N N . GLY A 1 167 ? 30.525 -13.415 -24.129 1.00 59.53 167 GLY A N 1
ATOM 1246 C CA . GLY A 1 167 ? 31.621 -13.650 -25.066 1.00 59.53 167 GLY A CA 1
ATOM 1247 C C . GLY A 1 167 ? 31.669 -12.599 -26.173 1.00 59.53 167 GLY A C 1
ATOM 1248 O O . GLY A 1 167 ? 32.714 -11.995 -26.371 1.00 59.53 167 GLY A O 1
ATOM 1249 N N . ALA A 1 168 ? 30.541 -12.285 -26.818 1.00 59.44 168 ALA A N 1
ATOM 1250 C CA . ALA A 1 168 ? 30.473 -11.225 -27.828 1.00 59.44 168 ALA A CA 1
ATOM 1251 C C . ALA A 1 168 ? 30.773 -9.829 -27.247 1.00 59.44 168 ALA A C 1
ATOM 1253 O O . ALA A 1 168 ? 31.465 -9.038 -27.880 1.00 59.44 168 ALA A O 1
ATOM 1254 N N . LEU A 1 169 ? 30.320 -9.533 -26.023 1.00 61.03 169 LEU A N 1
ATOM 1255 C CA . LEU A 1 169 ? 30.686 -8.318 -25.277 1.00 61.03 169 LEU A CA 1
ATOM 1256 C C . LEU A 1 169 ? 32.163 -8.300 -24.853 1.00 61.03 169 LEU A C 1
ATOM 1258 O O . LEU A 1 169 ? 32.696 -7.234 -24.544 1.00 61.03 169 LEU A O 1
ATOM 1262 N N . TYR A 1 170 ? 32.818 -9.458 -24.787 1.00 67.00 170 TYR A N 1
ATOM 1263 C CA . TYR A 1 170 ? 34.234 -9.574 -24.459 1.00 67.00 170 TYR A CA 1
ATOM 1264 C C . TYR A 1 170 ? 35.113 -9.410 -25.705 1.00 67.00 170 TYR A C 1
ATOM 1266 O O . TYR A 1 170 ? 36.094 -8.675 -25.649 1.00 67.00 170 TYR A O 1
ATOM 1274 N N . THR A 1 171 ? 34.739 -10.037 -26.826 1.00 74.38 171 THR A N 1
ATOM 1275 C CA . THR A 1 171 ? 35.525 -10.057 -28.069 1.00 74.38 171 THR A CA 1
ATOM 1276 C C . THR A 1 171 ? 35.245 -8.888 -29.012 1.00 74.38 171 THR A C 1
ATOM 1278 O O . THR A 1 171 ? 36.127 -8.522 -29.783 1.00 74.38 171 THR A O 1
ATOM 1281 N N . ASN A 1 172 ? 34.047 -8.294 -28.986 1.00 82.31 172 ASN A N 1
ATOM 1282 C CA . ASN A 1 172 ? 33.671 -7.203 -29.884 1.00 82.31 172 ASN A CA 1
ATOM 1283 C C . ASN A 1 172 ? 33.514 -5.880 -29.111 1.00 82.31 172 ASN A C 1
ATOM 1285 O O . ASN A 1 172 ? 32.518 -5.640 -28.421 1.00 82.31 172 ASN A O 1
ATOM 1289 N N . LEU A 1 173 ? 34.525 -5.012 -29.240 1.00 84.88 173 LEU A N 1
ATOM 1290 C CA . LEU A 1 173 ? 34.579 -3.710 -28.567 1.00 84.88 173 LEU A CA 1
ATOM 1291 C C . LEU A 1 173 ? 33.422 -2.781 -28.967 1.00 84.88 173 LEU A C 1
ATOM 1293 O O . LEU A 1 173 ? 32.891 -2.089 -28.096 1.00 84.88 173 LEU A O 1
ATOM 1297 N N . ASP A 1 174 ? 32.976 -2.817 -30.225 1.00 85.69 174 ASP A N 1
ATOM 1298 C CA . ASP A 1 174 ? 31.867 -1.986 -30.705 1.00 85.69 174 ASP A CA 1
ATOM 1299 C C . ASP A 1 174 ? 30.547 -2.403 -30.056 1.00 85.69 174 ASP A C 1
ATOM 1301 O O . ASP A 1 174 ? 29.823 -1.559 -29.529 1.00 85.69 174 ASP A O 1
ATOM 1305 N N . VAL A 1 175 ? 30.243 -3.707 -30.022 1.00 84.75 175 VAL A N 1
ATOM 1306 C CA . VAL A 1 175 ? 29.054 -4.253 -29.340 1.00 84.75 175 VAL A CA 1
ATOM 1307 C C . VAL A 1 175 ? 29.090 -3.916 -27.846 1.00 84.75 175 VAL A C 1
ATOM 1309 O O . VAL A 1 175 ? 28.064 -3.547 -27.269 1.00 84.75 175 VAL A O 1
ATOM 1312 N N . ARG A 1 176 ? 30.273 -3.954 -27.222 1.00 87.31 176 ARG A N 1
ATOM 1313 C CA . ARG A 1 176 ? 30.477 -3.581 -25.815 1.00 87.31 176 ARG A CA 1
ATOM 1314 C C . ARG A 1 176 ? 30.225 -2.095 -25.550 1.00 87.31 176 ARG A C 1
ATOM 1316 O O . ARG A 1 176 ? 29.476 -1.763 -24.630 1.00 87.31 176 ARG A O 1
ATOM 1323 N N . GLN A 1 177 ? 30.787 -1.205 -26.371 1.00 90.44 177 GLN A N 1
ATOM 1324 C CA . GLN A 1 177 ? 30.526 0.238 -26.325 1.00 90.44 177 GLN A CA 1
ATOM 1325 C C . GLN A 1 177 ? 29.029 0.521 -26.477 1.00 90.44 177 GLN A C 1
ATOM 1327 O O . GLN A 1 177 ? 28.428 1.230 -25.667 1.00 90.44 177 GLN A O 1
ATOM 1332 N N . LYS A 1 178 ? 28.424 -0.077 -27.506 1.00 89.12 178 LYS A N 1
ATOM 1333 C CA . LYS A 1 178 ? 27.001 -0.000 -27.839 1.00 89.12 178 LYS A CA 1
ATOM 1334 C C . LYS A 1 178 ? 26.115 -0.416 -26.658 1.00 89.12 178 LYS A C 1
ATOM 1336 O O . LYS A 1 178 ? 25.189 0.310 -26.294 1.00 89.12 178 LYS A O 1
ATOM 1341 N N . PHE A 1 179 ? 26.439 -1.527 -26.001 1.00 90.00 179 PHE A N 1
ATOM 1342 C CA . PHE A 1 179 ? 25.743 -2.010 -24.808 1.00 90.00 179 PHE A CA 1
ATOM 1343 C C . PHE A 1 179 ? 25.883 -1.060 -23.605 1.00 90.00 179 PHE A C 1
ATOM 1345 O O . PHE A 1 179 ? 24.888 -0.752 -22.946 1.00 90.00 179 PHE A O 1
ATOM 1352 N N . TYR A 1 180 ? 27.082 -0.528 -23.342 1.00 93.19 180 TYR A N 1
ATOM 1353 C CA . TYR A 1 180 ? 27.293 0.443 -22.262 1.00 93.19 180 TYR A CA 1
ATOM 1354 C C . TYR A 1 180 ? 26.549 1.770 -22.496 1.00 93.19 180 TYR A C 1
ATOM 1356 O O . TYR A 1 180 ? 25.950 2.295 -21.555 1.00 93.19 180 TYR A O 1
ATOM 1364 N N . LEU A 1 181 ? 26.483 2.275 -23.735 1.00 92.06 181 LEU A N 1
ATOM 1365 C CA . LEU A 1 181 ? 25.638 3.429 -24.083 1.00 92.06 181 LEU A CA 1
ATOM 1366 C C . LEU A 1 181 ? 24.149 3.139 -23.839 1.00 92.06 181 LEU A C 1
ATOM 1368 O O . LEU A 1 181 ? 23.436 3.982 -23.292 1.00 92.06 181 LEU A O 1
ATOM 1372 N N . ALA A 1 182 ? 23.682 1.937 -24.185 1.00 91.25 182 ALA A N 1
ATOM 1373 C CA . ALA A 1 182 ? 22.296 1.533 -23.964 1.00 91.25 182 ALA A CA 1
ATOM 1374 C C . ALA A 1 182 ? 21.935 1.478 -22.466 1.00 91.25 182 ALA A C 1
ATOM 1376 O O . ALA A 1 182 ? 20.885 1.980 -22.058 1.00 91.25 182 ALA A O 1
ATOM 1377 N N . ILE A 1 183 ? 22.824 0.927 -21.629 1.00 93.69 183 ILE A N 1
ATOM 1378 C CA . ILE A 1 183 ? 22.664 0.926 -20.166 1.00 93.69 183 ILE A CA 1
ATOM 1379 C C . ILE A 1 183 ? 22.697 2.355 -19.611 1.00 93.69 183 ILE A C 1
ATOM 1381 O O . ILE A 1 183 ? 21.852 2.703 -18.786 1.00 93.69 183 ILE A O 1
ATOM 1385 N N . SER A 1 184 ? 23.638 3.188 -20.067 1.00 94.81 184 SER A N 1
ATOM 1386 C CA . SER A 1 184 ? 23.744 4.588 -19.647 1.00 94.81 184 SER A CA 1
ATOM 1387 C C . SER A 1 184 ? 22.423 5.330 -19.871 1.00 94.81 184 SER A C 1
ATOM 1389 O O . SER A 1 184 ? 21.848 5.867 -18.922 1.00 94.81 184 SER A O 1
ATOM 1391 N N . LYS A 1 185 ? 21.861 5.238 -21.084 1.00 93.00 185 LYS A N 1
ATOM 1392 C CA . LYS A 1 185 ? 20.581 5.868 -21.428 1.00 93.00 185 LYS A CA 1
ATOM 1393 C C . LYS A 1 185 ? 19.385 5.283 -20.660 1.00 93.00 185 LYS A C 1
ATOM 1395 O O . LYS A 1 185 ? 18.523 6.053 -20.243 1.00 93.00 185 LYS A O 1
ATOM 1400 N N . ARG A 1 186 ? 19.342 3.974 -20.358 1.00 93.31 186 ARG A N 1
ATOM 1401 C CA . ARG A 1 186 ? 18.325 3.411 -19.435 1.00 93.31 186 ARG A CA 1
ATOM 1402 C C . ARG A 1 186 ? 18.374 4.069 -18.049 1.00 93.31 186 ARG A C 1
ATOM 1404 O O . ARG A 1 186 ? 17.327 4.377 -17.483 1.00 93.31 186 ARG A O 1
ATOM 1411 N N . PHE A 1 187 ? 19.568 4.276 -17.487 1.00 95.12 187 PHE A N 1
ATOM 1412 C CA . PHE A 1 187 ? 19.720 4.954 -16.194 1.00 95.12 187 PHE A CA 1
ATOM 1413 C C . PHE A 1 187 ? 19.406 6.455 -16.273 1.00 95.12 187 PHE A C 1
ATOM 1415 O O . PHE A 1 187 ? 18.879 7.014 -15.311 1.00 95.12 187 PHE A O 1
ATOM 1422 N N . GLU A 1 188 ? 19.659 7.097 -17.414 1.00 94.56 188 GLU A N 1
ATOM 1423 C CA . GLU A 1 188 ? 19.240 8.475 -17.687 1.00 94.56 188 GLU A CA 1
ATOM 1424 C C . GLU A 1 188 ? 17.705 8.613 -17.734 1.00 94.56 188 GLU A C 1
ATOM 1426 O O . GLU A 1 188 ? 17.138 9.513 -17.110 1.00 94.56 188 GLU A O 1
ATOM 1431 N N . GLU A 1 189 ? 17.015 7.701 -18.428 1.00 92.06 189 GLU A N 1
ATOM 1432 C CA . GLU A 1 189 ? 15.548 7.641 -18.495 1.00 92.06 189 GLU A CA 1
ATOM 1433 C C . GLU A 1 189 ? 14.940 7.344 -17.113 1.00 92.06 189 GLU A C 1
ATOM 1435 O O . GLU A 1 189 ? 14.004 8.031 -16.691 1.00 92.06 189 GLU A O 1
ATOM 1440 N N . LEU A 1 190 ? 15.529 6.415 -16.346 1.00 92.38 190 LEU A N 1
ATOM 1441 C CA . LEU A 1 190 ? 15.149 6.172 -14.952 1.00 92.38 190 LEU A CA 1
ATOM 1442 C C . LEU A 1 190 ? 15.350 7.422 -14.082 1.00 92.38 190 LEU A C 1
ATOM 1444 O O . LEU A 1 190 ? 14.445 7.776 -13.331 1.00 92.38 190 LEU A O 1
ATOM 1448 N N . TYR A 1 191 ? 16.478 8.129 -14.204 1.00 93.88 191 TYR A N 1
ATOM 1449 C CA . TYR A 1 191 ? 16.733 9.377 -13.477 1.00 93.88 191 TYR A CA 1
ATOM 1450 C C . TYR A 1 191 ? 15.691 10.456 -13.804 1.00 93.88 191 TYR A C 1
ATOM 1452 O O . TYR A 1 191 ? 15.073 10.998 -12.888 1.00 93.88 191 TYR A O 1
ATOM 1460 N N . LYS A 1 192 ? 15.422 10.724 -15.091 1.00 92.25 192 LYS A N 1
ATOM 1461 C CA . LYS A 1 192 ? 14.382 11.675 -15.534 1.00 92.25 192 LYS A CA 1
ATOM 1462 C C . LYS A 1 192 ? 13.002 11.300 -14.981 1.00 92.25 192 LYS A C 1
ATOM 1464 O O . LYS A 1 192 ? 12.251 12.165 -14.521 1.00 92.25 192 LYS A O 1
ATOM 1469 N N . SER A 1 193 ? 12.689 10.006 -14.962 1.00 89.81 193 SER A N 1
ATOM 1470 C CA . SER A 1 193 ? 11.452 9.485 -14.381 1.00 89.81 193 SER A CA 1
ATOM 1471 C C . SER A 1 193 ? 11.400 9.681 -12.859 1.00 89.81 193 SER A C 1
ATOM 1473 O O . SER A 1 193 ? 10.398 10.156 -12.337 1.00 89.81 193 SER A O 1
ATOM 1475 N N . LEU A 1 194 ? 12.485 9.396 -12.131 1.00 89.56 194 LEU A N 1
ATOM 1476 C CA . LEU A 1 194 ? 12.582 9.589 -10.678 1.00 89.56 194 LEU A CA 1
ATOM 1477 C C . LEU A 1 194 ? 12.552 11.067 -10.259 1.00 89.56 194 LEU A C 1
ATOM 1479 O O . LEU A 1 194 ? 12.082 11.366 -9.165 1.00 89.56 194 LEU A O 1
ATOM 1483 N N . VAL A 1 195 ? 13.053 11.985 -11.092 1.00 88.12 195 VAL A N 1
ATOM 1484 C CA . VAL A 1 195 ? 13.008 13.440 -10.849 1.00 88.12 195 VAL A CA 1
ATOM 1485 C C . VAL A 1 195 ? 11.589 13.988 -11.001 1.00 88.12 195 VAL A C 1
ATOM 1487 O O . VAL A 1 195 ? 11.149 14.785 -10.177 1.00 88.12 195 VAL A O 1
ATOM 1490 N N . THR A 1 196 ? 10.860 13.546 -12.026 1.00 83.56 196 THR A N 1
ATOM 1491 C CA . THR A 1 196 ? 9.483 13.999 -12.299 1.00 83.56 196 THR A CA 1
ATOM 1492 C C . THR A 1 196 ? 8.432 13.303 -11.428 1.00 83.56 196 THR A C 1
ATOM 1494 O O . THR A 1 196 ? 7.360 13.854 -11.180 1.00 83.56 196 THR A O 1
ATOM 1497 N N . SER A 1 197 ? 8.718 12.094 -10.940 1.00 76.06 197 SER A N 1
ATOM 1498 C CA . SER A 1 197 ? 7.737 11.239 -10.277 1.00 76.06 197 SER A CA 1
ATOM 1499 C C . SER A 1 197 ? 7.864 11.216 -8.757 1.00 76.06 197 SER A C 1
ATOM 1501 O O . SER A 1 197 ? 8.759 10.593 -8.186 1.00 76.06 197 SER A O 1
ATOM 1503 N N . ARG A 1 198 ? 6.831 11.726 -8.077 1.00 68.00 198 ARG A N 1
ATOM 1504 C CA . ARG A 1 198 ? 6.608 11.493 -6.637 1.00 68.00 198 ARG A CA 1
ATOM 1505 C C . ARG A 1 198 ? 6.222 10.034 -6.306 1.00 68.00 198 ARG A C 1
ATOM 1507 O O . ARG A 1 198 ? 5.876 9.748 -5.163 1.00 68.00 198 ARG A O 1
ATOM 1514 N N . LYS A 1 199 ? 6.246 9.090 -7.263 1.00 64.94 199 LYS A N 1
ATOM 1515 C CA . LYS A 1 199 ? 5.889 7.680 -7.003 1.00 64.94 199 LYS A CA 1
ATOM 1516 C C . LYS A 1 199 ? 6.990 6.871 -6.315 1.00 64.94 199 LYS A C 1
ATOM 1518 O O . LYS A 1 199 ? 6.646 5.944 -5.597 1.00 64.94 199 LYS A O 1
ATOM 1523 N N . ALA A 1 200 ? 8.270 7.230 -6.443 1.00 63.78 200 ALA A N 1
ATOM 1524 C CA . ALA A 1 200 ? 9.373 6.492 -5.799 1.00 63.78 200 ALA A CA 1
ATOM 1525 C C . ALA A 1 200 ? 9.214 6.367 -4.264 1.00 63.78 200 ALA A C 1
ATOM 1527 O O . ALA A 1 200 ? 9.549 5.339 -3.674 1.00 63.78 200 ALA A O 1
ATOM 1528 N N . PHE A 1 201 ? 8.571 7.363 -3.643 1.00 63.25 201 PHE A N 1
ATOM 1529 C CA . PHE A 1 201 ? 8.135 7.396 -2.241 1.00 63.25 201 PHE A CA 1
ATOM 1530 C C . PHE A 1 201 ? 7.306 6.162 -1.809 1.00 63.25 201 PHE A C 1
ATOM 1532 O O . PHE A 1 201 ? 7.186 5.878 -0.617 1.00 63.25 201 PHE A O 1
ATOM 1539 N N . ARG A 1 202 ? 6.716 5.421 -2.759 1.00 73.75 202 ARG A N 1
ATOM 1540 C CA . ARG A 1 202 ? 5.846 4.256 -2.526 1.00 73.75 202 ARG A CA 1
ATOM 1541 C C . ARG A 1 202 ? 6.622 2.965 -2.251 1.00 73.75 202 ARG A C 1
ATOM 1543 O O . ARG A 1 202 ? 6.082 2.070 -1.605 1.00 73.75 202 ARG A O 1
ATOM 1550 N N . ILE A 1 203 ? 7.888 2.863 -2.672 1.00 72.75 203 ILE A N 1
ATOM 1551 C CA . ILE A 1 203 ? 8.757 1.716 -2.334 1.00 72.75 203 ILE A CA 1
ATOM 1552 C C . ILE A 1 203 ? 8.899 1.604 -0.811 1.00 72.75 203 ILE A C 1
ATOM 1554 O O . ILE A 1 203 ? 8.684 0.532 -0.250 1.00 72.75 203 ILE A O 1
ATOM 1558 N N . GLY A 1 204 ? 9.142 2.729 -0.127 1.00 75.94 204 GLY A N 1
ATOM 1559 C CA . GLY A 1 204 ? 9.264 2.755 1.332 1.00 75.94 204 GLY A CA 1
ATOM 1560 C C . GLY A 1 204 ? 8.019 2.249 2.059 1.00 75.94 204 GLY A C 1
ATOM 1561 O O . GLY A 1 204 ? 8.140 1.506 3.029 1.00 75.94 204 GLY A O 1
ATOM 1562 N N . ARG A 1 205 ? 6.817 2.555 1.546 1.00 81.94 205 ARG A N 1
ATOM 1563 C CA . ARG A 1 205 ? 5.562 2.022 2.100 1.00 81.94 205 ARG A CA 1
ATOM 1564 C C . ARG A 1 205 ? 5.493 0.494 2.012 1.00 81.94 205 ARG A C 1
ATOM 1566 O O . ARG A 1 205 ? 5.066 -0.119 2.978 1.00 81.94 205 ARG A O 1
ATOM 1573 N N . SER A 1 206 ? 5.975 -0.124 0.929 1.00 80.25 206 SER A N 1
ATOM 1574 C CA . SER A 1 206 ? 6.021 -1.598 0.811 1.00 80.25 206 SER A CA 1
ATOM 1575 C C . SER A 1 206 ? 6.846 -2.234 1.935 1.00 80.25 206 SER A C 1
ATOM 1577 O O . SER A 1 206 ? 6.406 -3.199 2.552 1.00 80.25 206 SER A O 1
ATOM 1579 N N . ILE A 1 207 ? 8.019 -1.660 2.226 1.00 80.00 207 ILE A N 1
ATOM 1580 C CA . ILE A 1 207 ? 8.933 -2.153 3.268 1.00 80.00 207 ILE A CA 1
ATOM 1581 C C . ILE A 1 207 ? 8.323 -1.938 4.664 1.00 80.00 207 ILE A C 1
ATOM 1583 O O . ILE A 1 207 ? 8.404 -2.821 5.511 1.00 80.00 207 ILE A O 1
ATOM 1587 N N . ILE A 1 208 ? 7.655 -0.802 4.890 1.00 82.75 208 ILE A N 1
ATOM 1588 C CA . ILE A 1 208 ? 6.941 -0.512 6.143 1.00 82.75 208 ILE A CA 1
ATOM 1589 C C . ILE A 1 208 ? 5.796 -1.507 6.387 1.00 82.75 208 ILE A C 1
ATOM 1591 O O . ILE A 1 208 ? 5.636 -1.981 7.509 1.00 82.75 208 ILE A O 1
ATOM 1595 N N . GLU A 1 209 ? 4.992 -1.843 5.372 1.00 84.50 209 GLU A N 1
ATOM 1596 C CA . GLU A 1 209 ? 3.931 -2.844 5.550 1.00 84.50 209 GLU A CA 1
ATOM 1597 C C . GLU A 1 209 ? 4.508 -4.260 5.765 1.00 84.50 209 GLU A C 1
ATOM 1599 O O . GLU A 1 209 ? 3.943 -5.026 6.542 1.00 84.50 209 GLU A O 1
ATOM 1604 N N . TRP A 1 210 ? 5.659 -4.593 5.164 1.00 84.00 210 TRP A N 1
ATOM 1605 C CA . TRP A 1 210 ? 6.377 -5.848 5.436 1.00 84.00 210 TRP A CA 1
ATOM 1606 C C . TRP A 1 210 ? 6.890 -5.938 6.883 1.00 84.00 210 TRP A C 1
ATOM 1608 O O . TRP A 1 210 ? 6.679 -6.951 7.547 1.00 84.00 210 TRP A O 1
ATOM 1618 N N . ASP A 1 211 ? 7.499 -4.869 7.405 1.00 85.00 211 ASP A N 1
ATOM 1619 C CA . ASP A 1 211 ? 7.977 -4.794 8.795 1.00 85.00 211 ASP A CA 1
ATOM 1620 C C . ASP A 1 211 ? 6.824 -4.933 9.811 1.00 85.00 211 ASP A C 1
ATOM 1622 O O . ASP A 1 211 ? 6.963 -5.604 10.837 1.00 85.00 211 ASP A O 1
ATOM 1626 N N . LYS A 1 212 ? 5.631 -4.413 9.484 1.00 85.12 212 LYS A N 1
ATOM 1627 C CA . LYS A 1 212 ? 4.403 -4.676 10.257 1.00 85.12 212 LYS A CA 1
ATOM 1628 C C . LYS A 1 212 ? 3.990 -6.149 10.218 1.00 85.12 212 LYS A C 1
ATOM 1630 O O . LYS A 1 212 ? 3.684 -6.702 11.266 1.00 85.12 212 LYS A O 1
ATOM 1635 N N . ILE A 1 213 ? 3.992 -6.803 9.050 1.00 85.50 213 ILE A N 1
ATOM 1636 C CA . ILE A 1 213 ? 3.667 -8.242 8.953 1.00 85.50 213 ILE A CA 1
ATOM 1637 C C . ILE A 1 213 ? 4.648 -9.069 9.799 1.00 85.50 213 ILE A C 1
ATOM 1639 O O . ILE A 1 213 ? 4.221 -9.954 10.542 1.00 85.50 213 ILE A O 1
ATOM 1643 N N . ALA A 1 214 ? 5.945 -8.759 9.724 1.00 85.50 214 ALA A N 1
ATOM 1644 C CA . ALA A 1 214 ? 6.978 -9.436 10.502 1.00 85.50 214 ALA A CA 1
ATOM 1645 C C . ALA A 1 214 ? 6.792 -9.227 12.017 1.00 85.50 214 ALA A C 1
ATOM 1647 O O . ALA A 1 214 ? 6.788 -10.192 12.776 1.00 85.50 214 ALA A O 1
ATOM 1648 N N . SER A 1 215 ? 6.563 -7.986 12.460 1.00 85.62 215 SER A N 1
ATOM 1649 C CA . SER A 1 215 ? 6.374 -7.653 13.883 1.00 85.62 215 SER A CA 1
ATOM 1650 C C . SER A 1 215 ? 5.038 -8.117 14.482 1.00 85.62 215 SER A C 1
ATOM 1652 O O . SER A 1 215 ? 4.910 -8.173 15.702 1.00 85.62 215 SER A O 1
ATOM 1654 N N . MET A 1 216 ? 4.061 -8.516 13.661 1.00 84.00 216 MET A N 1
ATOM 1655 C CA . MET A 1 216 ? 2.817 -9.152 14.118 1.00 84.00 216 MET A CA 1
ATOM 1656 C C . MET A 1 216 ? 2.978 -10.633 14.524 1.00 84.00 216 MET A C 1
ATOM 1658 O O . MET A 1 216 ? 1.985 -11.260 14.893 1.00 84.00 216 MET A O 1
ATOM 1662 N N . GLY A 1 217 ? 4.179 -11.220 14.428 1.00 83.12 217 GLY A N 1
ATOM 1663 C CA . GLY A 1 217 ? 4.418 -12.639 14.742 1.00 83.12 217 GLY A CA 1
ATOM 1664 C C . GLY A 1 217 ? 3.808 -13.613 13.724 1.00 83.12 217 GLY A C 1
ATOM 1665 O O . GLY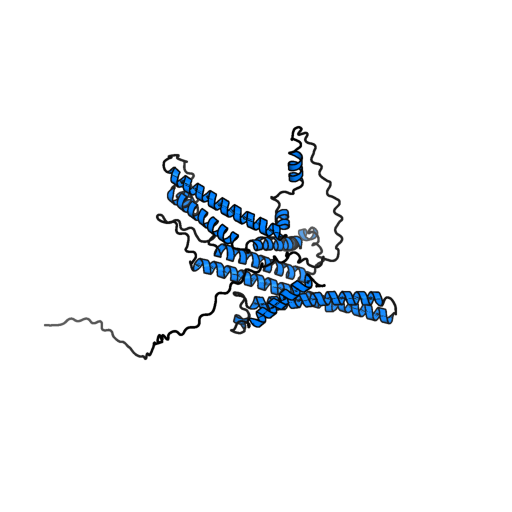 A 1 217 ? 3.741 -14.817 13.961 1.00 83.12 217 GLY A O 1
ATOM 1666 N N . VAL A 1 218 ? 3.363 -13.107 12.565 1.00 83.31 218 VAL A N 1
ATOM 1667 C CA . VAL A 1 218 ? 2.805 -13.922 11.470 1.00 83.31 218 VAL A CA 1
ATOM 1668 C C . VAL A 1 218 ? 3.860 -14.885 10.927 1.00 83.31 218 VAL A C 1
ATOM 1670 O O . VAL A 1 218 ? 3.529 -16.017 10.588 1.00 83.31 218 VAL A O 1
ATOM 1673 N N . GLY A 1 219 ? 5.124 -14.451 10.873 1.00 82.50 219 GLY A N 1
ATOM 1674 C CA . GLY A 1 219 ? 6.251 -15.299 10.484 1.00 82.50 219 GLY A CA 1
ATOM 1675 C C . GLY A 1 219 ? 6.439 -16.476 11.438 1.00 82.50 219 GLY A C 1
ATOM 1676 O O . GLY A 1 219 ? 6.516 -17.610 10.980 1.00 82.50 219 GLY A O 1
ATOM 1677 N N . ASP A 1 220 ? 6.419 -16.226 12.749 1.00 83.25 220 ASP A N 1
ATOM 1678 C CA . ASP A 1 220 ? 6.562 -17.268 13.773 1.00 83.25 220 ASP A CA 1
ATOM 1679 C C . ASP A 1 220 ? 5.384 -18.251 13.745 1.00 83.25 220 ASP A C 1
ATOM 1681 O O . ASP A 1 220 ? 5.584 -19.462 13.822 1.00 83.25 220 ASP A O 1
ATOM 1685 N N . TYR A 1 221 ? 4.159 -17.747 13.551 1.00 80.56 221 TYR A N 1
ATOM 1686 C CA . TYR A 1 221 ? 2.967 -18.584 13.405 1.00 80.56 221 TYR A CA 1
ATOM 1687 C C . TYR A 1 221 ? 2.991 -19.439 12.134 1.00 80.56 221 TYR A C 1
ATOM 1689 O O . TYR A 1 221 ? 2.677 -20.624 12.197 1.00 80.56 221 TYR A O 1
ATOM 1697 N N . LEU A 1 222 ? 3.381 -18.873 10.985 1.00 80.56 222 LEU A N 1
ATOM 1698 C CA . LEU A 1 222 ? 3.526 -19.633 9.741 1.00 80.56 222 LEU A CA 1
ATOM 1699 C C . LEU A 1 222 ? 4.658 -20.656 9.840 1.00 80.56 222 LEU A C 1
ATOM 1701 O O . LEU A 1 222 ? 4.491 -21.774 9.372 1.00 80.56 222 LEU A O 1
ATOM 1705 N N . ASN A 1 223 ? 5.775 -20.311 10.481 1.00 82.62 223 ASN A N 1
ATOM 1706 C CA . ASN A 1 223 ? 6.875 -21.241 10.718 1.00 82.62 223 ASN A CA 1
ATOM 1707 C C . ASN A 1 223 ? 6.416 -22.409 11.607 1.00 82.62 223 ASN A C 1
ATOM 1709 O O . ASN A 1 223 ? 6.588 -23.566 11.238 1.00 82.62 223 ASN A O 1
ATOM 1713 N N . TYR A 1 224 ? 5.721 -22.124 12.713 1.00 82.31 224 TYR A N 1
ATOM 1714 C CA . TYR A 1 224 ? 5.079 -23.142 13.550 1.00 82.31 224 TYR A CA 1
ATOM 1715 C C . TYR A 1 224 ? 4.087 -24.006 12.747 1.00 82.31 224 TYR A C 1
ATOM 1717 O O . TYR A 1 224 ? 4.184 -25.230 12.767 1.00 82.31 224 TYR A O 1
ATOM 1725 N N . MET A 1 225 ? 3.189 -23.393 11.967 1.00 79.44 225 MET A N 1
ATOM 1726 C CA . MET A 1 225 ? 2.213 -24.096 11.120 1.00 79.44 225 MET A CA 1
ATOM 1727 C C . MET A 1 225 ? 2.816 -24.884 9.950 1.00 79.44 225 MET A C 1
ATOM 1729 O O . MET A 1 225 ? 2.124 -25.740 9.410 1.00 79.44 225 MET A O 1
ATOM 1733 N N . LEU A 1 226 ? 4.047 -24.599 9.522 1.00 82.31 226 LEU A N 1
ATOM 1734 C CA . LEU A 1 226 ? 4.742 -25.350 8.470 1.00 82.31 226 LEU A CA 1
ATOM 1735 C C . LEU A 1 226 ? 5.620 -26.467 9.045 1.00 82.31 226 LEU A C 1
ATOM 1737 O O . LEU A 1 226 ? 5.790 -27.496 8.399 1.00 82.31 226 LEU A O 1
ATOM 1741 N N . LEU A 1 227 ? 6.142 -26.289 10.261 1.00 79.88 227 LEU A N 1
ATOM 1742 C CA . LEU A 1 227 ? 6.925 -27.303 10.968 1.00 79.88 227 LEU A CA 1
ATOM 1743 C C . LEU A 1 227 ? 6.036 -28.358 11.649 1.00 79.88 227 LEU A C 1
ATOM 1745 O O . LEU A 1 227 ? 6.414 -29.524 11.702 1.00 79.88 227 LEU A O 1
ATOM 1749 N N . HIS A 1 228 ? 4.844 -27.987 12.127 1.00 72.00 228 HIS A N 1
ATOM 1750 C CA . HIS A 1 228 ? 3.947 -28.904 12.842 1.00 72.00 228 HIS A CA 1
ATOM 1751 C C . HIS A 1 228 ? 3.352 -30.038 11.972 1.00 72.00 228 HIS A C 1
ATOM 1753 O O . HIS A 1 228 ? 3.300 -31.163 12.463 1.00 72.00 228 HIS A O 1
ATOM 1759 N N . PRO A 1 229 ? 2.942 -29.834 10.701 1.00 63.19 229 PRO A N 1
ATOM 1760 C CA . PRO A 1 229 ? 2.457 -30.919 9.835 1.00 63.19 229 PRO A CA 1
ATOM 1761 C C . PRO A 1 229 ? 3.566 -31.848 9.327 1.00 63.19 229 PRO A C 1
ATOM 1763 O O . PRO A 1 229 ? 3.277 -32.857 8.701 1.00 63.19 229 PRO A O 1
ATOM 1766 N N . LEU A 1 230 ? 4.836 -31.497 9.554 1.00 58.81 230 LEU A N 1
ATOM 1767 C CA . LEU A 1 230 ? 5.983 -32.371 9.295 1.00 58.81 230 LEU A CA 1
ATOM 1768 C C . LEU A 1 230 ? 6.376 -33.182 10.544 1.00 58.81 230 LEU A C 1
ATOM 1770 O O . LEU A 1 230 ? 7.269 -34.024 10.476 1.00 58.81 230 LEU A O 1
ATOM 1774 N N . ALA A 1 231 ? 5.701 -32.952 11.675 1.00 57.47 231 ALA A N 1
ATOM 1775 C CA . ALA A 1 231 ? 5.881 -33.669 12.931 1.00 57.47 231 ALA A CA 1
ATOM 1776 C C . ALA A 1 231 ? 4.854 -34.810 13.099 1.00 57.47 231 ALA A C 1
ATOM 1778 O O . ALA A 1 231 ? 4.296 -34.988 14.177 1.00 57.47 231 ALA A O 1
ATOM 1779 N N . ASP A 1 232 ? 4.652 -35.620 12.053 1.00 59.53 232 ASP A N 1
ATOM 1780 C CA . ASP A 1 232 ? 3.862 -36.869 12.114 1.00 59.53 232 ASP A CA 1
ATOM 1781 C C . ASP A 1 232 ? 4.544 -37.977 12.953 1.00 59.53 232 ASP A C 1
ATOM 1783 O O . ASP A 1 232 ? 4.003 -39.071 13.117 1.00 59.53 232 ASP A O 1
ATOM 1787 N N . SER A 1 233 ? 5.735 -37.717 13.508 1.00 70.75 233 SER A N 1
ATOM 1788 C CA . SER A 1 233 ? 6.350 -38.600 14.500 1.00 70.75 233 SER A CA 1
ATOM 1789 C C . SER A 1 233 ? 5.686 -38.399 15.870 1.00 70.75 233 SER A C 1
ATOM 1791 O O . SER A 1 233 ? 5.781 -37.293 16.415 1.00 70.75 233 SER A O 1
ATOM 1793 N N . PRO A 1 234 ? 5.076 -39.435 16.481 1.00 69.69 234 PRO A N 1
ATOM 1794 C CA . PRO A 1 234 ? 4.444 -39.309 17.796 1.00 69.69 234 PRO A CA 1
ATOM 1795 C C . PRO A 1 234 ? 5.434 -38.864 18.887 1.00 69.69 234 PRO A C 1
ATOM 1797 O O . PRO A 1 234 ? 5.057 -38.104 19.776 1.00 69.69 234 PRO A O 1
ATOM 1800 N N . ASP A 1 235 ? 6.715 -39.227 18.762 1.00 75.00 235 ASP A N 1
ATOM 1801 C CA . ASP A 1 235 ? 7.781 -38.842 19.701 1.00 75.00 235 ASP A CA 1
ATOM 1802 C C . ASP A 1 235 ? 8.196 -37.359 19.585 1.00 75.00 235 ASP A C 1
ATOM 1804 O O . ASP A 1 235 ? 8.870 -36.818 20.466 1.00 75.00 235 ASP A O 1
ATOM 1808 N N . ALA A 1 236 ? 7.826 -36.676 18.494 1.00 66.75 236 ALA A N 1
ATOM 1809 C CA . ALA A 1 236 ? 8.110 -35.251 18.313 1.00 66.75 236 ALA A CA 1
ATOM 1810 C C . ALA A 1 236 ? 7.098 -34.356 19.050 1.00 66.75 236 ALA A C 1
ATOM 1812 O O . ALA A 1 236 ? 7.457 -33.252 19.471 1.00 66.75 236 ALA A O 1
ATOM 1813 N N . LEU A 1 237 ? 5.863 -34.835 19.247 1.00 63.56 237 LEU A N 1
ATOM 1814 C CA . LEU A 1 237 ? 4.762 -34.059 19.829 1.00 63.56 237 LEU A CA 1
ATOM 1815 C C . LEU A 1 237 ? 5.019 -33.654 21.292 1.00 63.56 237 LEU A C 1
ATOM 1817 O O . LEU A 1 237 ? 4.594 -32.588 21.728 1.00 63.56 237 LEU A O 1
ATOM 1821 N N . GLU A 1 238 ? 5.748 -34.478 22.050 1.00 70.56 238 GLU A N 1
ATOM 1822 C CA . GLU A 1 238 ? 6.057 -34.216 23.465 1.00 70.56 238 GLU A CA 1
ATOM 1823 C C . GLU A 1 238 ? 7.124 -33.115 23.652 1.00 70.56 238 GLU A C 1
ATOM 1825 O O . GLU A 1 238 ? 7.234 -32.517 24.721 1.00 70.56 238 GLU A O 1
ATOM 1830 N N . LYS A 1 239 ? 7.902 -32.804 22.603 1.00 74.38 239 LYS A N 1
ATOM 1831 C CA . LYS A 1 239 ? 8.989 -31.805 22.642 1.00 74.38 239 LYS A CA 1
ATOM 1832 C C . LYS A 1 239 ? 8.697 -30.525 21.865 1.00 74.38 239 LYS A C 1
ATOM 1834 O O . LYS A 1 239 ? 9.503 -29.594 21.927 1.00 74.38 239 LYS A O 1
ATOM 1839 N N . THR A 1 240 ? 7.582 -30.438 21.139 1.00 64.69 240 THR A N 1
ATOM 1840 C CA . THR A 1 240 ? 7.216 -29.189 20.460 1.00 64.69 240 THR A CA 1
ATOM 1841 C C . THR A 1 240 ? 6.907 -28.088 21.480 1.00 64.69 240 THR A C 1
ATOM 1843 O O . THR A 1 240 ? 6.062 -28.297 22.353 1.00 64.69 240 THR A O 1
ATOM 1846 N N . PRO A 1 241 ? 7.549 -26.906 21.392 1.00 73.50 241 PRO A N 1
ATOM 1847 C CA . PRO A 1 241 ? 7.248 -25.802 22.292 1.00 73.50 241 PRO A CA 1
ATOM 1848 C C . PRO A 1 241 ? 5.785 -25.373 22.137 1.00 73.50 241 PRO A C 1
ATOM 1850 O O . PRO A 1 241 ? 5.258 -25.310 21.022 1.00 73.50 241 PRO A O 1
ATOM 1853 N N . ILE A 1 242 ? 5.150 -25.060 23.270 1.00 75.56 242 ILE A N 1
ATOM 1854 C CA . ILE A 1 242 ? 3.771 -24.563 23.337 1.00 75.56 242 ILE A CA 1
ATOM 1855 C C . ILE A 1 242 ? 3.627 -23.390 22.349 1.00 75.56 242 ILE A C 1
ATOM 1857 O O . ILE A 1 242 ? 4.464 -22.480 22.387 1.00 75.56 242 ILE A O 1
ATOM 1861 N N . PRO A 1 243 ? 2.604 -23.380 21.469 1.00 73.81 243 PRO A N 1
ATOM 1862 C CA . PRO A 1 243 ? 2.426 -22.295 20.513 1.00 73.81 243 PRO A CA 1
ATOM 1863 C C . PRO A 1 243 ? 2.342 -20.951 21.248 1.00 73.81 243 PRO A C 1
ATOM 1865 O O . PRO A 1 243 ? 1.642 -20.863 22.262 1.00 73.81 243 PRO A O 1
ATOM 1868 N N . PRO A 1 244 ? 3.013 -19.892 20.755 1.00 75.00 244 PRO A N 1
ATOM 1869 C CA . PRO A 1 244 ? 2.954 -18.583 21.390 1.00 75.00 244 PRO A CA 1
ATOM 1870 C C . PRO A 1 244 ? 1.495 -18.125 21.494 1.00 75.00 244 PRO A C 1
ATOM 1872 O O . PRO A 1 244 ? 0.761 -18.091 20.505 1.00 75.00 244 PRO A O 1
ATOM 1875 N N . SER A 1 245 ? 1.056 -17.794 22.708 1.00 78.00 245 SER A N 1
ATOM 1876 C CA . SER A 1 245 ? -0.328 -17.415 22.979 1.00 78.00 245 SER A CA 1
ATOM 1877 C C . SER A 1 245 ? -0.620 -16.015 22.433 1.00 78.00 245 SER A C 1
ATOM 1879 O O . SER A 1 245 ? -0.353 -14.989 23.059 1.00 78.00 245 SER A O 1
ATOM 1881 N N . PHE A 1 246 ? -1.189 -15.958 21.229 1.00 76.12 246 PHE A N 1
ATOM 1882 C CA . PHE A 1 246 ? -1.580 -14.696 20.610 1.00 76.12 246 PHE A CA 1
ATOM 1883 C C . PHE A 1 246 ? -2.752 -14.054 21.365 1.00 76.12 246 PHE A C 1
ATOM 1885 O O . PHE A 1 246 ? -3.875 -14.554 21.349 1.00 76.12 246 PHE A O 1
ATOM 1892 N N . SER A 1 247 ? -2.517 -12.876 21.947 1.00 84.00 247 SER A N 1
ATOM 1893 C CA . SER A 1 247 ? -3.567 -12.028 22.538 1.00 84.00 247 SER A CA 1
ATOM 1894 C C . SER A 1 247 ? -4.561 -11.480 21.502 1.00 84.00 247 SER A C 1
ATOM 1896 O O . SER A 1 247 ? -5.642 -11.005 21.850 1.00 84.00 247 SER A O 1
ATOM 1898 N N . THR A 1 248 ? -4.208 -11.533 20.214 1.00 86.69 248 THR A N 1
ATOM 1899 C CA . THR A 1 248 ? -5.046 -11.065 19.104 1.00 86.69 248 THR A CA 1
ATOM 1900 C C . THR A 1 248 ? -5.861 -12.220 18.512 1.00 86.69 248 THR A C 1
ATOM 1902 O O . THR A 1 248 ? -5.269 -13.198 18.057 1.00 86.69 248 THR A O 1
ATOM 1905 N N . PRO A 1 249 ? -7.203 -12.108 18.415 1.00 90.06 249 PRO A N 1
ATOM 1906 C CA . PRO A 1 249 ? -8.039 -13.137 17.800 1.00 90.06 249 PRO A CA 1
ATOM 1907 C C . PRO A 1 249 ? -7.624 -13.471 16.361 1.00 90.06 249 PRO A C 1
ATOM 1909 O O . PRO A 1 249 ? -7.407 -12.567 15.550 1.00 90.06 249 PRO A O 1
ATOM 1912 N N . ALA A 1 250 ? -7.612 -14.761 16.011 1.00 88.25 250 ALA A N 1
ATOM 1913 C CA . ALA A 1 250 ? -7.130 -15.256 14.716 1.00 88.25 250 ALA A CA 1
ATOM 1914 C C . ALA A 1 250 ? -7.772 -14.563 13.495 1.00 88.25 250 ALA A C 1
ATOM 1916 O O . ALA A 1 250 ? -7.080 -14.237 12.536 1.00 88.25 250 ALA A O 1
ATOM 1917 N N . TRP A 1 251 ? -9.073 -14.245 13.537 1.00 92.62 251 TRP A N 1
ATOM 1918 C CA . TRP A 1 251 ? -9.747 -13.517 12.448 1.00 92.62 251 TRP A CA 1
ATOM 1919 C C . TRP A 1 251 ? -9.197 -12.096 12.239 1.00 92.62 251 TRP A C 1
ATOM 1921 O O . TRP A 1 251 ? -9.169 -11.612 11.107 1.00 92.62 251 TRP A O 1
ATOM 1931 N N . LYS A 1 252 ? -8.759 -11.426 13.315 1.00 92.25 252 LYS A N 1
ATOM 1932 C CA . LYS A 1 252 ? -8.182 -10.076 13.271 1.00 92.25 252 LYS A CA 1
ATOM 1933 C C . LYS A 1 252 ? -6.747 -10.141 12.762 1.00 92.25 252 LYS A C 1
ATOM 1935 O O . LYS A 1 252 ? -6.374 -9.294 11.954 1.00 92.25 252 LYS A O 1
ATOM 1940 N N . LEU A 1 253 ? -5.989 -11.165 13.163 1.00 90.44 253 LEU A N 1
ATOM 1941 C CA . LEU A 1 253 ? -4.663 -11.462 12.618 1.00 90.44 253 LEU A CA 1
ATOM 1942 C C . LEU A 1 253 ? -4.748 -11.717 11.105 1.00 90.44 253 LEU A C 1
ATOM 1944 O O . LEU A 1 253 ? -4.208 -10.932 10.334 1.00 90.44 253 LEU A O 1
ATOM 1948 N N . LEU A 1 254 ? -5.519 -12.722 10.673 1.00 90.50 254 LEU A N 1
ATOM 1949 C CA . LEU A 1 254 ? -5.682 -13.093 9.260 1.00 90.50 254 LEU A CA 1
ATOM 1950 C C . LEU A 1 254 ? -6.185 -11.930 8.394 1.00 90.50 254 LEU A C 1
ATOM 1952 O O . LEU A 1 254 ? -5.609 -11.650 7.345 1.00 90.50 254 LEU A O 1
ATOM 1956 N N . GLY A 1 255 ? -7.228 -11.219 8.836 1.00 93.38 255 GLY A N 1
ATOM 1957 C CA . GLY A 1 255 ? -7.768 -10.081 8.092 1.00 93.38 255 GLY A CA 1
ATOM 1958 C C . GLY A 1 255 ? -6.802 -8.892 8.017 1.00 93.38 255 GLY A C 1
ATOM 1959 O O . GLY A 1 255 ? -6.727 -8.224 6.986 1.00 93.38 255 GLY A O 1
ATOM 1960 N N . THR A 1 256 ? -6.010 -8.648 9.066 1.00 91.62 256 THR A N 1
ATOM 1961 C CA . THR A 1 256 ? -4.975 -7.599 9.044 1.00 91.62 256 THR A CA 1
ATOM 1962 C C . THR A 1 256 ? -3.811 -8.002 8.142 1.00 91.62 256 THR A C 1
ATOM 1964 O O . THR A 1 256 ? -3.393 -7.198 7.314 1.00 91.62 256 THR A O 1
ATOM 1967 N N . THR A 1 257 ? -3.347 -9.252 8.200 1.00 91.19 257 THR A N 1
ATOM 1968 C CA . THR A 1 257 ? -2.321 -9.782 7.288 1.00 91.19 257 THR A CA 1
ATOM 1969 C C . THR A 1 257 ? -2.774 -9.695 5.832 1.00 91.19 257 THR A C 1
ATOM 1971 O O . THR A 1 257 ? -2.040 -9.167 5.003 1.00 91.19 257 THR A O 1
ATOM 1974 N N . ALA A 1 258 ? -4.004 -10.110 5.510 1.00 94.50 258 ALA A N 1
ATOM 1975 C CA . ALA A 1 258 ? -4.562 -9.986 4.161 1.00 94.50 258 ALA A CA 1
ATOM 1976 C C . ALA A 1 258 ? -4.636 -8.518 3.691 1.00 94.50 258 ALA A C 1
ATOM 1978 O O . ALA A 1 258 ? -4.301 -8.215 2.545 1.00 94.50 258 ALA A O 1
ATOM 1979 N N . LYS A 1 259 ? -4.994 -7.585 4.587 1.00 94.00 259 LYS A N 1
ATOM 1980 C CA . LYS A 1 259 ? -4.954 -6.140 4.314 1.00 94.00 259 LYS A CA 1
ATOM 1981 C C . LYS A 1 259 ? -3.535 -5.650 4.008 1.00 94.00 259 LYS A C 1
ATOM 1983 O O . LYS A 1 259 ? -3.345 -4.932 3.028 1.00 94.00 259 LYS A O 1
ATOM 1988 N N . LEU A 1 260 ? -2.548 -6.039 4.817 1.00 92.00 260 LEU A N 1
ATOM 1989 C CA . LEU A 1 260 ? -1.146 -5.646 4.645 1.00 92.00 260 LEU A CA 1
ATOM 1990 C C . LEU A 1 260 ? -0.543 -6.237 3.360 1.00 92.00 260 LEU A C 1
ATOM 1992 O O . LEU A 1 260 ? 0.114 -5.511 2.620 1.00 92.00 260 LEU A O 1
ATOM 1996 N N . VAL A 1 261 ? -0.839 -7.500 3.033 1.00 91.94 261 VAL A N 1
ATOM 1997 C CA . VAL A 1 261 ? -0.444 -8.142 1.765 1.00 91.94 261 VAL A CA 1
ATOM 1998 C C . VAL A 1 261 ? -1.079 -7.435 0.563 1.00 91.94 261 VAL A C 1
ATOM 2000 O O . VAL A 1 261 ? -0.387 -7.169 -0.420 1.00 91.94 261 VAL A O 1
ATOM 2003 N N . GLY A 1 262 ? -2.359 -7.055 0.647 1.00 94.56 262 GLY A N 1
ATOM 2004 C CA . GLY A 1 262 ? -3.031 -6.255 -0.383 1.00 94.56 262 GLY A CA 1
ATOM 2005 C C . GLY A 1 262 ? -2.371 -4.888 -0.606 1.00 94.56 262 GLY A C 1
ATOM 2006 O O . GLY A 1 262 ? -2.095 -4.502 -1.742 1.00 94.56 262 GLY A O 1
ATOM 2007 N N . LEU A 1 263 ? -2.033 -4.173 0.472 1.00 91.81 263 LEU A N 1
ATOM 2008 C CA . LEU A 1 263 ? -1.321 -2.893 0.387 1.00 91.81 263 LEU A CA 1
ATOM 2009 C C . LEU A 1 263 ? 0.111 -3.055 -0.147 1.00 91.81 263 LEU A C 1
ATOM 2011 O O . LEU A 1 263 ? 0.521 -2.297 -1.025 1.00 91.81 263 LEU A O 1
ATOM 2015 N N . MET A 1 264 ? 0.857 -4.053 0.328 1.00 90.75 264 MET A N 1
ATOM 2016 C CA . MET A 1 264 ? 2.208 -4.366 -0.146 1.00 90.75 264 MET A CA 1
ATOM 2017 C C . MET A 1 264 ? 2.207 -4.696 -1.645 1.00 90.75 264 MET A C 1
ATOM 2019 O O . MET A 1 264 ? 3.007 -4.138 -2.394 1.00 90.75 264 MET A O 1
ATOM 2023 N N . GLY A 1 265 ? 1.276 -5.543 -2.096 1.00 92.69 265 GLY A N 1
ATOM 2024 C CA . GLY A 1 265 ? 1.102 -5.879 -3.508 1.00 92.69 265 GLY A CA 1
ATOM 2025 C C . GLY A 1 265 ? 0.737 -4.659 -4.355 1.00 92.69 265 GLY A C 1
ATOM 2026 O O . GLY A 1 265 ? 1.340 -4.443 -5.403 1.00 92.69 265 GLY A O 1
ATOM 2027 N N . PHE A 1 266 ? -0.178 -3.805 -3.884 1.00 94.06 266 PHE A N 1
ATOM 2028 C CA . PHE A 1 266 ? -0.514 -2.552 -4.564 1.00 94.06 266 PHE A CA 1
ATOM 2029 C C . PHE A 1 266 ? 0.721 -1.676 -4.788 1.00 94.06 266 PHE A C 1
ATOM 2031 O O . PHE A 1 266 ? 0.983 -1.259 -5.918 1.00 94.06 266 PHE A O 1
ATOM 2038 N N . TRP A 1 267 ? 1.501 -1.425 -3.734 1.00 90.62 267 TRP A N 1
ATOM 2039 C CA . TRP A 1 267 ? 2.706 -0.610 -3.841 1.00 90.62 267 TRP A CA 1
ATOM 2040 C C . TRP A 1 267 ? 3.761 -1.271 -4.739 1.00 90.62 267 TRP A C 1
ATOM 2042 O O . TRP A 1 267 ? 4.343 -0.591 -5.583 1.00 90.62 267 TRP A O 1
ATOM 2052 N N . ALA A 1 268 ? 3.982 -2.583 -4.627 1.00 89.81 268 ALA A N 1
ATOM 2053 C CA . ALA A 1 268 ? 4.920 -3.315 -5.477 1.00 89.81 268 ALA A CA 1
ATOM 2054 C C . ALA A 1 268 ? 4.552 -3.214 -6.970 1.00 89.81 268 ALA A C 1
ATOM 2056 O O . ALA A 1 268 ? 5.402 -2.882 -7.798 1.00 89.81 268 ALA A O 1
ATOM 2057 N N . PHE A 1 269 ? 3.280 -3.421 -7.320 1.00 93.94 269 PHE A N 1
ATOM 2058 C CA . PHE A 1 269 ? 2.820 -3.374 -8.708 1.00 93.94 269 PHE A CA 1
ATOM 2059 C C . PHE A 1 269 ? 2.670 -1.946 -9.269 1.00 93.94 269 PHE A C 1
ATOM 2061 O O . PHE A 1 269 ? 2.913 -1.750 -10.460 1.00 93.94 269 PHE A O 1
ATOM 2068 N N . ASP A 1 270 ? 2.370 -0.922 -8.458 1.00 92.25 270 ASP A N 1
ATOM 2069 C CA . ASP A 1 270 ? 2.437 0.481 -8.913 1.00 92.25 270 ASP A CA 1
ATOM 2070 C C . ASP A 1 270 ? 3.891 0.917 -9.170 1.00 92.25 270 ASP A C 1
ATOM 2072 O O . ASP A 1 270 ? 4.158 1.582 -10.174 1.00 92.25 270 ASP A O 1
ATOM 2076 N N . ASN A 1 271 ? 4.847 0.463 -8.349 1.00 90.12 271 ASN A N 1
ATOM 2077 C CA . ASN A 1 271 ? 6.274 0.640 -8.626 1.00 90.12 271 ASN A CA 1
ATOM 2078 C C . ASN A 1 271 ? 6.702 -0.116 -9.898 1.00 90.12 271 ASN A C 1
ATOM 2080 O O . ASN A 1 271 ? 7.411 0.449 -10.727 1.00 90.12 271 ASN A O 1
ATOM 2084 N N . ALA A 1 272 ? 6.222 -1.344 -10.122 1.00 91.88 272 ALA A N 1
ATOM 2085 C CA . ALA A 1 272 ? 6.468 -2.072 -11.370 1.00 91.88 272 ALA A CA 1
ATOM 2086 C C . ALA A 1 272 ? 5.863 -1.354 -12.595 1.00 91.88 272 ALA A C 1
ATOM 2088 O O . ALA A 1 272 ? 6.510 -1.263 -13.638 1.00 91.88 272 ALA A O 1
ATOM 2089 N N . SER A 1 273 ? 4.661 -0.777 -12.476 1.00 92.62 273 SER A N 1
ATOM 2090 C CA . SER A 1 273 ? 4.030 0.046 -13.522 1.00 92.62 273 SER A CA 1
ATOM 2091 C C . SER A 1 273 ? 4.831 1.322 -13.807 1.00 92.62 273 SER A C 1
ATOM 2093 O O . SER A 1 273 ? 4.990 1.726 -14.959 1.00 92.62 273 SER A O 1
ATOM 2095 N N . PHE A 1 274 ? 5.405 1.935 -12.771 1.00 91.06 274 PHE A N 1
ATOM 2096 C CA . PHE A 1 274 ? 6.300 3.080 -12.905 1.00 91.06 274 PHE A CA 1
ATOM 2097 C C . PHE A 1 274 ? 7.622 2.717 -13.610 1.00 91.06 274 PHE A C 1
ATOM 2099 O O . PHE A 1 274 ? 7.985 3.371 -14.585 1.00 91.06 274 PHE A O 1
ATOM 2106 N N . ILE A 1 275 ? 8.300 1.647 -13.181 1.00 90.88 275 ILE A N 1
ATOM 2107 C CA . ILE A 1 275 ? 9.594 1.202 -13.734 1.00 90.88 275 ILE A CA 1
ATOM 2108 C C . ILE A 1 275 ? 9.448 0.650 -15.167 1.00 90.88 275 ILE A C 1
ATOM 2110 O O . ILE A 1 275 ? 10.308 0.880 -16.014 1.00 90.88 275 ILE A O 1
ATOM 2114 N N . THR A 1 276 ? 8.351 -0.045 -15.484 1.00 91.81 276 THR A N 1
ATOM 2115 C CA . THR A 1 276 ? 8.046 -0.432 -16.877 1.00 91.81 276 THR A CA 1
ATOM 2116 C C . THR A 1 276 ? 7.674 0.785 -17.725 1.00 91.81 276 THR A C 1
ATOM 2118 O O . THR A 1 276 ? 8.106 0.893 -18.868 1.00 91.81 276 THR A O 1
ATOM 2121 N N . GLY A 1 277 ? 6.933 1.744 -17.161 1.00 90.56 277 GLY A N 1
ATOM 2122 C CA . GLY A 1 277 ? 6.579 2.992 -17.834 1.00 90.56 277 GLY A CA 1
ATOM 2123 C C . GLY A 1 277 ? 7.769 3.902 -18.158 1.00 90.56 277 GLY A C 1
ATOM 2124 O O . GLY A 1 277 ? 7.700 4.633 -19.145 1.00 90.56 277 GLY A O 1
ATOM 2125 N N . SER A 1 278 ? 8.858 3.848 -17.381 1.00 90.44 278 SER A N 1
ATOM 2126 C CA . SER A 1 278 ? 10.074 4.632 -17.641 1.00 90.44 278 SER A CA 1
ATOM 2127 C C . SER A 1 278 ? 10.953 4.072 -18.763 1.00 90.44 278 SER A C 1
ATOM 2129 O O . SER A 1 278 ? 11.843 4.778 -19.215 1.00 90.44 278 SER A O 1
ATOM 2131 N N . GLY A 1 279 ? 10.715 2.836 -19.223 1.00 90.00 279 GLY A N 1
ATOM 2132 C CA . GLY A 1 279 ? 11.567 2.154 -20.206 1.00 90.00 279 GLY A CA 1
ATOM 2133 C C . GLY A 1 279 ? 12.781 1.434 -19.617 1.00 90.00 279 GLY A C 1
ATOM 2134 O O . GLY A 1 279 ? 13.496 0.751 -20.344 1.00 90.00 279 GLY A O 1
ATOM 2135 N N . PHE A 1 280 ? 13.000 1.505 -18.299 1.00 91.69 280 PHE A N 1
ATOM 2136 C CA . PHE A 1 280 ? 14.162 0.889 -17.646 1.00 91.69 280 PHE A CA 1
ATOM 2137 C C . PHE A 1 280 ? 14.260 -0.636 -17.864 1.00 91.69 280 PHE A C 1
ATOM 2139 O O . PHE A 1 280 ? 15.359 -1.188 -17.924 1.00 91.69 280 PHE A O 1
ATOM 2146 N N . LEU A 1 281 ? 13.113 -1.309 -18.010 1.00 92.06 281 LEU A N 1
ATOM 2147 C CA . LEU A 1 281 ? 13.008 -2.756 -18.247 1.00 92.06 281 LEU A CA 1
ATOM 2148 C C . LEU A 1 281 ? 12.838 -3.141 -19.727 1.00 92.06 281 LEU A C 1
ATOM 2150 O O . LEU A 1 281 ? 12.680 -4.324 -20.022 1.00 92.06 281 LEU A O 1
ATOM 2154 N N . ASP A 1 282 ? 12.860 -2.188 -20.662 1.00 91.81 282 ASP A N 1
ATOM 2155 C CA . ASP A 1 282 ? 12.746 -2.509 -22.088 1.00 91.81 282 ASP A CA 1
ATOM 2156 C C . ASP A 1 282 ? 14.022 -3.202 -22.587 1.00 91.81 282 ASP A C 1
ATOM 2158 O O . ASP A 1 282 ? 15.120 -2.763 -22.229 1.00 91.81 282 ASP A O 1
ATOM 2162 N N . PRO A 1 283 ? 13.925 -4.270 -23.402 1.00 89.88 283 PRO A N 1
ATOM 2163 C CA . PRO A 1 283 ? 15.084 -5.046 -23.840 1.00 89.88 283 PRO A CA 1
ATOM 2164 C C . PRO A 1 283 ? 16.112 -4.172 -24.574 1.00 89.88 283 PRO A C 1
ATOM 2166 O O . PRO A 1 283 ? 15.758 -3.343 -25.409 1.00 89.88 283 PRO A O 1
ATOM 2169 N N . ILE A 1 284 ? 17.398 -4.366 -24.265 1.00 88.56 284 ILE A N 1
ATOM 2170 C CA . ILE A 1 284 ? 18.486 -3.801 -25.071 1.00 88.56 284 ILE A CA 1
ATOM 2171 C C . ILE A 1 284 ? 18.692 -4.749 -26.244 1.00 88.56 284 ILE A C 1
ATOM 2173 O O . ILE A 1 284 ? 19.123 -5.885 -26.052 1.00 88.56 284 ILE A O 1
ATOM 2177 N N . ILE A 1 285 ? 18.383 -4.268 -27.444 1.00 86.56 285 ILE A N 1
ATOM 2178 C CA . ILE A 1 285 ? 18.679 -4.964 -28.690 1.00 86.56 285 ILE A CA 1
ATOM 2179 C C . ILE A 1 285 ? 19.992 -4.378 -29.215 1.00 86.56 285 ILE A C 1
ATOM 2181 O O . ILE A 1 285 ? 20.042 -3.243 -29.693 1.00 86.56 285 ILE A O 1
ATOM 2185 N N . CYS A 1 286 ? 21.073 -5.139 -29.051 1.00 79.38 286 CYS A N 1
ATOM 2186 C CA . CYS A 1 286 ? 22.371 -4.845 -29.648 1.00 79.38 286 CYS A CA 1
ATOM 2187 C C . CYS A 1 286 ? 22.419 -5.477 -31.039 1.00 79.38 286 CYS A C 1
ATOM 2189 O O . CYS A 1 286 ? 22.822 -6.630 -31.170 1.00 79.38 286 CYS A O 1
ATOM 2191 N N . ASP A 1 287 ? 21.993 -4.729 -32.054 1.00 76.50 287 ASP A N 1
ATOM 2192 C CA . ASP A 1 287 ? 22.210 -5.112 -33.448 1.00 76.50 287 ASP A CA 1
ATOM 2193 C C . ASP A 1 287 ? 23.602 -4.646 -33.915 1.00 76.50 287 ASP A C 1
ATOM 2195 O O . ASP A 1 287 ? 24.153 -3.666 -33.392 1.00 76.50 287 ASP A O 1
ATOM 2199 N N . VAL A 1 288 ? 24.171 -5.346 -34.900 1.00 70.19 288 VAL A N 1
ATOM 2200 C CA . VAL A 1 288 ? 25.539 -5.133 -35.405 1.00 70.19 288 VAL A CA 1
ATOM 2201 C C . VAL A 1 288 ? 25.729 -3.686 -35.846 1.00 70.19 288 VAL A C 1
ATOM 2203 O O . VAL A 1 288 ? 26.726 -3.062 -35.486 1.00 70.19 288 VAL A O 1
ATOM 2206 N N . ASP A 1 289 ? 24.722 -3.104 -36.501 1.00 70.38 289 ASP A N 1
ATOM 2207 C CA . ASP A 1 289 ? 24.783 -1.737 -37.017 1.00 70.38 289 ASP A CA 1
ATOM 2208 C C . ASP A 1 289 ? 24.247 -0.689 -36.032 1.00 70.38 289 ASP A C 1
ATOM 2210 O O . ASP A 1 289 ? 24.815 0.402 -35.931 1.00 70.38 289 ASP A O 1
ATOM 2214 N N . LYS A 1 290 ? 23.198 -0.988 -35.249 1.00 72.94 290 LYS A N 1
ATOM 2215 C CA . LYS A 1 290 ? 22.475 0.025 -34.450 1.00 72.94 290 LYS A CA 1
ATOM 2216 C C . LYS A 1 290 ? 22.101 -0.445 -33.044 1.00 72.94 290 LYS A C 1
ATOM 2218 O O . LYS A 1 290 ? 21.507 -1.497 -32.848 1.00 72.94 290 LYS A O 1
ATOM 2223 N N . VAL A 1 291 ? 22.336 0.430 -32.063 1.00 67.81 291 VAL A N 1
ATOM 2224 C CA . VAL A 1 291 ? 21.683 0.346 -30.747 1.00 67.81 291 VAL A CA 1
ATOM 2225 C C . VAL A 1 291 ? 20.342 1.038 -30.848 1.00 67.81 291 VAL A C 1
ATOM 2227 O O . VAL A 1 291 ? 20.261 2.267 -30.803 1.00 67.81 291 VAL A O 1
ATOM 2230 N N . VAL A 1 292 ? 19.284 0.248 -30.961 1.00 71.94 292 VAL A N 1
ATOM 2231 C CA . VAL A 1 292 ? 17.923 0.763 -30.866 1.00 71.94 292 VAL A CA 1
ATOM 2232 C C . VAL A 1 292 ? 17.433 0.491 -29.450 1.00 71.94 292 VAL A C 1
ATOM 2234 O O . VAL A 1 292 ? 17.062 -0.630 -29.108 1.00 71.94 292 VAL A O 1
ATOM 2237 N N . LEU A 1 293 ? 17.422 1.530 -28.609 1.00 71.56 293 LEU A N 1
ATOM 2238 C CA . LEU A 1 293 ? 16.506 1.514 -27.470 1.00 71.56 293 LEU A CA 1
ATOM 2239 C C . LEU A 1 293 ? 15.088 1.509 -28.033 1.00 71.56 293 LEU A C 1
ATOM 2241 O O . LEU A 1 293 ? 14.758 2.344 -28.877 1.00 71.56 293 LEU A O 1
ATOM 2245 N N . VAL A 1 294 ? 14.287 0.556 -27.561 1.00 77.25 294 VAL A N 1
ATOM 2246 C CA . VAL A 1 294 ? 12.879 0.391 -27.926 1.00 77.25 294 VAL A CA 1
ATOM 2247 C C . VAL A 1 294 ? 12.165 1.742 -27.840 1.00 77.25 294 VAL A C 1
ATOM 2249 O O . VAL A 1 294 ? 12.283 2.439 -26.830 1.00 77.25 294 VAL A O 1
ATOM 2252 N N . ASP A 1 295 ? 11.442 2.108 -28.906 1.00 80.06 295 ASP A N 1
ATOM 2253 C CA . ASP A 1 295 ? 10.677 3.359 -28.976 1.00 80.06 295 ASP A CA 1
ATOM 2254 C C . ASP A 1 295 ? 9.818 3.511 -27.703 1.00 80.06 295 ASP A C 1
ATOM 2256 O O . ASP A 1 295 ? 9.077 2.582 -27.364 1.00 80.06 295 ASP A O 1
ATOM 2260 N N . PRO A 1 296 ? 9.862 4.657 -26.995 1.00 76.38 296 PRO A N 1
ATOM 2261 C CA . PRO A 1 296 ? 8.966 4.942 -25.877 1.00 76.38 296 PRO A CA 1
ATOM 2262 C C . PRO A 1 296 ? 7.472 4.713 -26.160 1.00 76.38 296 PRO A C 1
ATOM 2264 O O . PRO A 1 296 ? 6.706 4.484 -25.224 1.00 76.38 296 PRO A O 1
ATOM 2267 N N . LYS A 1 297 ? 7.055 4.757 -27.432 1.00 82.31 297 LYS A N 1
ATOM 2268 C CA . LYS A 1 297 ? 5.692 4.477 -27.910 1.00 82.31 297 LYS A CA 1
ATOM 2269 C C . LYS A 1 297 ? 5.419 2.998 -28.209 1.00 82.31 297 LYS A C 1
ATOM 2271 O O . LYS A 1 297 ? 4.316 2.677 -28.650 1.00 82.31 297 LYS A O 1
ATOM 2276 N N . CYS A 1 298 ? 6.374 2.096 -27.978 1.00 87.31 298 CYS A N 1
ATOM 2277 C CA . CYS A 1 298 ? 6.208 0.668 -28.230 1.00 87.31 298 CYS A CA 1
ATOM 2278 C C . CYS A 1 298 ? 4.960 0.125 -27.502 1.00 87.31 298 CYS A C 1
ATOM 2280 O O . CYS A 1 298 ? 4.853 0.264 -26.274 1.00 87.31 298 CYS A O 1
ATOM 2282 N N . PRO A 1 299 ? 4.015 -0.523 -28.215 1.00 92.06 299 PRO A N 1
ATOM 2283 C CA . PRO A 1 299 ? 2.764 -0.997 -27.622 1.00 92.06 299 PRO A CA 1
ATOM 2284 C C . PRO A 1 299 ? 3.003 -2.031 -26.513 1.00 92.06 299 PRO A C 1
ATOM 2286 O O . PRO A 1 299 ? 2.212 -2.131 -25.573 1.00 92.06 299 PRO A O 1
ATOM 2289 N N . GLU A 1 300 ? 4.125 -2.751 -26.563 1.00 92.69 300 GLU A N 1
ATOM 2290 C CA . GLU A 1 300 ? 4.526 -3.706 -25.535 1.00 92.69 300 GLU A CA 1
ATOM 2291 C C . GLU A 1 300 ? 4.836 -3.019 -24.188 1.00 92.69 300 GLU A C 1
ATOM 2293 O O . GLU A 1 300 ? 4.371 -3.483 -23.143 1.00 92.69 300 GLU A O 1
ATOM 2298 N N . ARG A 1 301 ? 5.531 -1.866 -24.194 1.00 92.00 301 ARG A N 1
ATOM 2299 C CA . ARG A 1 301 ? 5.816 -1.067 -22.983 1.00 92.00 301 ARG A CA 1
ATOM 2300 C C . ARG A 1 301 ? 4.514 -0.614 -22.322 1.00 92.00 301 ARG A C 1
ATOM 2302 O O . ARG A 1 301 ? 4.321 -0.822 -21.122 1.00 92.00 301 ARG A O 1
ATOM 2309 N N . THR A 1 302 ? 3.590 -0.056 -23.109 1.00 92.69 302 THR A N 1
ATOM 2310 C CA . THR A 1 302 ? 2.259 0.356 -22.630 1.00 92.69 302 THR A CA 1
ATOM 2311 C C . THR A 1 302 ? 1.463 -0.840 -22.098 1.00 92.69 302 THR A C 1
ATOM 2313 O O . THR A 1 302 ? 0.841 -0.735 -21.042 1.00 92.69 302 THR A O 1
ATOM 2316 N N . THR A 1 303 ? 1.544 -2.005 -22.748 1.00 95.19 303 THR A N 1
ATOM 2317 C CA . THR A 1 303 ? 0.883 -3.241 -22.290 1.00 95.19 303 THR A CA 1
ATOM 2318 C C . THR A 1 303 ? 1.436 -3.719 -20.943 1.00 95.19 303 THR A C 1
ATOM 2320 O O . THR A 1 303 ? 0.655 -3.971 -20.023 1.00 95.19 303 THR A O 1
ATOM 2323 N N . ARG A 1 304 ? 2.768 -3.773 -20.771 1.00 94.75 304 ARG A N 1
ATOM 2324 C CA . ARG A 1 304 ? 3.419 -4.108 -19.487 1.00 94.75 304 ARG A CA 1
ATOM 2325 C C . ARG A 1 304 ? 3.002 -3.142 -18.372 1.00 94.75 304 ARG A C 1
ATOM 2327 O O . ARG A 1 304 ? 2.572 -3.585 -17.306 1.00 94.75 304 ARG A O 1
ATOM 2334 N N . LYS A 1 305 ? 3.064 -1.833 -18.641 1.00 94.12 305 LYS A N 1
ATOM 2335 C CA . LYS A 1 305 ? 2.665 -0.764 -17.710 1.00 94.12 305 LYS A CA 1
ATOM 2336 C C . LYS A 1 305 ? 1.207 -0.895 -17.267 1.00 94.12 305 LYS A C 1
ATOM 2338 O O . LYS A 1 305 ? 0.930 -0.815 -16.067 1.00 94.12 305 LYS A O 1
ATOM 2343 N N . ASN A 1 306 ? 0.295 -1.102 -18.217 1.00 95.12 306 ASN A N 1
ATOM 2344 C CA . ASN A 1 306 ? -1.138 -1.234 -17.955 1.00 95.12 306 ASN A CA 1
ATOM 2345 C C . ASN A 1 306 ? -1.432 -2.498 -17.142 1.00 95.12 306 ASN A C 1
ATOM 2347 O O . ASN A 1 306 ? -2.135 -2.414 -16.141 1.00 95.12 306 ASN A O 1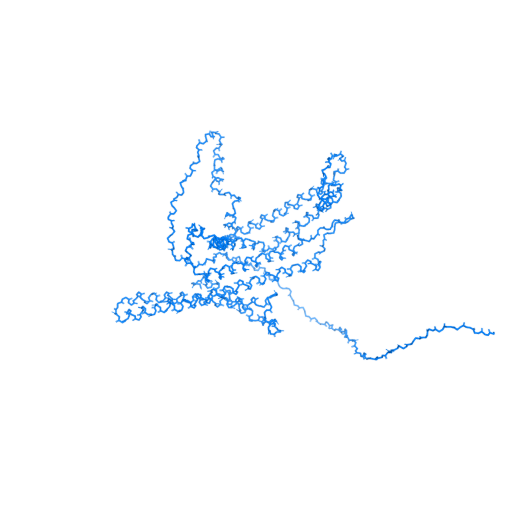
ATOM 2351 N N . ARG A 1 307 ? -0.821 -3.638 -17.492 1.00 96.56 307 ARG A N 1
ATOM 2352 C CA . ARG A 1 307 ? -0.963 -4.896 -16.742 1.00 96.56 307 ARG A CA 1
ATOM 2353 C C . ARG A 1 307 ? -0.466 -4.765 -15.299 1.00 96.56 307 ARG A C 1
ATOM 2355 O O . ARG A 1 307 ? -1.101 -5.272 -14.382 1.00 96.56 307 ARG A O 1
ATOM 2362 N N . ALA A 1 308 ? 0.639 -4.054 -15.071 1.00 95.50 308 ALA A N 1
ATOM 2363 C CA . ALA A 1 308 ? 1.122 -3.778 -13.719 1.00 95.50 308 ALA A CA 1
ATOM 2364 C C . ALA A 1 308 ? 0.165 -2.855 -12.931 1.00 95.50 308 ALA A C 1
ATOM 2366 O O . ALA A 1 308 ? -0.130 -3.134 -11.772 1.00 95.50 308 ALA A O 1
ATOM 2367 N N . ALA A 1 309 ? -0.393 -1.810 -13.554 1.00 94.81 309 ALA A N 1
ATOM 2368 C CA . ALA A 1 309 ? -1.404 -0.950 -12.920 1.00 94.81 309 ALA A CA 1
ATOM 2369 C C . ALA A 1 309 ? -2.721 -1.697 -12.611 1.00 94.81 309 ALA A C 1
ATOM 2371 O O . ALA A 1 309 ? -3.370 -1.441 -11.592 1.00 94.81 309 ALA A O 1
ATOM 2372 N N . GLU A 1 310 ? -3.089 -2.652 -13.466 1.00 96.44 310 GLU A N 1
ATOM 2373 C CA . GLU A 1 310 ? -4.221 -3.556 -13.276 1.00 96.44 310 GLU A CA 1
ATOM 2374 C C . GLU A 1 310 ? -4.020 -4.442 -12.034 1.00 96.44 310 GLU A C 1
ATOM 2376 O O . GLU A 1 310 ? -4.869 -4.478 -11.140 1.00 96.44 310 GLU A O 1
ATOM 2381 N N . TRP A 1 311 ? -2.861 -5.104 -11.927 1.00 97.06 311 TRP A N 1
ATOM 2382 C CA . TRP A 1 311 ? -2.498 -5.891 -10.746 1.00 97.06 311 TRP A CA 1
ATOM 2383 C C . TRP A 1 311 ? -2.455 -5.042 -9.477 1.00 97.06 311 TRP A C 1
ATOM 2385 O O . TRP A 1 311 ? -3.021 -5.456 -8.466 1.00 97.06 311 TRP A O 1
ATOM 2395 N N . ALA A 1 312 ? -1.876 -3.839 -9.529 1.00 95.44 312 ALA A N 1
ATOM 2396 C CA . ALA A 1 312 ? -1.868 -2.920 -8.394 1.00 95.44 312 ALA A CA 1
ATOM 2397 C C . ALA A 1 312 ? -3.296 -2.642 -7.889 1.00 95.44 312 ALA A C 1
ATOM 2399 O O . ALA A 1 312 ? -3.568 -2.768 -6.695 1.00 95.44 312 ALA A O 1
ATOM 2400 N N . SER A 1 313 ? -4.226 -2.349 -8.803 1.00 96.25 313 SER A N 1
ATOM 2401 C CA . SER A 1 313 ? -5.637 -2.097 -8.476 1.00 96.25 313 SER A CA 1
ATOM 2402 C C . SER A 1 313 ? -6.322 -3.317 -7.848 1.00 96.25 313 SER A C 1
ATOM 2404 O O . SER A 1 313 ? -7.050 -3.172 -6.865 1.00 96.25 313 SER A O 1
ATOM 2406 N N . ARG A 1 314 ? -6.045 -4.528 -8.353 1.00 97.50 314 ARG A N 1
ATOM 2407 C CA . ARG A 1 314 ? -6.556 -5.790 -7.783 1.00 97.50 314 ARG A CA 1
ATOM 2408 C C . ARG A 1 314 ? -6.037 -6.044 -6.363 1.00 97.50 314 ARG A C 1
ATOM 2410 O O . ARG A 1 314 ? -6.827 -6.390 -5.487 1.00 97.50 314 ARG A O 1
ATOM 2417 N N . PHE A 1 315 ? -4.741 -5.841 -6.118 1.00 97.06 315 PHE A N 1
ATOM 2418 C CA . PHE A 1 315 ? -4.147 -5.984 -4.783 1.00 97.06 315 PHE A CA 1
ATOM 2419 C C . PHE A 1 315 ? -4.682 -4.937 -3.796 1.00 97.06 315 PHE A C 1
ATOM 2421 O O . PHE A 1 315 ? -5.017 -5.286 -2.663 1.00 97.06 315 PHE A O 1
ATOM 2428 N N . TYR A 1 316 ? -4.870 -3.685 -4.231 1.00 96.25 316 TYR A N 1
ATOM 2429 C CA . TYR A 1 316 ? -5.500 -2.663 -3.391 1.00 96.25 316 TYR A CA 1
ATOM 2430 C C . TYR A 1 316 ? -6.927 -3.062 -3.003 1.00 96.25 316 TYR A C 1
ATOM 2432 O O . TYR A 1 316 ? -7.289 -3.008 -1.830 1.00 96.25 316 TYR A O 1
ATOM 2440 N N . PHE A 1 317 ? -7.733 -3.506 -3.973 1.00 97.50 317 PHE A N 1
ATOM 2441 C CA . PHE A 1 317 ? -9.110 -3.931 -3.728 1.00 97.50 317 PHE A CA 1
ATOM 2442 C C . PHE A 1 317 ? -9.191 -5.128 -2.769 1.00 97.50 317 PHE A C 1
ATOM 2444 O O . PHE A 1 317 ? -10.010 -5.116 -1.853 1.00 97.50 317 PHE A O 1
ATOM 2451 N N . MET A 1 318 ? -8.290 -6.110 -2.898 1.00 97.44 318 MET A N 1
ATOM 2452 C CA . MET A 1 318 ? -8.142 -7.197 -1.920 1.00 97.44 318 MET A CA 1
ATOM 2453 C C . MET A 1 318 ? -7.875 -6.649 -0.507 1.00 97.44 318 MET A C 1
ATOM 2455 O O . MET A 1 318 ? -8.529 -7.063 0.452 1.00 97.44 318 MET A O 1
ATOM 2459 N N . GLY A 1 319 ? -6.971 -5.672 -0.381 1.00 96.44 319 GLY A N 1
ATOM 2460 C CA . GLY A 1 319 ? -6.680 -5.011 0.892 1.00 96.44 319 GLY A CA 1
ATOM 2461 C C . GLY A 1 319 ? -7.871 -4.235 1.471 1.00 96.44 319 GLY A C 1
ATOM 2462 O O . GLY A 1 319 ? -8.101 -4.274 2.682 1.00 96.44 319 GLY A O 1
ATOM 2463 N N . ALA A 1 320 ? -8.667 -3.583 0.618 1.00 96.75 320 ALA A N 1
ATOM 2464 C CA . ALA A 1 320 ? -9.889 -2.881 1.009 1.00 96.75 320 ALA A CA 1
ATOM 2465 C C . ALA A 1 320 ? -10.976 -3.849 1.513 1.00 96.75 320 ALA A C 1
ATOM 2467 O O . ALA A 1 320 ? -11.560 -3.610 2.569 1.00 96.75 320 ALA A O 1
ATOM 2468 N N . VAL A 1 321 ? -11.193 -4.977 0.825 1.00 98.00 321 VAL A N 1
ATOM 2469 C CA . VAL A 1 321 ? -12.141 -6.027 1.247 1.00 98.00 321 VAL A CA 1
ATOM 2470 C C . VAL A 1 321 ? -11.717 -6.662 2.577 1.00 98.00 321 VAL A C 1
ATOM 2472 O O . VAL A 1 321 ? -12.549 -6.834 3.469 1.00 98.00 321 VAL A O 1
ATOM 2475 N N . ALA A 1 322 ? -10.423 -6.943 2.760 1.00 97.56 322 ALA A N 1
ATOM 2476 C CA . ALA A 1 322 ? -9.893 -7.436 4.031 1.00 97.56 322 ALA A CA 1
ATOM 2477 C C . ALA A 1 322 ? -10.077 -6.412 5.172 1.00 97.56 322 ALA A C 1
ATOM 2479 O O . ALA A 1 322 ? -10.500 -6.772 6.272 1.00 97.56 322 ALA A O 1
ATOM 2480 N N . GLY A 1 323 ? -9.838 -5.123 4.900 1.00 96.19 323 GLY A N 1
ATOM 2481 C CA . GLY A 1 323 ? -10.103 -4.032 5.842 1.00 96.19 323 GLY A CA 1
ATOM 2482 C C . GLY A 1 323 ? -11.581 -3.911 6.228 1.00 96.19 323 GLY A C 1
ATOM 2483 O O . GLY A 1 323 ? -11.892 -3.812 7.415 1.00 96.19 323 GLY A O 1
ATOM 2484 N N . PHE A 1 324 ? -12.487 -3.999 5.251 1.00 97.81 324 PHE A N 1
ATOM 2485 C CA . PHE A 1 324 ? -13.933 -4.036 5.478 1.00 97.81 324 PHE A CA 1
ATOM 2486 C C . PHE A 1 324 ? -14.336 -5.204 6.386 1.00 97.81 324 PHE A C 1
ATOM 2488 O O . PHE A 1 324 ? -15.029 -4.982 7.378 1.00 97.81 324 PHE A O 1
ATOM 2495 N N . TYR A 1 325 ? -13.849 -6.420 6.114 1.00 97.88 325 TYR A N 1
ATOM 2496 C CA . TYR A 1 325 ? -14.124 -7.595 6.946 1.00 97.88 325 TYR A CA 1
ATOM 2497 C C . TYR A 1 325 ? -13.669 -7.398 8.403 1.00 97.88 325 TYR A C 1
ATOM 2499 O O . TYR A 1 325 ? -14.450 -7.630 9.329 1.00 97.88 325 TYR A O 1
ATOM 2507 N N . VAL A 1 326 ? -12.437 -6.918 8.620 1.00 97.06 326 VAL A N 1
ATOM 2508 C CA . VAL A 1 326 ? -11.902 -6.663 9.971 1.00 97.06 326 VAL A CA 1
ATOM 2509 C C . VAL A 1 326 ? -12.735 -5.617 10.710 1.00 97.06 326 VAL A C 1
ATOM 2511 O O . VAL A 1 326 ? -13.088 -5.831 11.872 1.00 97.06 326 VAL A O 1
ATOM 2514 N N . ASN A 1 327 ? -13.090 -4.513 10.052 1.00 97.25 327 ASN A N 1
ATOM 2515 C CA . ASN A 1 327 ? -13.849 -3.431 10.679 1.00 97.25 327 ASN A CA 1
ATOM 2516 C C . ASN A 1 327 ? -15.293 -3.855 10.982 1.00 97.25 327 ASN A C 1
ATOM 2518 O O . ASN A 1 327 ? -15.765 -3.644 12.098 1.00 97.25 327 ASN A O 1
ATOM 2522 N N . ALA A 1 328 ? -15.961 -4.553 10.056 1.00 98.12 328 ALA A N 1
ATOM 2523 C CA . ALA A 1 328 ? -17.304 -5.093 10.269 1.00 98.12 328 ALA A CA 1
ATOM 2524 C C . ALA A 1 328 ? -17.334 -6.089 11.439 1.00 98.12 328 ALA A C 1
ATOM 2526 O O . ALA A 1 328 ? -18.198 -6.008 12.316 1.00 98.12 328 ALA A O 1
ATOM 2527 N N . ARG A 1 329 ? -16.354 -7.002 11.504 1.00 97.75 329 ARG A N 1
ATOM 2528 C CA . ARG A 1 329 ? -16.261 -8.000 12.578 1.00 97.75 329 ARG A CA 1
ATOM 2529 C C . ARG A 1 329 ? -15.914 -7.377 13.934 1.00 97.75 329 ARG A C 1
ATOM 2531 O O . ARG A 1 329 ? -16.431 -7.857 14.947 1.00 97.75 329 ARG A O 1
ATOM 2538 N N . SER A 1 330 ? -15.104 -6.313 13.942 1.00 96.81 330 SER A N 1
ATOM 2539 C CA . SER A 1 330 ? -14.776 -5.520 15.137 1.00 96.81 330 SER A CA 1
ATOM 2540 C C . SER A 1 330 ? -16.011 -4.801 15.681 1.00 96.81 330 SER A C 1
ATOM 2542 O O . SER A 1 330 ? -16.365 -5.005 16.840 1.00 96.81 330 SER A O 1
ATOM 2544 N N . LEU A 1 331 ? -16.725 -4.053 14.831 1.00 97.75 331 LEU A N 1
ATOM 2545 C CA . LEU A 1 331 ? -17.952 -3.340 15.198 1.00 97.75 331 LEU A CA 1
ATOM 2546 C C . LEU A 1 331 ? -19.022 -4.293 15.754 1.00 97.75 331 LEU A C 1
ATOM 2548 O O . LEU A 1 331 ? -19.648 -4.014 16.777 1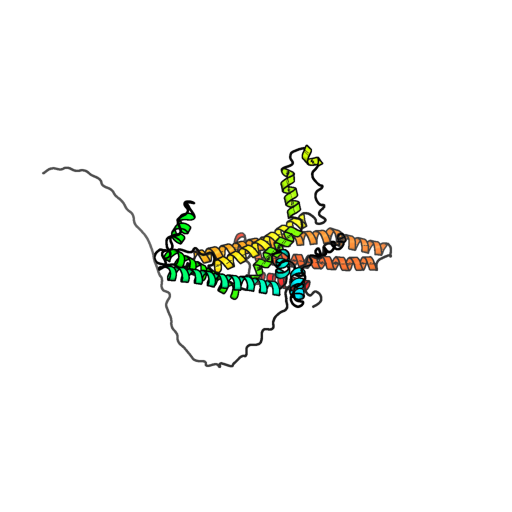.00 97.75 331 LEU A O 1
ATOM 2552 N N . TRP A 1 332 ? -19.200 -5.448 15.107 1.00 98.19 332 TRP A N 1
ATOM 2553 C CA . TRP A 1 332 ? -20.139 -6.484 15.537 1.00 98.19 332 TRP A CA 1
ATOM 2554 C C . TRP A 1 332 ? -19.774 -7.094 16.898 1.00 98.19 332 TRP A C 1
ATOM 2556 O O . TRP A 1 332 ? -20.658 -7.359 17.713 1.00 98.19 332 TRP A O 1
ATOM 2566 N N . GLY A 1 333 ? -18.478 -7.302 17.157 1.00 96.88 333 GLY A N 1
ATOM 2567 C CA . GLY A 1 333 ? -17.976 -7.755 18.456 1.00 96.88 333 GLY A CA 1
ATOM 2568 C C . GLY A 1 333 ? -18.220 -6.725 19.560 1.00 96.88 333 GLY A C 1
ATOM 2569 O O . GLY A 1 333 ? -18.812 -7.063 20.582 1.00 96.88 333 GLY A O 1
ATOM 2570 N N . HIS A 1 334 ? -17.844 -5.465 19.317 1.00 97.38 334 HIS A N 1
ATOM 2571 C CA . HIS A 1 334 ? -18.033 -4.350 20.255 1.00 97.38 334 HIS A CA 1
ATOM 2572 C C . HIS A 1 334 ? -19.503 -4.160 20.634 1.00 97.38 334 HIS A C 1
ATOM 2574 O O . HIS A 1 334 ? -19.839 -4.084 21.812 1.00 97.38 334 HIS A O 1
ATOM 2580 N N . ARG A 1 335 ? -20.402 -4.177 19.638 1.00 97.88 335 ARG A N 1
ATOM 2581 C CA . ARG A 1 335 ? -21.849 -4.015 19.846 1.00 97.88 335 ARG A CA 1
ATOM 2582 C C . ARG A 1 335 ? -22.476 -5.152 20.662 1.00 97.88 335 ARG A C 1
ATOM 2584 O O . ARG A 1 335 ? -23.395 -4.896 21.433 1.00 97.88 335 ARG A O 1
ATOM 2591 N N . ARG A 1 336 ? -22.029 -6.401 20.477 1.00 97.94 336 ARG A N 1
ATOM 2592 C CA . ARG A 1 336 ? -22.571 -7.575 21.194 1.00 97.94 336 ARG A CA 1
ATOM 2593 C C . ARG A 1 336 ? -22.027 -7.731 22.614 1.00 97.94 336 ARG A C 1
ATOM 2595 O O . ARG A 1 336 ? -22.740 -8.257 23.472 1.00 97.94 336 ARG A O 1
ATOM 2602 N N . ASN A 1 337 ? -20.783 -7.310 22.832 1.00 97.25 337 ASN A N 1
ATOM 2603 C CA . ASN A 1 337 ? -20.062 -7.526 24.079 1.00 97.25 337 ASN A CA 1
ATOM 2604 C C . ASN A 1 337 ? -19.948 -6.220 24.869 1.00 97.25 337 ASN A C 1
ATOM 2606 O O . ASN A 1 337 ? -20.757 -5.984 25.756 1.00 97.25 337 ASN A O 1
ATOM 2610 N N . GLU A 1 338 ? -18.980 -5.364 24.542 1.00 97.56 338 GLU A N 1
ATOM 2611 C CA . GLU A 1 338 ? -18.588 -4.238 25.400 1.00 97.56 338 GLU A CA 1
ATOM 2612 C C . GLU A 1 338 ? -19.685 -3.176 25.537 1.00 97.56 338 GLU A C 1
ATOM 2614 O O . GLU A 1 338 ? -20.012 -2.786 26.655 1.00 97.56 338 GLU A O 1
ATOM 2619 N N . LEU A 1 339 ? -20.349 -2.790 24.440 1.00 97.94 339 LEU A N 1
ATOM 2620 C CA . LEU A 1 339 ? -21.466 -1.837 24.499 1.00 97.94 339 LEU A CA 1
ATOM 2621 C C . LEU A 1 339 ? -22.665 -2.388 25.286 1.00 97.94 339 LEU A C 1
ATOM 2623 O O . LEU A 1 339 ? -23.380 -1.631 25.938 1.00 97.94 339 LEU A O 1
ATOM 2627 N N . ARG A 1 340 ? -22.884 -3.707 25.241 1.00 98.12 340 ARG A N 1
ATOM 2628 C CA . ARG A 1 340 ? -23.948 -4.359 26.007 1.00 98.12 340 ARG A CA 1
ATOM 2629 C C . ARG A 1 340 ? -23.601 -4.397 27.498 1.00 98.12 340 ARG A C 1
ATOM 2631 O O . ARG A 1 340 ? -24.388 -3.891 28.287 1.00 98.12 340 ARG A O 1
ATOM 2638 N N . LYS A 1 341 ? -22.396 -4.856 27.854 1.00 98.25 341 LYS A N 1
ATOM 2639 C CA . LYS A 1 341 ? -21.881 -4.849 29.235 1.00 98.25 341 LYS A CA 1
ATOM 2640 C C . LYS A 1 341 ? -21.888 -3.454 29.857 1.00 98.25 341 LYS A C 1
ATOM 2642 O O . LYS A 1 341 ? -22.208 -3.316 31.026 1.00 98.25 341 LYS A O 1
ATOM 2647 N N . ALA A 1 342 ? -21.530 -2.414 29.098 1.00 98.25 342 ALA A N 1
ATOM 2648 C CA . ALA A 1 342 ? -21.533 -1.039 29.597 1.00 98.25 342 ALA A CA 1
ATOM 2649 C C . ALA A 1 342 ? -22.951 -0.549 29.946 1.00 98.25 342 ALA A C 1
ATOM 2651 O O . ALA A 1 342 ? -23.124 0.185 30.914 1.00 98.25 342 ALA A O 1
ATOM 2652 N N . ARG A 1 343 ? -23.967 -0.986 29.188 1.00 98.56 343 ARG A N 1
ATOM 2653 C CA . ARG A 1 343 ? -25.383 -0.687 29.457 1.00 98.56 343 ARG A CA 1
ATOM 2654 C C . ARG A 1 343 ? -25.944 -1.519 30.607 1.00 98.56 343 ARG A C 1
ATOM 2656 O O . ARG A 1 343 ? -26.645 -0.961 31.439 1.00 98.56 343 ARG A O 1
ATOM 2663 N N . GLU A 1 344 ? -25.601 -2.806 30.667 1.00 98.50 344 GLU A N 1
ATOM 2664 C CA . GLU A 1 344 ? -25.905 -3.698 31.799 1.00 98.50 344 GLU A CA 1
ATOM 2665 C C . GLU A 1 344 ? -25.321 -3.094 33.097 1.00 98.50 344 GLU A C 1
ATOM 2667 O O . GLU A 1 344 ? -26.071 -2.766 34.008 1.00 98.50 344 GLU A O 1
ATOM 2672 N N . ARG A 1 345 ? -24.027 -2.736 33.113 1.00 98.06 345 ARG A N 1
ATOM 2673 C CA . ARG A 1 345 ? -23.354 -2.086 34.255 1.00 98.06 345 ARG A CA 1
ATOM 2674 C C . ARG A 1 345 ? -24.003 -0.768 34.700 1.00 98.06 345 ARG A C 1
ATOM 2676 O O . ARG A 1 345 ? -24.032 -0.490 35.894 1.00 98.06 345 ARG A O 1
ATOM 2683 N N . LEU A 1 346 ? -24.492 0.058 33.770 1.00 98.50 346 LEU A N 1
ATOM 2684 C CA . LEU A 1 346 ? -25.213 1.290 34.119 1.00 98.50 346 LEU A CA 1
ATOM 2685 C C . LEU A 1 346 ? -26.596 0.995 34.708 1.00 98.50 346 LEU A C 1
ATOM 2687 O O . LEU A 1 346 ? -26.995 1.650 35.666 1.00 98.50 346 LEU A O 1
ATOM 2691 N N . HIS A 1 347 ? -27.314 0.015 34.161 1.00 98.38 347 HIS A N 1
ATOM 2692 C CA . HIS A 1 347 ? -28.601 -0.420 34.696 1.00 98.38 347 HIS A CA 1
ATOM 2693 C C . HIS A 1 347 ? -28.460 -0.960 36.128 1.00 98.38 347 HIS A C 1
ATOM 2695 O O . HIS A 1 347 ? -29.227 -0.570 37.006 1.00 98.38 347 HIS A O 1
ATOM 2701 N N . ASP A 1 348 ? -27.438 -1.779 36.381 1.00 98.12 348 ASP A N 1
ATOM 2702 C CA . ASP A 1 348 ? -27.164 -2.354 37.701 1.00 98.12 348 ASP A CA 1
ATOM 2703 C C . ASP A 1 348 ? -26.762 -1.264 38.713 1.00 98.12 348 ASP A C 1
ATOM 2705 O O . ASP A 1 348 ? -27.328 -1.192 39.801 1.00 98.12 348 ASP A O 1
ATOM 2709 N N . ALA A 1 349 ? -25.892 -0.322 38.321 1.00 98.25 349 ALA A N 1
ATOM 2710 C CA . ALA A 1 349 ? -25.523 0.836 39.145 1.00 98.25 349 ALA A CA 1
ATOM 2711 C C . ALA A 1 349 ? -26.725 1.735 39.510 1.00 98.25 349 ALA A C 1
ATOM 2713 O O . ALA A 1 349 ? -26.783 2.291 40.609 1.00 98.25 349 ALA A O 1
ATOM 2714 N N . ILE A 1 350 ? -27.702 1.876 38.605 1.00 98.31 350 ILE A N 1
ATOM 2715 C CA . ILE A 1 350 ? -28.962 2.586 38.872 1.00 98.31 350 ILE A CA 1
ATOM 2716 C C . ILE A 1 350 ? -29.833 1.792 39.856 1.00 98.31 350 ILE A C 1
ATOM 2718 O O . ILE A 1 350 ? -30.358 2.378 40.801 1.00 98.31 350 ILE A O 1
ATOM 2722 N N . ALA A 1 351 ? -29.961 0.474 39.674 1.00 98.06 351 ALA A N 1
ATOM 2723 C CA . ALA A 1 351 ? -30.750 -0.388 40.557 1.00 98.06 351 ALA A CA 1
ATOM 2724 C C . ALA A 1 351 ? -30.187 -0.435 41.991 1.00 98.06 351 ALA A C 1
ATOM 2726 O O . ALA A 1 351 ? -30.946 -0.371 42.956 1.00 98.06 351 ALA A O 1
ATOM 2727 N N . GLU A 1 352 ? -28.862 -0.483 42.134 1.00 98.00 352 GLU A N 1
ATOM 2728 C CA . GLU A 1 352 ? -28.162 -0.470 43.425 1.00 98.00 352 GLU A CA 1
ATOM 2729 C C . GLU A 1 352 ? -28.000 0.943 44.014 1.00 98.00 352 GLU A C 1
ATOM 2731 O O . GLU A 1 352 ? -27.621 1.087 45.174 1.00 98.00 352 GLU A O 1
ATOM 2736 N N . SER A 1 353 ? -28.278 1.997 43.236 1.00 97.25 353 SER A N 1
ATOM 2737 C CA . SER A 1 353 ? -28.045 3.406 43.602 1.00 97.25 353 SER A CA 1
ATOM 2738 C C . SER A 1 353 ? -26.596 3.729 44.013 1.00 97.25 353 SER A C 1
ATOM 2740 O O . SER A 1 353 ? -26.349 4.689 44.745 1.00 97.25 353 SER A O 1
ATOM 2742 N N . THR A 1 354 ? -25.614 2.964 43.523 1.00 97.88 354 THR A N 1
ATOM 2743 C CA . THR A 1 354 ? -24.182 3.191 43.780 1.00 97.88 354 THR A CA 1
ATOM 2744 C C . THR A 1 354 ? -23.376 3.188 42.479 1.00 97.88 354 THR A C 1
ATOM 2746 O O . THR A 1 354 ? -23.740 2.546 41.502 1.00 97.88 354 THR A O 1
ATOM 2749 N N . GLY A 1 355 ? -22.281 3.956 42.422 1.00 97.25 355 GLY A N 1
ATOM 2750 C CA . GLY A 1 355 ? -21.357 3.939 41.275 1.00 97.25 355 GLY A CA 1
ATOM 2751 C C . GLY A 1 355 ? -21.888 4.503 39.943 1.00 97.25 355 GLY A C 1
ATOM 2752 O O . GLY A 1 355 ? -21.207 4.364 38.927 1.00 97.25 355 GLY A O 1
ATOM 2753 N N . ILE A 1 356 ? -23.058 5.159 39.931 1.00 98.06 356 ILE A N 1
ATOM 2754 C CA . ILE A 1 356 ? -23.750 5.629 38.711 1.00 98.06 356 ILE A CA 1
ATOM 2755 C C . ILE A 1 356 ? -22.843 6.475 37.799 1.00 98.06 356 ILE A C 1
ATOM 2757 O O . ILE A 1 356 ? -22.792 6.222 36.596 1.00 98.06 356 ILE A O 1
ATOM 2761 N N . GLU A 1 357 ? -22.089 7.436 38.343 1.00 97.81 357 GLU A N 1
ATOM 2762 C CA . GLU A 1 357 ? -21.216 8.308 37.535 1.00 97.81 357 GLU A CA 1
ATOM 2763 C C . GLU A 1 357 ? -20.045 7.555 36.872 1.00 97.81 357 GLU A C 1
ATOM 2765 O O . GLU A 1 357 ? -19.700 7.850 35.727 1.00 97.81 357 GLU A O 1
ATOM 2770 N N . ASP A 1 358 ? -19.470 6.532 37.521 1.00 97.94 358 ASP A N 1
ATOM 2771 C CA . ASP A 1 358 ? -18.432 5.693 36.894 1.00 97.94 358 ASP A CA 1
ATOM 2772 C C . ASP A 1 358 ? -19.026 4.824 35.778 1.00 97.94 358 ASP A C 1
ATOM 2774 O O . ASP A 1 358 ? -18.472 4.739 34.681 1.00 97.94 358 ASP A O 1
ATOM 2778 N N . ALA A 1 359 ? -20.197 4.225 36.016 1.00 98.06 359 ALA A N 1
ATOM 2779 C CA . ALA A 1 359 ? -20.886 3.426 35.007 1.00 98.06 359 ALA A CA 1
ATOM 2780 C C . ALA A 1 359 ? -21.312 4.271 33.789 1.00 98.06 359 ALA A C 1
ATOM 2782 O O . ALA A 1 359 ? -21.173 3.826 32.646 1.00 98.06 359 ALA A O 1
ATOM 2783 N N . LYS A 1 360 ? -21.753 5.513 34.017 1.00 98.38 360 LYS A N 1
ATOM 2784 C CA . LYS A 1 360 ? -22.095 6.487 32.973 1.00 98.38 360 LYS A CA 1
ATOM 2785 C C . LYS A 1 360 ? -20.862 6.923 32.177 1.00 98.38 360 LYS A C 1
ATOM 2787 O O . LYS A 1 360 ? -20.869 6.808 30.955 1.00 98.38 360 LYS A O 1
ATOM 2792 N N . SER A 1 361 ? -19.780 7.320 32.850 1.00 97.69 361 SER A N 1
ATOM 2793 C CA . SER A 1 361 ? -18.491 7.655 32.220 1.00 97.69 361 SER A CA 1
ATOM 2794 C C . SER A 1 361 ? -17.943 6.493 31.376 1.00 97.69 361 SER A C 1
ATOM 2796 O O . SER A 1 361 ? -17.491 6.673 30.238 1.00 97.69 361 SER A O 1
ATOM 2798 N N . HIS A 1 362 ? -18.062 5.262 31.885 1.00 97.69 362 HIS A N 1
ATOM 2799 C CA . HIS A 1 362 ? -17.707 4.048 31.155 1.00 97.69 362 HIS A CA 1
ATOM 2800 C C . HIS A 1 362 ? -18.582 3.837 29.906 1.00 97.69 362 HIS A C 1
ATOM 2802 O O . HIS A 1 362 ? -18.058 3.468 28.850 1.00 97.69 362 HIS A O 1
ATOM 2808 N N . LEU A 1 363 ? -19.895 4.083 29.986 1.00 98.12 363 LEU A N 1
ATOM 2809 C CA . LEU A 1 363 ? -20.790 4.011 28.828 1.00 98.12 363 LEU A CA 1
ATOM 2810 C C . LEU A 1 363 ? -20.448 5.078 27.779 1.00 98.12 363 LEU A C 1
ATOM 2812 O O . LEU A 1 363 ? -20.243 4.722 26.622 1.00 98.12 363 LEU A O 1
ATOM 2816 N N . GLU A 1 364 ? -20.287 6.343 28.171 1.00 97.94 364 GLU A N 1
ATOM 2817 C CA . GLU A 1 364 ? -19.915 7.450 27.271 1.00 97.94 364 GLU A CA 1
ATOM 2818 C C . GLU A 1 364 ? -18.571 7.205 26.563 1.00 97.94 364 GLU A C 1
ATOM 2820 O O . GLU A 1 364 ? -18.379 7.560 25.397 1.00 97.94 364 GLU A O 1
ATOM 2825 N N . LYS A 1 365 ? -17.611 6.566 27.242 1.00 97.38 365 LYS A N 1
ATOM 2826 C CA . LYS A 1 365 ? -16.379 6.083 26.604 1.00 97.38 365 LYS A CA 1
ATOM 2827 C C . LYS A 1 365 ? -16.663 4.957 25.601 1.00 97.38 365 LYS A C 1
ATOM 2829 O O . LYS A 1 365 ? -16.226 5.036 24.458 1.00 97.38 365 LYS A O 1
ATOM 2834 N N . THR A 1 366 ? -17.434 3.947 25.998 1.00 97.62 366 THR A N 1
ATOM 2835 C CA . THR A 1 366 ? -17.755 2.784 25.150 1.00 97.62 366 THR A CA 1
ATOM 2836 C C . THR A 1 366 ? -18.557 3.170 23.897 1.00 97.62 366 THR A C 1
ATOM 2838 O O . THR A 1 366 ? -18.425 2.528 22.850 1.00 97.62 366 THR A O 1
ATOM 2841 N N . GLU A 1 367 ? -19.375 4.223 23.976 1.00 97.69 367 GLU A N 1
ATOM 2842 C CA . GLU A 1 367 ? -20.132 4.778 22.849 1.00 97.69 367 GLU A CA 1
ATOM 2843 C C . GLU A 1 367 ? -19.254 5.603 21.895 1.00 97.69 367 GLU A C 1
ATOM 2845 O O . GLU A 1 367 ? -19.437 5.495 20.680 1.00 97.69 367 GLU A O 1
ATOM 2850 N N . ARG A 1 368 ? -18.230 6.313 22.393 1.00 96.00 368 ARG A N 1
ATOM 2851 C CA . ARG A 1 368 ? -17.184 6.913 21.539 1.00 96.00 368 ARG A CA 1
ATOM 2852 C C . ARG A 1 368 ? -16.397 5.846 20.776 1.00 96.00 368 ARG A C 1
ATOM 2854 O O . ARG A 1 368 ? -16.331 5.915 19.551 1.00 96.00 368 ARG A O 1
ATOM 2861 N N . ASP A 1 369 ? -15.931 4.801 21.462 1.00 95.94 369 ASP A N 1
ATOM 2862 C CA . ASP A 1 369 ? -15.255 3.657 20.826 1.00 95.94 369 ASP A CA 1
ATOM 2863 C C . ASP A 1 369 ? -16.158 2.990 19.757 1.00 95.94 369 ASP A C 1
ATOM 2865 O O . ASP A 1 369 ? -15.700 2.550 18.698 1.00 95.94 369 ASP A O 1
ATOM 2869 N N . HIS A 1 370 ? -17.477 2.936 19.998 1.00 97.31 370 HIS A N 1
ATOM 2870 C CA . HIS A 1 370 ? -18.448 2.423 19.026 1.00 97.31 370 HIS A CA 1
ATOM 2871 C C . HIS A 1 370 ? -18.581 3.330 17.793 1.00 97.31 370 HIS A C 1
ATOM 2873 O O . HIS A 1 370 ? -18.657 2.826 16.668 1.00 97.31 370 HIS A O 1
ATOM 2879 N N . PHE A 1 371 ? -18.587 4.652 17.987 1.00 95.94 371 PHE A N 1
ATOM 2880 C CA . PHE A 1 371 ? -18.631 5.631 16.905 1.00 95.94 371 PHE A CA 1
ATOM 2881 C C . PHE A 1 371 ? -17.379 5.558 16.018 1.00 95.94 371 PHE A C 1
ATOM 2883 O O . PHE A 1 371 ? -17.512 5.478 14.796 1.00 95.94 371 PHE A O 1
ATOM 2890 N N . GLU A 1 372 ? -16.181 5.467 16.603 1.00 94.44 372 GLU A N 1
ATOM 2891 C CA . GLU A 1 372 ? -14.929 5.284 15.851 1.00 94.44 372 GLU A CA 1
ATOM 2892 C C . GLU A 1 372 ? -14.962 4.022 14.970 1.00 94.44 372 GLU A C 1
ATOM 2894 O O . GLU A 1 372 ? -14.593 4.058 13.791 1.00 94.44 372 GLU A O 1
ATOM 2899 N N . LEU A 1 373 ? -15.478 2.904 15.497 1.00 95.62 373 LEU A N 1
ATOM 2900 C CA . LEU A 1 373 ? -15.654 1.666 14.729 1.00 95.62 373 LEU A CA 1
ATOM 2901 C C . LEU A 1 373 ? -16.686 1.812 13.593 1.00 95.62 373 LEU A C 1
ATOM 2903 O O . LEU A 1 373 ? -16.492 1.237 12.517 1.00 95.62 373 LEU A O 1
ATOM 2907 N N . CYS A 1 374 ? -17.754 2.590 13.793 1.00 96.81 374 CYS A N 1
ATOM 2908 C CA . CYS A 1 374 ? -18.717 2.932 12.741 1.00 96.81 374 CYS A CA 1
ATOM 2909 C C . CYS A 1 374 ? -18.071 3.776 11.630 1.00 96.81 374 CYS A C 1
ATOM 2911 O O . CYS A 1 374 ? -18.238 3.456 10.451 1.00 96.81 374 CYS A O 1
ATOM 2913 N N . VAL A 1 375 ? -17.282 4.797 11.985 1.00 95.69 375 VAL A N 1
ATOM 2914 C CA . VAL A 1 375 ? -16.530 5.640 11.036 1.00 95.69 375 VAL A CA 1
ATOM 2915 C C . VAL A 1 375 ? -15.518 4.801 10.242 1.00 95.69 375 VAL A C 1
ATOM 2917 O O . VAL A 1 375 ? -15.457 4.891 9.013 1.00 95.69 375 VAL A O 1
ATOM 2920 N N . ALA A 1 376 ? -14.781 3.905 10.906 1.00 94.81 376 ALA A N 1
ATOM 2921 C CA . ALA A 1 376 ? -13.834 2.995 10.259 1.00 94.81 376 ALA A CA 1
ATOM 2922 C C . ALA A 1 376 ? -14.512 2.004 9.289 1.00 94.81 376 ALA A C 1
ATOM 2924 O O . ALA A 1 376 ? -13.968 1.696 8.217 1.00 94.81 376 ALA A O 1
ATOM 2925 N N . LEU A 1 377 ? -15.709 1.511 9.630 1.00 97.25 377 LEU A N 1
ATOM 2926 C CA . LEU A 1 377 ? -16.510 0.670 8.739 1.00 97.25 377 LEU A CA 1
ATOM 2927 C C . LEU A 1 377 ? -17.037 1.465 7.536 1.00 97.25 377 LEU A C 1
ATOM 2929 O O . LEU A 1 377 ? -16.873 1.006 6.406 1.00 97.25 377 LEU A O 1
ATOM 2933 N N . LEU A 1 378 ? -17.595 2.660 7.757 1.00 96.69 378 LEU A N 1
ATOM 2934 C CA . LEU A 1 378 ? -18.083 3.550 6.697 1.00 96.69 378 LEU A CA 1
ATOM 2935 C C . LEU A 1 378 ? -16.978 3.866 5.681 1.00 96.69 378 LEU A C 1
ATOM 2937 O O . LEU A 1 378 ? -17.187 3.701 4.478 1.00 96.69 378 LEU A O 1
ATOM 2941 N N . LYS A 1 379 ? -15.775 4.210 6.161 1.00 95.88 379 LYS A N 1
ATOM 2942 C CA . LYS A 1 379 ? -14.590 4.384 5.311 1.00 95.88 379 LYS A CA 1
ATOM 2943 C C . LYS A 1 379 ? -14.325 3.151 4.444 1.00 95.88 379 LYS A C 1
ATOM 2945 O O . LYS A 1 379 ? -14.058 3.274 3.255 1.00 95.88 379 LYS A O 1
ATOM 2950 N N . SER A 1 380 ? -14.404 1.957 5.028 1.00 96.69 380 SER A N 1
ATOM 2951 C CA . SER A 1 380 ? -14.087 0.710 4.318 1.00 96.69 380 SER A CA 1
ATOM 2952 C C . SER A 1 380 ? -15.150 0.341 3.280 1.00 96.69 380 SER A C 1
ATOM 2954 O O . SER A 1 380 ? -14.809 -0.177 2.221 1.00 96.69 380 SER A O 1
ATOM 2956 N N . ILE A 1 381 ? -16.425 0.651 3.542 1.00 97.31 381 ILE A N 1
ATOM 2957 C CA . ILE A 1 381 ? -17.512 0.543 2.554 1.00 97.31 381 ILE A CA 1
ATOM 2958 C C . ILE A 1 381 ? -17.258 1.504 1.388 1.00 97.31 381 ILE A C 1
ATOM 2960 O O . ILE A 1 381 ? -17.376 1.105 0.227 1.00 97.31 381 ILE A O 1
ATOM 2964 N N . ALA A 1 382 ? -16.873 2.748 1.686 1.00 96.75 382 ALA A N 1
ATOM 2965 C CA . ALA A 1 382 ? -16.530 3.740 0.676 1.00 96.75 382 ALA A CA 1
ATOM 2966 C C . ALA A 1 382 ? -15.324 3.289 -0.167 1.00 96.75 382 ALA A C 1
ATOM 2968 O O . ALA A 1 382 ? -15.432 3.259 -1.391 1.00 96.75 382 ALA A O 1
ATOM 2969 N N . ASP A 1 383 ? -14.232 2.833 0.460 1.00 95.88 383 ASP A N 1
ATOM 2970 C CA . ASP A 1 383 ? -13.059 2.282 -0.231 1.00 95.88 383 ASP A CA 1
ATOM 2971 C C . ASP A 1 383 ? -13.461 1.113 -1.153 1.00 95.88 383 ASP A C 1
ATOM 2973 O O . ASP A 1 383 ? -13.195 1.152 -2.353 1.00 95.88 383 ASP A O 1
ATOM 2977 N N . VAL A 1 384 ? -14.162 0.091 -0.647 1.00 97.31 384 VAL A N 1
ATOM 2978 C CA . VAL A 1 384 ? -14.605 -1.051 -1.472 1.00 97.31 384 VAL A CA 1
ATOM 2979 C C . VAL A 1 384 ? -15.478 -0.587 -2.647 1.00 97.31 384 VAL A C 1
ATOM 2981 O O . VAL A 1 384 ? -15.278 -1.046 -3.771 1.00 97.31 384 VAL A O 1
ATOM 2984 N N . THR A 1 385 ? -16.388 0.366 -2.430 1.00 95.69 385 THR A N 1
ATOM 2985 C CA . THR A 1 385 ? -17.267 0.916 -3.480 1.00 95.69 385 THR A CA 1
ATOM 2986 C C . THR A 1 385 ? -16.485 1.687 -4.547 1.00 95.69 385 THR A C 1
ATOM 2988 O O . THR A 1 385 ? -16.755 1.526 -5.736 1.00 95.69 385 THR A O 1
ATOM 2991 N N . VAL A 1 386 ? -15.485 2.473 -4.146 1.00 95.19 386 VAL A N 1
ATOM 2992 C CA . VAL A 1 386 ? -14.587 3.227 -5.034 1.00 95.19 386 VAL A CA 1
ATOM 2993 C C . VAL A 1 386 ? -13.725 2.262 -5.855 1.00 95.19 386 VAL A C 1
ATOM 2995 O O . VAL A 1 386 ? -13.848 2.186 -7.078 1.00 95.19 386 VAL A O 1
ATOM 2998 N N . PHE A 1 387 ? -12.923 1.433 -5.184 1.00 95.88 387 PHE A N 1
ATOM 2999 C CA . PHE A 1 387 ? -11.932 0.569 -5.830 1.00 95.88 387 PHE A CA 1
ATOM 3000 C C . PHE A 1 387 ? -12.542 -0.602 -6.618 1.00 95.88 387 PHE A C 1
ATOM 3002 O O . PHE A 1 387 ? -11.875 -1.157 -7.491 1.00 95.88 387 PHE A O 1
ATOM 3009 N N . SER A 1 388 ? -13.820 -0.934 -6.403 1.00 96.81 388 SER A N 1
ATOM 3010 C CA . SER A 1 388 ? -14.560 -1.885 -7.248 1.00 96.81 388 SER A CA 1
ATOM 3011 C C . SER A 1 388 ? -14.693 -1.444 -8.717 1.00 96.81 388 SER A C 1
ATOM 3013 O O . SER A 1 388 ? -14.880 -2.290 -9.593 1.00 96.81 388 SER A O 1
ATOM 3015 N N . ASN A 1 389 ? -14.596 -0.138 -9.003 1.00 95.88 389 ASN A N 1
ATOM 3016 C CA . ASN A 1 389 ? -14.761 0.437 -10.344 1.00 95.88 389 ASN A CA 1
ATOM 3017 C C . ASN A 1 389 ? -13.427 0.604 -11.105 1.00 95.88 389 ASN A C 1
ATOM 3019 O O . ASN A 1 389 ? -13.430 0.970 -12.289 1.00 95.88 389 ASN A O 1
ATOM 3023 N N . ASN A 1 390 ? -12.294 0.341 -10.438 1.00 95.31 390 ASN A N 1
ATOM 3024 C CA . ASN A 1 390 ? -10.959 0.508 -11.010 1.00 95.31 390 ASN A CA 1
ATOM 3025 C C . ASN A 1 390 ? -10.657 -0.532 -12.104 1.00 95.31 390 ASN A C 1
ATOM 3027 O O . ASN A 1 390 ? -11.071 -1.691 -11.970 1.00 95.31 390 ASN A O 1
ATOM 3031 N N . PRO A 1 391 ? -9.863 -0.155 -13.131 1.00 94.88 391 PRO A N 1
ATOM 3032 C CA . PRO A 1 391 ? -9.376 -1.077 -14.152 1.00 94.88 391 PRO A CA 1
ATOM 3033 C C . PRO A 1 391 ? -8.752 -2.345 -13.555 1.00 94.88 391 PRO A C 1
ATOM 3035 O O . PRO A 1 391 ? -7.880 -2.277 -12.687 1.00 94.88 391 PRO A O 1
ATOM 3038 N N . GLY A 1 392 ? -9.213 -3.504 -14.018 1.00 94.50 392 GLY A N 1
ATOM 3039 C CA . GLY A 1 392 ? -8.787 -4.827 -13.560 1.00 94.50 392 GLY A CA 1
ATOM 3040 C C . GLY A 1 392 ? -9.684 -5.458 -12.511 1.00 94.50 392 GLY A C 1
ATOM 3041 O O . GLY A 1 392 ? -9.854 -6.683 -12.499 1.00 94.50 392 GLY A O 1
ATOM 3042 N N . VAL A 1 393 ? -10.291 -4.633 -11.658 1.00 97.31 393 VAL A N 1
ATOM 3043 C CA . VAL A 1 393 ? -11.341 -5.069 -10.737 1.00 97.31 393 VAL A CA 1
ATOM 3044 C C . VAL A 1 393 ? -12.664 -5.043 -11.488 1.00 97.31 393 VAL A C 1
ATOM 3046 O O . VAL A 1 393 ? -13.256 -6.106 -11.677 1.00 97.31 393 VAL A O 1
ATOM 3049 N N . ASP A 1 394 ? -13.059 -3.869 -11.996 1.00 96.50 394 ASP A N 1
ATOM 3050 C CA . ASP A 1 394 ? -14.212 -3.644 -12.881 1.00 96.50 394 ASP A CA 1
ATOM 3051 C C . ASP A 1 394 ? -15.478 -4.420 -12.458 1.00 96.50 394 ASP A C 1
ATOM 3053 O O . ASP A 1 394 ? -16.207 -4.970 -13.285 1.00 96.50 394 ASP A O 1
ATOM 3057 N N . LEU A 1 395 ? -15.735 -4.497 -11.148 1.00 97.12 395 LEU A N 1
ATOM 3058 C CA . LEU A 1 395 ? -16.741 -5.376 -10.547 1.00 97.12 395 LEU A CA 1
ATOM 3059 C C . LEU A 1 395 ? -18.136 -5.066 -11.099 1.00 97.12 395 LEU A C 1
ATOM 3061 O O . LEU A 1 395 ? -18.853 -5.953 -11.556 1.00 97.12 395 LEU A O 1
ATOM 3065 N N . HIS A 1 396 ? -18.498 -3.784 -11.129 1.00 95.75 396 HIS A N 1
ATOM 3066 C CA . HIS A 1 396 ? -19.796 -3.343 -11.631 1.00 95.75 396 HIS A CA 1
ATOM 3067 C C . HIS A 1 396 ? -19.941 -3.544 -13.141 1.00 95.75 396 HIS A C 1
ATOM 3069 O O . HIS A 1 396 ? -21.011 -3.948 -13.588 1.00 95.75 396 HIS A O 1
ATOM 3075 N N . LEU A 1 397 ? -18.864 -3.382 -13.916 1.00 96.75 397 LEU A N 1
ATOM 3076 C CA . LEU A 1 397 ? -18.877 -3.688 -15.346 1.00 96.75 397 LEU A CA 1
ATOM 3077 C C . LEU A 1 397 ? -19.120 -5.187 -15.590 1.00 96.75 397 LEU A C 1
ATOM 3079 O O . LEU A 1 397 ? -19.936 -5.532 -16.438 1.00 96.75 397 LEU A O 1
ATOM 3083 N N . LYS A 1 398 ? -18.483 -6.064 -14.802 1.00 97.12 398 LYS A N 1
ATOM 3084 C CA . LYS A 1 398 ? -18.643 -7.527 -14.887 1.00 97.12 398 LYS A CA 1
ATOM 3085 C C . LYS A 1 398 ? -20.041 -8.003 -14.475 1.00 97.12 398 LYS A C 1
ATOM 3087 O O . LYS A 1 398 ? -20.614 -8.833 -15.167 1.00 97.12 398 LYS A O 1
ATOM 3092 N N . TYR A 1 399 ? -20.601 -7.475 -13.382 1.00 97.38 399 TYR A N 1
ATOM 3093 C CA . TYR A 1 399 ? -21.892 -7.936 -12.840 1.00 97.38 399 TYR A CA 1
ATOM 3094 C C . TYR A 1 399 ? -23.126 -7.175 -13.356 1.00 97.38 399 TYR A C 1
ATOM 3096 O O . TYR A 1 399 ? -24.228 -7.709 -13.301 1.00 97.38 399 TYR A O 1
ATOM 3104 N N . ARG A 1 400 ? -22.981 -5.928 -13.826 1.00 97.19 400 ARG A N 1
ATOM 3105 C CA . ARG A 1 400 ? -24.099 -5.063 -14.272 1.00 97.19 400 ARG A CA 1
ATOM 3106 C C . ARG A 1 400 ? -23.985 -4.629 -15.739 1.00 97.19 400 ARG A C 1
ATOM 3108 O O . ARG A 1 400 ? -24.808 -3.843 -16.200 1.00 97.19 400 ARG A O 1
ATOM 3115 N N . GLY A 1 401 ? -22.936 -5.050 -16.450 1.00 97.94 401 GLY A N 1
ATOM 3116 C CA . GLY A 1 401 ? -22.643 -4.627 -17.827 1.00 97.94 401 GLY A CA 1
ATOM 3117 C C . GLY A 1 401 ? -22.241 -3.152 -17.980 1.00 97.94 401 GLY A C 1
ATOM 3118 O O . GLY A 1 401 ? -22.021 -2.694 -19.098 1.00 97.94 401 GLY A O 1
ATOM 3119 N N . LYS A 1 402 ? -22.158 -2.384 -16.883 1.00 97.44 402 LYS A N 1
ATOM 3120 C CA . LYS A 1 402 ? -21.863 -0.941 -16.869 1.00 97.44 402 LYS A CA 1
ATOM 3121 C C . LYS A 1 402 ? -21.041 -0.575 -15.633 1.00 97.44 402 LYS A C 1
ATOM 3123 O O . LYS A 1 402 ? -21.260 -1.127 -14.556 1.00 97.44 402 LYS A O 1
ATOM 3128 N N . LYS A 1 403 ? -20.110 0.373 -15.774 1.00 96.69 403 LYS A N 1
ATOM 3129 C CA . LYS A 1 403 ? -19.375 0.950 -14.635 1.00 96.69 403 LYS A CA 1
ATOM 3130 C C . LYS A 1 403 ? -20.316 1.714 -13.698 1.00 96.69 403 LYS A C 1
ATOM 3132 O O . LYS A 1 403 ? -21.376 2.177 -14.120 1.00 96.69 403 LYS A O 1
ATOM 3137 N N . ASN A 1 404 ? -19.925 1.856 -12.431 1.00 95.75 404 ASN A N 1
ATOM 3138 C CA . ASN A 1 404 ? -20.640 2.740 -11.510 1.00 95.75 404 ASN A CA 1
ATOM 3139 C C . ASN A 1 404 ? -20.491 4.203 -11.943 1.00 95.75 404 ASN A C 1
ATOM 3141 O O . ASN A 1 404 ? -19.466 4.594 -12.503 1.00 95.75 404 ASN A O 1
ATOM 3145 N N . HIS A 1 405 ? -21.510 5.004 -11.627 1.00 96.62 405 HIS A N 1
ATOM 3146 C CA . HIS A 1 405 ? -21.530 6.438 -11.895 1.00 96.62 405 HIS A CA 1
ATOM 3147 C C . HIS A 1 405 ? -20.391 7.163 -11.161 1.00 96.62 405 HIS A C 1
ATOM 3149 O O . HIS A 1 405 ? -20.201 6.967 -9.958 1.00 96.62 405 HIS A O 1
ATOM 3155 N N . GLU A 1 406 ? -19.670 8.041 -11.861 1.00 93.62 406 GLU A N 1
ATOM 3156 C CA . GLU A 1 406 ? -18.494 8.734 -11.317 1.00 93.62 406 GLU A CA 1
ATOM 3157 C C . GLU A 1 406 ? -18.829 9.616 -10.106 1.00 93.62 406 GLU A C 1
ATOM 3159 O O . GLU A 1 406 ? -18.023 9.721 -9.186 1.00 93.62 406 GLU A O 1
ATOM 3164 N N . GLY A 1 407 ? -20.052 10.152 -10.023 1.00 95.12 407 GLY A N 1
ATOM 3165 C CA . GLY A 1 407 ? -20.521 10.881 -8.839 1.00 95.12 407 GLY A CA 1
ATOM 3166 C C . GLY A 1 407 ? -20.534 10.038 -7.553 1.00 95.12 407 GLY A C 1
ATOM 3167 O O . GLY A 1 407 ? -20.172 10.545 -6.496 1.00 95.12 407 GLY A O 1
ATOM 3168 N N . LEU A 1 408 ? -20.861 8.738 -7.630 1.00 93.81 408 LEU A N 1
ATOM 3169 C CA . LEU A 1 408 ? -20.795 7.836 -6.465 1.00 93.81 408 LEU A CA 1
ATOM 3170 C C . LEU A 1 408 ? -19.344 7.525 -6.080 1.00 93.81 408 LEU A C 1
ATOM 3172 O O . LEU A 1 408 ? -19.020 7.421 -4.900 1.00 93.81 408 LEU A O 1
ATOM 3176 N N . HIS A 1 409 ? -18.466 7.406 -7.077 1.00 90.94 409 HIS A N 1
ATOM 3177 C CA . HIS A 1 409 ? -17.031 7.211 -6.876 1.00 90.94 409 HIS A CA 1
ATOM 3178 C C . HIS A 1 409 ? -16.384 8.449 -6.225 1.00 90.94 409 HIS A C 1
ATOM 3180 O O . HIS A 1 409 ? -15.615 8.319 -5.276 1.00 90.94 409 HIS A O 1
ATOM 3186 N N . CYS A 1 410 ? -16.756 9.653 -6.669 1.00 93.94 410 CYS A N 1
ATOM 3187 C CA . CYS A 1 410 ? -16.334 10.917 -6.066 1.00 93.94 410 CYS A CA 1
ATOM 3188 C C . CYS A 1 410 ? -16.835 11.047 -4.619 1.00 93.94 410 CYS A C 1
ATOM 3190 O O . CYS A 1 410 ? -16.035 11.282 -3.717 1.00 93.94 410 CYS A O 1
ATOM 3192 N N . LEU A 1 411 ? -18.128 10.798 -4.372 1.00 94.94 411 LEU A N 1
ATOM 3193 C CA . LEU A 1 411 ? -18.714 10.838 -3.029 1.00 94.94 411 LEU A CA 1
ATOM 3194 C C . LEU A 1 411 ? -18.049 9.834 -2.073 1.00 94.94 411 LEU A C 1
ATOM 3196 O O . LEU A 1 411 ? -17.722 10.190 -0.944 1.00 94.94 411 LEU A O 1
ATOM 3200 N N . GLY A 1 412 ? -17.789 8.602 -2.524 1.00 92.88 412 GLY A N 1
ATOM 3201 C CA . GLY A 1 412 ? -17.042 7.615 -1.740 1.00 92.88 412 GLY A CA 1
ATOM 3202 C C . GLY A 1 412 ? -15.610 8.070 -1.433 1.00 92.88 412 GLY A C 1
ATOM 3203 O O . GLY A 1 412 ? -15.147 7.929 -0.302 1.00 92.88 412 GLY A O 1
ATOM 3204 N N . GLY A 1 413 ? -14.927 8.684 -2.404 1.00 90.00 413 GLY A N 1
ATOM 3205 C CA . GLY A 1 413 ? -13.609 9.288 -2.203 1.00 90.00 413 GLY A CA 1
ATOM 3206 C C . GLY A 1 413 ? -13.624 10.415 -1.164 1.00 90.00 413 GLY A C 1
ATOM 3207 O O . GLY A 1 413 ? -12.773 10.428 -0.276 1.00 90.00 413 GLY A O 1
ATOM 3208 N N . LEU A 1 414 ? -14.619 11.306 -1.227 1.00 94.12 414 LEU A N 1
ATOM 3209 C CA . LEU A 1 414 ? -14.814 12.395 -0.266 1.00 94.12 414 LEU A CA 1
ATOM 3210 C C . LEU A 1 414 ? -15.105 11.868 1.140 1.00 94.12 414 LEU A C 1
ATOM 3212 O O . LEU A 1 414 ? -14.400 12.245 2.065 1.00 94.12 414 LEU A O 1
ATOM 3216 N N . ILE A 1 415 ? -16.056 10.941 1.305 1.00 93.75 415 ILE A N 1
ATOM 3217 C CA . ILE A 1 415 ? -16.351 10.321 2.608 1.00 93.75 415 ILE A CA 1
ATOM 3218 C C . I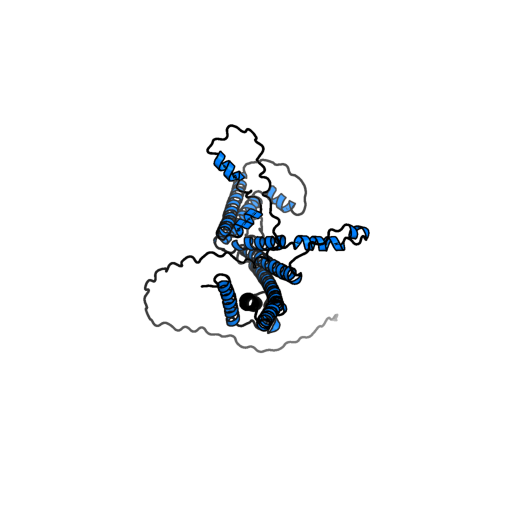LE A 1 415 ? -15.090 9.661 3.177 1.00 93.75 415 ILE A C 1
ATOM 3220 O O . ILE A 1 415 ? -14.736 9.890 4.334 1.00 93.75 415 ILE A O 1
ATOM 3224 N N . SER A 1 416 ? -14.368 8.883 2.363 1.00 90.69 416 SER A N 1
ATOM 3225 C CA . SER A 1 416 ? -13.138 8.216 2.797 1.00 90.69 416 SER A CA 1
ATOM 3226 C C . SER A 1 416 ? -12.074 9.231 3.234 1.00 90.69 416 SER A C 1
ATOM 3228 O O . SER A 1 416 ? -11.461 9.049 4.286 1.00 90.69 416 SER A O 1
ATOM 3230 N N . ALA A 1 417 ? -11.911 10.346 2.513 1.00 88.38 417 ALA A N 1
ATOM 3231 C CA . ALA A 1 417 ? -11.017 11.433 2.910 1.00 88.38 417 ALA A CA 1
ATOM 3232 C C . ALA A 1 417 ? -11.479 12.139 4.200 1.00 88.38 417 ALA A C 1
ATOM 3234 O O . ALA A 1 417 ? -10.667 12.344 5.100 1.00 88.38 417 ALA A O 1
ATOM 3235 N N . SER A 1 418 ? -12.771 12.446 4.340 1.00 91.81 418 SER A N 1
ATOM 3236 C CA . SER A 1 418 ? -13.337 13.083 5.535 1.00 91.81 418 SER A CA 1
ATOM 3237 C C . SER A 1 418 ? -13.165 12.227 6.789 1.00 91.81 418 SER A C 1
ATOM 3239 O O . SER A 1 418 ? -12.790 12.761 7.827 1.00 91.81 418 SER A O 1
ATOM 3241 N N . THR A 1 419 ? -13.339 10.900 6.708 1.00 90.25 419 THR A N 1
ATOM 3242 C CA . THR A 1 419 ? -13.049 10.014 7.856 1.00 90.25 419 THR A CA 1
ATOM 3243 C C . THR A 1 419 ? -11.571 10.027 8.259 1.00 90.25 419 THR A C 1
ATOM 3245 O O . THR A 1 419 ? -11.254 9.890 9.436 1.00 90.25 419 THR A O 1
ATOM 3248 N N . VAL A 1 420 ? -10.651 10.226 7.307 1.00 84.00 420 VAL A N 1
ATOM 3249 C CA . VAL A 1 420 ? -9.216 10.374 7.601 1.00 84.00 420 VAL A CA 1
ATOM 3250 C C . VAL A 1 420 ? -8.929 11.715 8.270 1.00 84.00 420 VAL A C 1
ATOM 3252 O O . VAL A 1 420 ? -8.154 11.751 9.219 1.00 84.00 420 VAL A O 1
ATOM 3255 N N . LEU A 1 421 ? -9.561 12.800 7.815 1.00 86.69 421 LEU A N 1
ATOM 3256 C CA . LEU A 1 421 ? -9.439 14.108 8.460 1.00 86.69 421 LEU A CA 1
ATOM 3257 C C . LEU A 1 421 ? -9.980 14.073 9.893 1.00 86.69 421 LEU A C 1
ATOM 3259 O O . LEU A 1 421 ? -9.260 14.476 10.797 1.00 86.69 421 LEU A O 1
ATOM 3263 N N . TYR A 1 422 ? -11.171 13.508 10.109 1.00 89.25 422 TYR A N 1
ATOM 3264 C CA . TYR A 1 422 ? -11.766 13.358 11.440 1.00 89.25 422 TYR A CA 1
ATOM 3265 C C . TYR A 1 422 ? -10.862 12.571 12.402 1.00 89.25 422 TYR A C 1
ATOM 3267 O O . TYR A 1 422 ? -10.598 13.023 13.510 1.00 89.25 422 TYR A O 1
ATOM 3275 N N . ASN A 1 423 ? -10.314 11.433 11.964 1.00 82.88 423 ASN A N 1
ATOM 3276 C CA . ASN A 1 423 ? -9.430 10.618 12.804 1.00 82.88 423 ASN A CA 1
ATOM 3277 C C . ASN A 1 423 ? -8.095 11.312 13.140 1.00 82.88 423 ASN A C 1
ATOM 3279 O O . ASN A 1 423 ? -7.507 11.024 14.179 1.00 82.88 423 ASN A O 1
ATOM 3283 N N . ASN A 1 424 ? -7.599 12.193 12.266 1.00 79.06 424 ASN A N 1
ATOM 3284 C CA . ASN A 1 424 ? -6.359 12.944 12.491 1.00 79.06 424 ASN A CA 1
ATOM 3285 C C . ASN A 1 424 ? -6.586 14.226 13.309 1.00 79.06 424 ASN A C 1
ATOM 3287 O O . ASN A 1 424 ? -5.688 14.671 14.019 1.00 79.06 424 ASN A O 1
ATOM 3291 N N . PHE A 1 425 ? -7.772 14.825 13.190 1.00 89.62 425 PHE A N 1
ATOM 3292 C CA . PHE A 1 425 ? -8.133 16.108 13.781 1.00 89.62 425 PHE A CA 1
ATOM 3293 C C . PHE A 1 425 ? -9.536 16.035 14.417 1.00 89.62 425 PHE A C 1
ATOM 3295 O O . PHE A 1 425 ? -10.452 16.714 13.960 1.00 89.62 425 PHE A O 1
ATOM 3302 N N . PRO A 1 426 ? -9.733 15.234 15.483 1.00 81.00 426 PRO A N 1
ATOM 3303 C CA . PRO A 1 426 ? -11.057 15.024 16.085 1.00 81.00 426 PRO A CA 1
ATOM 3304 C C . PRO A 1 426 ? -11.644 16.273 16.770 1.00 81.00 426 PRO A C 1
ATOM 3306 O O . PRO A 1 426 ? -12.812 16.260 17.148 1.00 81.00 426 PRO A O 1
ATOM 3309 N N . ASN A 1 427 ? -10.839 17.332 16.929 1.00 88.94 427 ASN A N 1
ATOM 3310 C CA . ASN A 1 427 ? -11.180 18.591 17.602 1.00 88.94 427 ASN A CA 1
ATOM 3311 C C . ASN A 1 427 ? -11.004 19.834 16.693 1.00 88.94 427 ASN A C 1
ATOM 3313 O O . ASN A 1 427 ? -10.862 20.936 17.224 1.00 88.94 427 ASN A O 1
ATOM 3317 N N . ALA A 1 428 ? -10.913 19.660 15.367 1.00 75.06 428 ALA A N 1
ATOM 3318 C CA . ALA A 1 428 ? -10.822 20.758 14.393 1.00 75.06 428 ALA A CA 1
ATOM 3319 C C . ALA A 1 428 ? -12.174 21.019 13.713 1.00 75.06 428 ALA A C 1
ATOM 3321 O O . ALA A 1 428 ? -12.440 22.207 13.433 1.00 75.06 428 ALA A O 1
#

Foldseek 3Di:
DDDDDDDDDDDDDDDDDDDDDDDDDDDDDDDDDDDDDDDDDDDDDDPDDDDFDDDDDDDPPDDPPDPPPPPPPPPPPPPDPPPDDPPVVVVVVVVVVVPDDPPDVVVLLVLLNGPVSLVVVLVVLLVVLLVLLVVLLVVLVCLVVCPVPPDDDDDDDDDPPVCVLVVCLVPPSNLVSLVSNLLSVLSVLVSVLSVPDPLSSLLSVLVNLVVVLVVLCVVVVVVCVVVVVVPPPPVVVVVDPDRPDDPDDPLLNVLSNQLSQLSSQLSVLLVQLSSLLSLSPQDFDRDPVDGDSPPSPPVVSVVSSLVSNLRSLVSNLSNLVSQLSNLVVVLVCLVVPQLVVLVVQLVVCVVVVHPNVVSVVSNVVSVVVNVLSVLSNLLSVLSNLLSCQDRNNNVCCVPVVDGDDVVSNVVSVVSNVVSVVCVVCVPD

pLDDT: mean 76.13, std 23.12, range [26.25, 98.56]

Secondary structure (DSSP, 8-state):
-------------------------------------------------PPP----PPPPPS--------PPP-------------HHHHHHHHHHHHS--TT-HHHHHHHHHSHHHHHHHHHHHHHHHHHHHHHHHHHHHHHHHGGG-----PPPP--TTTHHHHHHHHH-HHHHHHHHHHHHHHHHHHHHHHHH-TTTHHHHHHHHHHHHHHHTTHHHHHHHHHHGGG---HHHHTTSPPPP--SS-HHHHHHHHHHHHHHHHHHHHHHHHHHHHTTTTS-EEE-SS-EEEPPTT-HHHHHHHHHHHHHHHHHHHHHHHHHHHHHHHHHHHHHHTHHHHHHHHHHHHHHHTSSHHHHHHHHHHHHHHHHHHHHHHHHHHHHHHHHTTSTTT-HHHHHHSSPPPHHHHHHHHHHHHHHHHHHH-TT-

InterPro domains:
  IPR008733 Peroxisomal biogenesis factor 11 [PF05648] (303-420)

Sequence (428 aa):
MSNKAKRGEPPITFKAGGRSPSNAVSLSKRSELHAEEKKDDMNPLELHSGPSFDQFALPPPSACLRPSLQPTPEIQPAASSNKNVPGHLSVVRAGLYQKRSPLEIKNWIACLLTLDGRDKFTKVLQYTSRMLCWYFSGLAMRTASGAGGSGSIDALPGIAGAASLLGALYTNLDVRQKFYLAISKRFEELYKSLVTSRKAFRIGRSIIEWDKIASMGVGDYLNYMLLHPLADSPDALEKTPIPPSFSTPAWKLLGTTAKLVGLMGFWAFDNASFITGSGFLDPIICDVDKVVLVDPKCPERTTRKNRAAEWASRFYFMGAVAGFYVNARSLWGHRRNELRKARERLHDAIAESTGIEDAKSHLEKTERDHFELCVALLKSIADVTVFSNNPGVDLHLKYRGKKNHEGLHCLGGLISASTVLYNNFPNA